Protein AF-A0A9D4Y5H2-F1 (afdb_monomer)

InterPro domains:
  IPR056647 Domain of unknown function DUF7745 [PF24924] (3-190)

pLDDT: mean 71.33, std 18.55, range [26.14, 94.62]

Secondary structure (DSSP, 8-state):
------HHHHHHHHTS--HHHHHHHHHHHHHTTTTT-S---S-HHHHHHHHHHHS-SSSHHHHGGGTS-HHHHHHT--TTTS--S-TT----EEEEEETTBSSEEEE-SSEEEEE-GGGGTTTTTB-B-SPPPHHHHS---EEETTT-HHHHHHHHHHTTSEEEEEHHHH-SB---B-HHHHHHHHHHHHHHT-SSPPPPPSSPPPP----SS--HHHHHHHHHHHHHHHHHHHHHHHHHHHHHHHHHHHHHHHHTTS---HHHHHHHHHHHHHHHHHHHHHHHHHHHHHHHHHHHHHHHHHHHHHHHHHHHHHHHHHHHHHHHHHHHHHHHHHHHHHHHHHHTT----HHHHHHHHHHHHHHHHS----------------HHHHHHHHHHHHHHHHHHHHHHHHHHHHHHHHHHHHHHHHHHHHHHHTTSPPPP-------------------------------

Organism: Pisum sativum (NCBI:txid3888)

Solvent-accessible surface area (backbone atoms only — not comparable to full-atom values): 27836 Å² total; per-residue (Å²): 132,83,90,77,78,53,68,69,56,52,52,38,54,72,64,64,68,41,61,58,34,54,49,13,30,36,50,47,29,52,58,76,28,59,98,69,59,82,87,65,75,48,68,55,70,58,53,50,53,54,54,58,64,27,49,62,92,57,58,64,70,50,71,37,57,89,80,44,56,71,66,58,45,61,42,16,56,48,86,84,55,43,48,50,45,59,92,87,56,83,63,54,64,43,72,40,21,23,52,92,39,67,26,34,78,23,59,28,88,67,23,33,25,55,46,45,44,73,83,42,34,34,47,52,22,24,42,34,75,50,66,77,55,66,76,49,70,53,86,84,38,75,48,52,52,85,78,42,61,66,61,51,50,48,51,61,57,18,66,78,37,71,41,66,46,50,37,83,78,58,40,67,80,41,62,46,73,31,69,58,27,52,51,47,50,51,56,48,45,64,72,68,58,62,97,66,78,83,46,72,60,80,60,88,75,77,78,85,83,79,56,98,66,71,59,69,65,60,53,51,50,50,52,53,50,52,50,53,49,51,53,50,50,52,53,51,52,51,50,52,49,50,53,51,52,51,52,51,53,51,56,48,60,66,40,75,76,53,92,73,63,72,70,62,51,52,57,50,48,52,56,49,53,53,48,53,52,48,51,54,50,50,52,53,48,52,55,51,49,53,55,51,48,56,52,49,55,51,52,49,55,54,49,52,50,52,51,52,55,49,52,56,50,50,52,53,52,50,53,52,49,52,54,51,50,53,52,54,52,51,52,52,53,51,52,50,50,56,49,52,66,70,58,72,80,66,76,90,48,74,68,56,55,53,51,49,52,52,51,53,53,54,58,71,73,46,86,74,81,74,79,83,69,89,78,81,81,87,83,81,89,58,68,73,65,51,52,58,48,52,57,50,52,52,50,53,52,51,52,51,51,52,53,49,52,54,50,51,55,52,52,50,51,53,53,51,53,50,50,52,51,51,52,51,50,53,58,56,56,74,71,57,84,84,82,89,79,85,84,85,86,84,88,89,87,85,86,87,84,88,84,82,88,84,91,82,83,88,83,88,83,84,88,84,82,87,134

Sequence (467 aa):
MLNFVDYAVVIIFLGGNPVPTLLADTYYAIHSRHGKGGAIRCCLPLLLRWFMSLLPVSGPFVDAQSTRKWTQRVMSLTSYDIRWQSYRMDVRNVIMSCGEFRNVPLVGTKGCINYNPVLSLRQLGFVFKGEPLEAEVAESVYFEKQSDPGRLEQIGRAWKSIGVKDGSVLGKKFAIAMPDYTDWVKKRVETLLLPYDRMEPLQEQPPLVLAESVPAEHYKQALMENRRLREKEQDTQMELYKAKADRLNLAHQLRGVQGEDASRLRSKKRSYEEMESMLDAEHRECLRLQRAEASYQKKIRDLEKQLRDKDIQLKKEVNLRQASENHLGGEVVELRRQLKEKITPLPECSECALLIDQCQYLKTLIPGDRRIADQRPHRYSTRLNHQRNMDQVQAELAEMRANMAQFMHMMQGVAQGQEELRALVQRQEAVIPPANQALPEGGPINEPATAAVPINNFAVGDELRGI

Structure (mmCIF, N/CA/C/O backbone):
data_AF-A0A9D4Y5H2-F1
#
_entry.id   AF-A0A9D4Y5H2-F1
#
loop_
_atom_site.group_PDB
_atom_site.id
_atom_site.type_symbol
_atom_site.label_atom_id
_atom_site.label_alt_id
_atom_site.label_comp_id
_atom_site.label_asym_id
_atom_site.label_entity_id
_atom_site.label_seq_id
_atom_site.pdbx_PDB_ins_code
_atom_site.Cartn_x
_atom_site.Cartn_y
_atom_site.Cartn_z
_atom_site.occupancy
_atom_site.B_iso_or_equiv
_atom_site.auth_seq_id
_atom_site.auth_comp_id
_atom_site.auth_asym_id
_atom_site.auth_atom_id
_atom_site.pdbx_PDB_model_num
ATOM 1 N N . MET A 1 1 ? -10.848 32.289 -16.165 1.00 36.41 1 MET A N 1
ATOM 2 C CA . MET A 1 1 ? -11.612 31.770 -15.009 1.00 36.41 1 MET A CA 1
ATOM 3 C C . MET A 1 1 ? -11.003 32.370 -13.756 1.00 36.41 1 MET A C 1
ATOM 5 O O . MET A 1 1 ? -9.809 32.200 -13.560 1.00 36.41 1 MET A O 1
ATOM 9 N N . LEU A 1 2 ? -11.777 33.144 -12.990 1.00 36.94 2 LEU A N 1
ATOM 10 C CA . LEU A 1 2 ? -11.338 33.723 -11.718 1.00 36.94 2 LEU A CA 1
ATOM 11 C C . LEU A 1 2 ? -11.016 32.604 -10.715 1.00 36.94 2 LEU A C 1
ATOM 13 O O . LEU A 1 2 ? -11.781 31.650 -10.584 1.00 36.94 2 LEU A O 1
ATOM 17 N N . ASN A 1 3 ? -9.881 32.737 -10.027 1.00 41.81 3 ASN A N 1
ATOM 18 C CA . ASN A 1 3 ? -9.384 31.817 -9.004 1.00 41.81 3 ASN A CA 1
ATOM 19 C C . ASN A 1 3 ? -10.254 31.897 -7.737 1.00 41.81 3 ASN A C 1
ATOM 21 O O . ASN A 1 3 ? -9.877 32.535 -6.758 1.00 41.81 3 ASN A O 1
ATOM 25 N N . PHE A 1 4 ? -11.438 31.286 -7.758 1.00 49.66 4 PHE A N 1
ATOM 26 C CA . PHE A 1 4 ? -12.277 31.156 -6.570 1.00 49.66 4 PHE A CA 1
ATOM 27 C C . PHE A 1 4 ? -11.813 29.947 -5.750 1.00 49.66 4 PHE A C 1
ATOM 29 O O . PHE A 1 4 ? -11.911 28.805 -6.202 1.00 49.66 4 PHE A O 1
ATOM 36 N N . VAL A 1 5 ? -11.284 30.197 -4.553 1.00 56.00 5 VAL A N 1
ATOM 37 C CA . VAL A 1 5 ? -11.033 29.148 -3.559 1.00 56.00 5 VAL A CA 1
ATOM 38 C C . VAL A 1 5 ? -12.315 28.974 -2.752 1.00 56.00 5 VAL A C 1
ATOM 40 O O . VAL A 1 5 ? -12.773 29.914 -2.109 1.00 56.00 5 VAL A O 1
ATOM 43 N N . ASP A 1 6 ? -12.903 27.779 -2.811 1.00 61.34 6 ASP A N 1
ATOM 44 C CA . ASP A 1 6 ? -14.142 27.444 -2.105 1.00 61.34 6 ASP A CA 1
ATOM 45 C C . ASP A 1 6 ? -13.986 27.650 -0.583 1.00 61.34 6 ASP A C 1
ATOM 47 O O . ASP A 1 6 ? -12.976 27.268 0.014 1.00 61.34 6 ASP A O 1
ATOM 51 N N . TYR A 1 7 ? -14.997 28.230 0.062 1.00 61.75 7 TYR A N 1
ATOM 52 C CA . TYR A 1 7 ? -15.039 28.430 1.513 1.00 61.75 7 TYR A CA 1
ATOM 53 C C . TYR A 1 7 ? -14.839 27.120 2.298 1.00 61.75 7 TYR A C 1
ATOM 55 O O . TYR A 1 7 ? -14.167 27.105 3.331 1.00 61.75 7 TYR A O 1
ATOM 63 N N . ALA A 1 8 ? -15.334 25.994 1.778 1.00 60.19 8 ALA A N 1
ATOM 64 C CA . ALA A 1 8 ? -15.097 24.674 2.350 1.00 60.19 8 ALA A CA 1
ATOM 65 C C . ALA A 1 8 ? -13.608 24.290 2.319 1.00 60.19 8 ALA A C 1
ATOM 67 O O . ALA A 1 8 ? -13.106 23.705 3.278 1.00 60.19 8 ALA A O 1
ATOM 68 N N . VAL A 1 9 ? -12.882 24.666 1.261 1.00 60.47 9 VAL A N 1
ATOM 69 C CA . VAL A 1 9 ? -11.428 24.465 1.168 1.00 60.47 9 VAL A CA 1
ATOM 70 C C . VAL A 1 9 ? -10.723 25.309 2.226 1.00 60.47 9 VAL A C 1
ATOM 72 O O . VAL A 1 9 ? -9.879 24.786 2.949 1.00 60.47 9 VAL A O 1
ATOM 75 N N . VAL A 1 10 ? -11.116 26.573 2.405 1.00 61.59 10 VAL A N 1
ATOM 76 C CA . VAL A 1 10 ? -10.549 27.439 3.453 1.00 61.59 10 VAL A CA 1
ATOM 77 C C . VAL A 1 10 ? -10.738 26.827 4.846 1.00 61.59 10 VAL A C 1
ATOM 79 O O . VAL A 1 10 ? -9.769 26.720 5.594 1.00 61.59 10 VAL A O 1
ATOM 82 N N . ILE A 1 11 ? -11.939 26.341 5.180 1.00 61.47 11 ILE A N 1
ATOM 83 C CA . ILE A 1 11 ? -12.210 25.683 6.472 1.00 61.47 11 ILE A CA 1
ATOM 84 C C . ILE A 1 11 ? -11.337 24.438 6.673 1.00 61.47 11 ILE A C 1
ATOM 86 O O . ILE A 1 11 ? -10.791 24.234 7.757 1.00 61.47 11 ILE A O 1
ATOM 90 N N . ILE A 1 12 ? -11.188 23.607 5.638 1.00 64.69 12 ILE A N 1
ATOM 91 C CA . ILE A 1 12 ? -10.374 22.387 5.696 1.00 64.69 12 ILE A CA 1
ATOM 92 C C . ILE A 1 12 ? -8.910 22.713 6.024 1.00 64.69 12 ILE A C 1
ATOM 94 O O . ILE A 1 12 ? -8.305 22.039 6.858 1.00 64.69 12 ILE A O 1
ATOM 98 N N . PHE A 1 13 ? -8.346 23.747 5.394 1.00 64.38 13 PHE A N 1
ATOM 99 C CA . PHE A 1 13 ? -6.958 24.154 5.623 1.00 64.38 13 PHE A CA 1
ATOM 100 C C . PHE A 1 13 ? -6.765 24.911 6.946 1.00 64.38 13 PHE A C 1
ATOM 102 O O . PHE A 1 13 ? -5.737 24.730 7.598 1.00 64.38 13 PHE A O 1
ATOM 109 N N . LEU A 1 14 ? -7.757 25.686 7.399 1.00 62.22 14 LEU A N 1
ATOM 110 C CA . LEU A 1 14 ? -7.744 26.309 8.730 1.00 62.22 14 LEU A CA 1
ATOM 111 C C . LEU A 1 14 ? -7.783 25.269 9.865 1.00 62.22 14 LEU A C 1
ATOM 113 O O . LEU A 1 14 ? -7.241 25.517 10.938 1.00 62.22 14 LEU A O 1
ATOM 117 N N . GLY A 1 15 ? -8.362 24.088 9.623 1.00 59.47 15 GLY A N 1
ATOM 118 C CA . GLY A 1 15 ? -8.372 22.955 10.558 1.00 59.47 15 GLY A CA 1
ATOM 119 C C . GLY A 1 15 ? -7.018 22.253 10.752 1.00 59.47 15 GLY A C 1
ATOM 120 O O . GLY A 1 15 ? -6.940 21.259 11.476 1.00 59.47 15 GLY A O 1
ATOM 121 N N . GLY A 1 16 ? -5.948 22.736 10.114 1.00 72.56 16 GLY A N 1
ATOM 122 C CA . GLY A 1 16 ? -4.587 22.221 10.258 1.00 72.56 16 GLY A CA 1
ATOM 123 C C . GLY A 1 16 ? -4.284 21.074 9.297 1.00 72.56 16 GLY A C 1
ATOM 124 O O . GLY A 1 16 ? -3.624 21.282 8.282 1.00 72.56 16 GLY A O 1
ATOM 125 N N . ASN A 1 17 ? -4.739 19.855 9.608 1.00 78.44 17 ASN A N 1
ATOM 126 C CA . ASN A 1 17 ? -4.494 18.688 8.755 1.00 78.44 17 ASN A CA 1
ATOM 127 C C . ASN A 1 17 ? -5.705 18.399 7.850 1.00 78.44 17 ASN A C 1
ATOM 129 O O . ASN A 1 17 ? -6.693 17.840 8.329 1.00 78.44 17 ASN A O 1
ATOM 133 N N . PRO A 1 18 ? -5.629 18.691 6.538 1.00 82.56 18 PRO A N 1
ATOM 134 C CA . PRO A 1 18 ? -6.752 18.483 5.631 1.00 82.56 18 PRO A CA 1
ATOM 135 C C . PRO A 1 18 ? -6.977 17.005 5.275 1.00 82.56 18 PRO A C 1
ATOM 137 O O . PRO A 1 18 ? -8.022 16.656 4.729 1.00 82.56 18 PRO A O 1
ATOM 140 N N . VAL A 1 19 ? -6.008 16.123 5.555 1.00 83.81 19 VAL A N 1
ATOM 141 C CA . VAL A 1 19 ? -5.995 14.736 5.062 1.00 83.81 19 VAL A CA 1
ATOM 142 C C . VAL A 1 19 ? -7.235 13.934 5.478 1.00 83.81 19 VAL A C 1
ATOM 144 O O . VAL A 1 19 ? -7.839 13.340 4.585 1.00 83.81 19 VAL A O 1
ATOM 147 N N . PRO A 1 20 ? -7.668 13.905 6.757 1.00 86.19 20 PRO A N 1
ATOM 148 C CA . PRO A 1 20 ? -8.840 13.124 7.155 1.00 86.19 20 PRO A CA 1
ATOM 149 C C . PRO A 1 20 ? -10.116 13.583 6.446 1.00 86.19 20 PRO A C 1
ATOM 151 O O . PRO A 1 20 ? -10.889 12.745 5.992 1.00 86.19 20 PRO A O 1
ATOM 154 N N . THR A 1 21 ? -10.302 14.895 6.283 1.00 87.44 21 THR A N 1
ATOM 155 C CA . THR A 1 21 ? -11.479 15.471 5.619 1.00 87.44 21 THR A CA 1
ATOM 156 C C . THR A 1 21 ? -11.477 15.190 4.119 1.00 87.44 21 THR A C 1
ATOM 158 O O . THR A 1 21 ? -12.493 14.772 3.567 1.00 87.44 21 THR A O 1
ATOM 161 N N . LEU A 1 22 ? -10.327 15.350 3.453 1.00 87.38 22 LEU A N 1
ATOM 162 C CA . LEU A 1 22 ? -10.177 15.025 2.030 1.00 87.38 22 LEU A CA 1
ATOM 163 C C . LEU A 1 22 ? -10.399 13.534 1.760 1.00 87.38 22 LEU A C 1
ATOM 165 O O . LEU A 1 22 ? -11.012 13.165 0.754 1.00 87.38 22 LEU A O 1
ATOM 169 N N . LEU A 1 23 ? -9.911 12.675 2.657 1.00 88.62 23 LEU A N 1
ATOM 170 C CA . LEU A 1 23 ? -10.127 11.236 2.583 1.00 88.62 23 LEU A CA 1
ATOM 171 C C . LEU A 1 23 ? -11.610 10.900 2.781 1.00 88.62 23 LEU A C 1
ATOM 173 O O . LEU A 1 23 ? -12.159 10.147 1.979 1.00 88.62 23 LEU A O 1
ATOM 177 N N . ALA A 1 24 ? -12.266 11.517 3.772 1.00 91.44 24 ALA A N 1
ATOM 178 C CA . ALA A 1 24 ? -13.696 11.361 4.029 1.00 91.44 24 ALA A CA 1
ATOM 179 C C . ALA A 1 24 ? -14.528 11.716 2.794 1.00 91.44 24 ALA A C 1
ATOM 181 O O . ALA A 1 24 ? -15.335 10.912 2.340 1.00 91.44 24 ALA A O 1
ATOM 182 N N . ASP A 1 25 ? -14.289 12.890 2.206 1.00 90.19 25 ASP A N 1
ATOM 183 C CA . ASP A 1 25 ? -15.029 13.353 1.032 1.00 90.19 25 ASP A CA 1
ATOM 184 C C . ASP A 1 25 ? -14.759 12.487 -0.199 1.00 90.19 25 ASP A C 1
ATOM 186 O O . ASP A 1 25 ? -15.666 12.242 -0.994 1.00 90.19 25 ASP A O 1
ATOM 190 N N . THR A 1 26 ? -13.533 11.981 -0.351 1.00 90.06 26 THR A N 1
ATOM 191 C CA . THR A 1 26 ? -13.193 11.046 -1.431 1.00 90.06 26 THR A CA 1
ATOM 192 C C . THR A 1 26 ? -13.956 9.734 -1.277 1.00 90.06 26 THR A C 1
ATOM 194 O O . THR A 1 26 ? -14.593 9.282 -2.228 1.00 90.06 26 THR A O 1
ATOM 197 N N . TYR A 1 27 ? -13.949 9.150 -0.079 1.00 90.38 27 TYR A N 1
ATOM 198 C CA . TYR A 1 27 ? -14.645 7.896 0.211 1.00 90.38 27 TYR A CA 1
ATOM 199 C C . TYR A 1 27 ? -16.155 8.068 0.068 1.00 90.38 27 TYR A C 1
ATOM 201 O O . TYR A 1 27 ? -16.803 7.275 -0.608 1.00 90.38 27 TYR A O 1
ATOM 209 N N . TYR A 1 28 ? -16.701 9.151 0.618 1.00 91.75 28 TYR A N 1
ATOM 210 C CA . TYR A 1 28 ? -18.114 9.492 0.517 1.00 91.75 28 TYR A CA 1
ATOM 211 C C . TYR A 1 28 ? -18.551 9.660 -0.945 1.00 91.75 28 TYR A C 1
ATOM 213 O O . TYR A 1 28 ? -19.596 9.154 -1.360 1.00 91.75 28 TYR A O 1
ATOM 221 N N . ALA A 1 29 ? -17.747 10.348 -1.762 1.00 90.31 29 ALA A N 1
ATOM 222 C CA . ALA A 1 29 ? -18.046 10.559 -3.174 1.00 90.31 29 ALA A CA 1
ATOM 223 C C . ALA A 1 29 ? -17.982 9.259 -3.996 1.00 90.31 29 ALA A C 1
ATOM 225 O O . ALA A 1 29 ? -18.807 9.083 -4.889 1.00 90.31 29 ALA A O 1
ATOM 226 N N . ILE A 1 30 ? -17.040 8.356 -3.702 1.00 88.75 30 ILE A N 1
ATOM 227 C CA . ILE A 1 30 ? -16.968 7.031 -4.341 1.00 88.75 30 ILE A CA 1
ATOM 228 C C . ILE A 1 30 ? -18.169 6.181 -3.916 1.00 88.75 30 ILE A C 1
ATOM 230 O O . ILE A 1 30 ? -18.892 5.671 -4.770 1.00 88.75 30 ILE A O 1
ATOM 234 N N . HIS A 1 31 ? -18.409 6.072 -2.607 1.00 89.50 31 HIS A N 1
ATOM 235 C CA . HIS A 1 31 ? -19.473 5.248 -2.045 1.00 89.50 31 HIS A CA 1
ATOM 236 C C . HIS A 1 31 ? -20.855 5.700 -2.547 1.00 89.50 31 HIS A C 1
ATOM 238 O O . HIS A 1 31 ? -21.610 4.898 -3.084 1.00 89.50 31 HIS A O 1
ATOM 244 N N . SER A 1 32 ? -21.163 7.001 -2.495 1.00 89.00 32 SER A N 1
ATOM 245 C CA . SER A 1 32 ? -22.458 7.537 -2.963 1.00 89.00 32 SER A CA 1
ATOM 246 C C . SER A 1 32 ? -22.747 7.298 -4.453 1.00 89.00 32 SER A C 1
ATOM 248 O O . SER A 1 32 ? -23.902 7.393 -4.879 1.00 89.00 32 SER A O 1
ATOM 250 N N . ARG A 1 33 ? -21.714 7.004 -5.254 1.00 87.12 33 ARG A N 1
ATOM 251 C CA . ARG A 1 33 ? -21.807 6.708 -6.692 1.00 87.12 33 ARG A CA 1
ATOM 252 C C . ARG A 1 33 ? -21.752 5.217 -7.011 1.00 87.12 33 ARG A C 1
ATOM 254 O O . ARG A 1 33 ? -22.038 4.842 -8.150 1.00 87.12 33 ARG A O 1
ATOM 261 N N . HIS A 1 34 ? -21.435 4.370 -6.034 1.00 83.56 34 HIS A N 1
ATOM 262 C CA . HIS A 1 34 ? -21.437 2.925 -6.207 1.00 83.56 34 HIS A CA 1
ATOM 263 C C . HIS A 1 34 ? -22.835 2.440 -6.635 1.00 83.56 34 HIS A C 1
ATOM 265 O O . HIS A 1 34 ? -23.846 2.864 -6.078 1.00 83.56 34 HIS A O 1
ATOM 271 N N . GLY A 1 35 ? -22.906 1.636 -7.700 1.00 77.88 35 GLY A N 1
ATOM 272 C CA . GLY A 1 35 ? -24.159 1.140 -8.294 1.00 77.88 35 GLY A CA 1
ATOM 273 C C . GLY A 1 35 ? -25.027 2.178 -9.029 1.00 77.88 35 GLY A C 1
ATOM 274 O O . GLY A 1 35 ? -25.873 1.797 -9.829 1.00 77.88 35 GLY A O 1
ATOM 275 N N . LYS A 1 36 ? -24.814 3.484 -8.808 1.00 84.31 36 LYS A N 1
ATOM 276 C CA . LYS A 1 36 ? -25.611 4.575 -9.410 1.00 84.31 36 LYS A CA 1
ATOM 277 C C . LYS A 1 36 ? -24.944 5.228 -10.625 1.00 84.31 36 LYS A C 1
ATOM 279 O O . LYS A 1 36 ? -25.616 5.898 -11.403 1.00 84.31 36 LYS A O 1
ATOM 284 N N . GLY A 1 37 ? -23.630 5.059 -10.781 1.00 78.62 37 GLY A N 1
ATOM 285 C CA . GLY A 1 37 ? -22.851 5.697 -11.843 1.00 78.62 37 GLY A CA 1
ATOM 286 C C . GLY A 1 37 ? -22.738 7.222 -11.695 1.00 78.62 37 GLY A C 1
ATOM 287 O O . GLY A 1 37 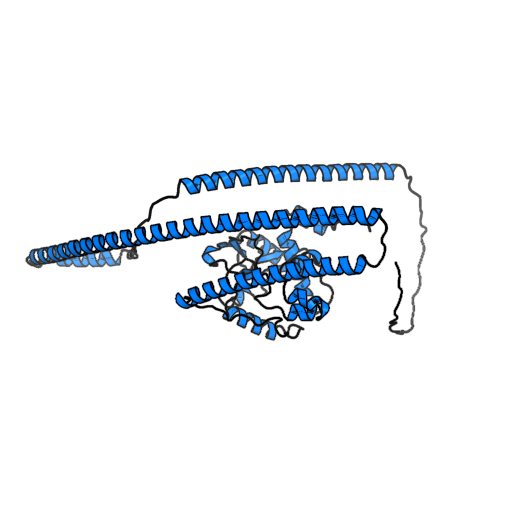? -23.207 7.827 -10.726 1.00 78.62 37 GLY A O 1
ATOM 288 N N . GLY A 1 38 ? -22.083 7.858 -12.669 1.00 81.88 38 GLY A N 1
ATOM 289 C CA . GLY A 1 38 ? -21.875 9.308 -12.719 1.00 81.88 38 GLY A CA 1
ATOM 290 C C . GLY A 1 38 ? -20.529 9.786 -12.161 1.00 81.88 38 GLY A C 1
ATOM 291 O O . GLY A 1 38 ? -19.677 9.003 -11.748 1.00 81.88 38 GLY A O 1
ATOM 292 N N . ALA A 1 39 ? -20.323 11.106 -12.181 1.00 81.00 39 ALA A N 1
ATOM 293 C CA . ALA A 1 39 ? -19.049 11.714 -11.805 1.00 81.00 39 ALA A CA 1
ATOM 294 C C . ALA A 1 39 ? -18.835 11.749 -10.279 1.00 81.00 39 ALA A C 1
ATOM 296 O O . ALA A 1 39 ? -19.702 12.188 -9.510 1.00 81.00 39 ALA A O 1
ATOM 297 N N . ILE A 1 40 ? -17.637 11.347 -9.852 1.00 84.06 40 ILE A N 1
ATOM 298 C CA . ILE A 1 40 ? -17.167 11.462 -8.470 1.00 84.06 40 ILE A CA 1
ATOM 299 C C . ILE A 1 40 ? -16.667 12.894 -8.254 1.00 84.06 40 ILE A C 1
ATOM 301 O O . ILE A 1 40 ? -15.776 13.371 -8.955 1.00 84.06 40 ILE A O 1
ATOM 305 N N . ARG A 1 41 ? -17.244 13.593 -7.272 1.00 75.75 41 ARG A N 1
ATOM 306 C CA . ARG A 1 41 ? -16.831 14.950 -6.880 1.00 75.75 41 ARG A CA 1
ATOM 307 C C . ARG A 1 41 ? -15.879 14.878 -5.685 1.00 75.75 41 ARG A C 1
ATOM 309 O O . ARG A 1 41 ? -16.332 15.017 -4.552 1.00 75.75 41 ARG A O 1
ATOM 316 N N . CYS A 1 42 ? -14.597 14.643 -5.953 1.00 75.94 42 CYS A N 1
ATOM 317 C CA . CYS A 1 42 ? -13.508 14.604 -4.970 1.00 75.94 42 CYS A CA 1
ATOM 318 C C . CYS A 1 42 ? -12.222 15.216 -5.556 1.00 75.94 42 CYS A C 1
ATOM 320 O O . CYS A 1 42 ? -12.226 15.707 -6.687 1.00 75.94 42 CYS A O 1
ATOM 322 N N . CYS A 1 43 ? -11.102 15.152 -4.826 1.00 75.31 43 CYS A N 1
ATOM 323 C CA . CYS A 1 43 ? -9.779 15.520 -5.343 1.00 75.31 43 CYS A CA 1
ATOM 324 C C . CYS A 1 43 ? -9.270 14.503 -6.383 1.00 75.31 43 CYS A C 1
ATOM 326 O O . CYS A 1 43 ? -8.298 13.785 -6.147 1.00 75.31 43 CYS A O 1
ATOM 328 N N . LEU A 1 44 ? -9.918 14.448 -7.549 1.00 79.69 44 LEU A N 1
ATOM 329 C CA . LEU A 1 44 ? -9.591 13.529 -8.638 1.00 79.69 44 LEU A CA 1
ATOM 330 C C . LEU A 1 44 ? -8.105 13.573 -9.050 1.00 79.69 44 LEU A C 1
ATOM 332 O O . LEU A 1 44 ? -7.539 12.500 -9.244 1.00 79.69 44 LEU A O 1
ATOM 336 N N . PRO A 1 45 ? -7.419 14.738 -9.096 1.00 82.50 45 PRO A N 1
ATOM 337 C CA . PRO A 1 45 ? -5.982 14.769 -9.370 1.00 82.50 45 PRO A CA 1
ATOM 338 C C . PRO A 1 45 ? -5.136 14.021 -8.329 1.00 82.50 45 PRO A C 1
ATOM 340 O O . PRO A 1 45 ? -4.161 13.367 -8.693 1.00 82.50 45 PRO A O 1
ATOM 343 N N . LEU A 1 46 ? -5.508 14.076 -7.043 1.00 80.94 46 LEU A N 1
ATOM 344 C CA . LEU A 1 46 ? -4.812 13.332 -5.986 1.00 80.94 46 LEU A CA 1
ATOM 345 C C . LEU A 1 46 ? -5.070 11.833 -6.113 1.00 80.94 46 LEU A C 1
ATOM 347 O O . LEU A 1 46 ? -4.129 11.051 -6.007 1.00 80.94 46 LEU A O 1
ATOM 351 N N . LEU A 1 47 ? -6.316 11.440 -6.396 1.00 82.75 47 LEU A N 1
ATOM 352 C CA . LEU A 1 47 ? -6.672 10.038 -6.610 1.00 82.75 47 LEU A CA 1
ATOM 353 C C . LEU A 1 47 ? -5.948 9.461 -7.831 1.00 82.75 47 LEU A C 1
ATOM 355 O O . LEU A 1 47 ? -5.402 8.366 -7.757 1.00 82.75 47 LEU A O 1
ATOM 359 N N . LEU A 1 48 ? -5.880 10.218 -8.929 1.00 84.88 48 LEU A N 1
ATOM 360 C CA . LEU A 1 48 ? -5.133 9.830 -10.121 1.00 84.88 48 LEU A CA 1
ATOM 361 C C . LEU A 1 48 ? -3.639 9.709 -9.818 1.00 84.88 48 LEU A C 1
ATOM 363 O O . LEU A 1 48 ? -3.023 8.713 -10.178 1.00 84.88 48 LEU A O 1
ATOM 367 N N . ARG A 1 49 ? -3.050 10.687 -9.120 1.00 85.81 49 ARG A N 1
ATOM 368 C CA . ARG A 1 49 ? -1.634 10.639 -8.731 1.00 85.81 49 ARG A CA 1
ATOM 369 C C . ARG A 1 49 ? -1.328 9.446 -7.825 1.00 85.81 49 ARG A C 1
ATOM 371 O O . ARG A 1 49 ? -0.281 8.828 -7.990 1.00 85.81 49 ARG A O 1
ATOM 378 N N . TRP A 1 50 ? -2.225 9.128 -6.894 1.00 85.00 50 TRP A N 1
ATOM 379 C CA . TRP A 1 50 ? -2.134 7.937 -6.053 1.00 85.00 50 TRP A CA 1
ATOM 380 C C . TRP A 1 50 ? -2.246 6.657 -6.884 1.00 85.00 50 TRP A C 1
ATOM 382 O O . TRP A 1 50 ? -1.390 5.793 -6.778 1.00 85.00 50 TRP A O 1
ATOM 392 N N . PHE A 1 51 ? -3.234 6.547 -7.771 1.00 87.25 51 PHE A N 1
ATOM 393 C CA . PHE A 1 51 ? -3.396 5.371 -8.623 1.00 87.25 51 PHE A CA 1
ATOM 394 C C . PHE A 1 51 ? -2.163 5.144 -9.507 1.00 87.25 51 PHE A C 1
ATOM 396 O O . PHE A 1 51 ? -1.607 4.050 -9.538 1.00 87.25 51 PHE A O 1
ATOM 403 N N . MET A 1 52 ? -1.674 6.200 -10.161 1.00 88.31 52 MET A N 1
ATOM 404 C CA . MET A 1 52 ? -0.496 6.143 -11.027 1.00 88.31 52 MET A CA 1
ATOM 405 C C . MET A 1 52 ? 0.792 5.812 -10.266 1.00 88.31 52 MET A C 1
ATOM 407 O O . MET A 1 52 ? 1.693 5.214 -10.851 1.00 88.31 52 MET A O 1
ATOM 411 N N . SER A 1 53 ? 0.905 6.163 -8.978 1.00 86.81 53 SER A N 1
ATOM 412 C CA . SER A 1 53 ? 2.098 5.826 -8.188 1.00 86.81 53 SER A CA 1
ATOM 413 C C . SER A 1 53 ? 2.215 4.329 -7.885 1.00 86.81 53 SER A C 1
ATOM 415 O O . SER A 1 53 ? 3.322 3.853 -7.627 1.00 86.81 53 SER A O 1
ATOM 417 N N . LEU A 1 54 ? 1.103 3.589 -7.962 1.00 87.81 54 LEU A N 1
ATOM 418 C CA . LEU A 1 54 ? 1.054 2.140 -7.762 1.00 87.81 54 LEU A CA 1
ATOM 419 C C . LEU A 1 54 ? 1.420 1.352 -9.029 1.00 87.81 54 LEU A C 1
ATOM 421 O O . LEU A 1 54 ? 1.771 0.175 -8.936 1.00 87.81 54 LEU A O 1
ATOM 425 N N . LEU A 1 55 ? 1.347 1.974 -10.209 1.00 90.56 55 LEU A N 1
ATOM 426 C CA . LEU A 1 55 ? 1.558 1.291 -11.485 1.00 90.56 55 LEU A CA 1
ATOM 427 C C . LEU A 1 55 ? 3.051 1.088 -11.808 1.00 90.56 55 LEU A C 1
ATOM 429 O O . LEU A 1 55 ? 3.903 1.881 -11.373 1.00 90.56 55 LEU A O 1
ATOM 433 N N . PRO A 1 56 ? 3.399 0.056 -12.600 1.00 88.38 56 PRO A N 1
ATOM 434 C CA . PRO A 1 56 ? 4.750 -0.108 -13.128 1.00 88.38 56 PRO A CA 1
ATOM 435 C C . PRO A 1 56 ? 5.168 1.085 -13.999 1.00 88.38 56 PRO A C 1
ATOM 437 O O . PRO A 1 56 ? 4.376 1.603 -14.784 1.00 88.38 56 PRO A O 1
ATOM 440 N N . VAL A 1 57 ? 6.431 1.504 -13.881 1.00 87.81 57 VAL A N 1
ATOM 441 C CA . VAL A 1 57 ? 7.054 2.522 -14.762 1.00 87.81 57 VAL A CA 1
ATOM 442 C C . VAL A 1 57 ? 7.958 1.912 -15.833 1.00 87.81 57 VAL A C 1
ATOM 444 O O . VAL A 1 57 ? 8.529 2.642 -16.636 1.00 87.81 57 VAL A O 1
ATOM 447 N N . SER A 1 58 ? 8.095 0.589 -15.848 1.00 85.06 58 SER A N 1
ATOM 448 C CA . SER A 1 58 ? 8.891 -0.174 -16.810 1.00 85.06 58 SER A CA 1
ATOM 449 C C . SER A 1 58 ? 8.339 -1.598 -16.947 1.00 85.06 58 SER A C 1
ATOM 451 O O . SER A 1 58 ? 7.462 -2.003 -16.176 1.00 85.06 58 SER A O 1
ATOM 453 N N . GLY A 1 59 ? 8.855 -2.351 -17.922 1.00 86.69 59 GLY A N 1
ATOM 454 C CA . GLY A 1 59 ? 8.508 -3.753 -18.154 1.00 86.69 59 GLY A CA 1
ATOM 455 C C . GLY A 1 59 ? 7.235 -3.942 -18.988 1.00 86.69 59 GLY A C 1
ATOM 456 O O . GLY A 1 59 ? 6.754 -2.982 -19.600 1.00 86.69 59 GLY A O 1
ATOM 457 N N . PRO A 1 60 ? 6.634 -5.149 -18.967 1.00 87.62 60 PRO A N 1
ATOM 458 C CA . PRO A 1 60 ? 5.561 -5.540 -19.887 1.00 87.62 60 PRO A CA 1
ATOM 459 C C . PRO A 1 60 ? 4.366 -4.583 -19.911 1.00 87.62 60 PRO A C 1
ATOM 461 O O . PRO A 1 60 ? 3.739 -4.379 -20.951 1.00 87.62 60 PRO A O 1
ATOM 464 N N . PHE A 1 61 ? 4.056 -3.955 -18.773 1.00 89.69 61 PHE A N 1
ATOM 465 C CA . PHE A 1 61 ? 2.996 -2.955 -18.686 1.00 89.69 61 PHE A CA 1
ATOM 466 C C . PHE A 1 61 ? 3.273 -1.717 -19.549 1.00 89.69 61 PHE A C 1
ATOM 468 O O . PHE A 1 61 ? 2.346 -1.182 -20.155 1.00 89.69 61 PHE A O 1
ATOM 475 N N . VAL A 1 62 ? 4.517 -1.245 -19.614 1.00 89.94 62 VAL A N 1
ATOM 476 C CA . VAL A 1 62 ? 4.908 -0.095 -20.443 1.00 89.94 62 VAL A CA 1
ATOM 477 C C . VAL A 1 62 ? 5.142 -0.535 -21.885 1.00 89.94 62 VAL A C 1
ATOM 479 O O . VAL A 1 62 ? 4.642 0.113 -22.801 1.00 89.94 62 VAL A O 1
ATOM 482 N N . ASP A 1 63 ? 5.795 -1.677 -22.087 1.00 89.56 63 ASP A N 1
ATOM 483 C CA . ASP A 1 63 ? 6.150 -2.181 -23.418 1.00 89.56 63 ASP A CA 1
ATOM 484 C C . ASP A 1 63 ? 4.908 -2.512 -24.264 1.00 89.56 63 ASP A C 1
ATOM 486 O O . ASP A 1 63 ? 4.880 -2.276 -25.472 1.00 89.56 63 ASP A O 1
ATOM 490 N N . ALA A 1 64 ? 3.825 -2.970 -23.627 1.00 87.69 64 ALA A N 1
ATOM 491 C CA . ALA A 1 64 ? 2.555 -3.246 -24.293 1.00 87.69 64 ALA A CA 1
ATOM 492 C C . ALA A 1 64 ? 1.723 -1.986 -24.618 1.00 87.69 64 ALA A C 1
ATOM 494 O O . ALA A 1 64 ? 0.583 -2.109 -25.068 1.00 87.69 64 ALA A O 1
ATOM 495 N N . GLN A 1 65 ? 2.226 -0.767 -24.378 1.00 89.62 65 GLN A N 1
ATOM 496 C CA . GLN A 1 65 ? 1.462 0.469 -24.601 1.00 89.62 65 GLN A CA 1
ATOM 497 C C . GLN A 1 65 ? 1.021 0.665 -26.056 1.00 89.62 65 GLN A C 1
ATOM 499 O O . GLN A 1 65 ? -0.055 1.218 -26.280 1.00 89.62 65 GLN A O 1
ATOM 504 N N . SER A 1 66 ? 1.820 0.214 -27.024 1.00 88.75 66 SER A N 1
ATOM 505 C CA . SER A 1 66 ? 1.498 0.300 -28.454 1.00 88.75 66 SER A CA 1
ATOM 506 C C . SER A 1 66 ? 0.555 -0.807 -28.935 1.00 88.75 66 SER A C 1
ATOM 508 O O . SER A 1 66 ? -0.083 -0.645 -29.970 1.00 88.75 66 SER A O 1
ATOM 510 N N . THR A 1 67 ? 0.447 -1.919 -28.199 1.00 90.00 67 THR A N 1
ATOM 511 C CA . THR A 1 67 ? -0.281 -3.124 -28.632 1.00 90.00 67 THR A CA 1
ATOM 512 C C . THR A 1 67 ? -1.568 -3.390 -27.851 1.00 90.00 67 THR A C 1
ATOM 514 O O . THR A 1 67 ? -2.456 -4.069 -28.361 1.00 90.00 67 THR A O 1
ATOM 517 N N . ARG A 1 68 ? -1.710 -2.860 -26.628 1.00 88.81 68 ARG A N 1
ATOM 518 C CA . ARG A 1 68 ? -2.877 -3.075 -25.755 1.00 88.81 68 ARG A CA 1
ATOM 519 C C . ARG A 1 68 ? -3.458 -1.759 -25.240 1.00 88.81 68 ARG A C 1
ATOM 521 O O . ARG A 1 68 ? -2.735 -0.839 -24.846 1.00 88.81 68 ARG A O 1
ATOM 528 N N . LYS A 1 69 ? -4.793 -1.700 -25.138 1.00 90.50 69 LYS A N 1
ATOM 529 C CA . LYS A 1 69 ? -5.497 -0.565 -24.517 1.00 90.50 69 LYS A CA 1
ATOM 530 C C . LYS A 1 69 ? -5.088 -0.426 -23.049 1.00 90.50 69 LYS A C 1
ATOM 532 O O . LYS A 1 69 ? -4.801 -1.417 -22.380 1.00 90.50 69 LYS A O 1
ATOM 537 N N . TRP A 1 70 ? -5.117 0.800 -22.524 1.00 88.12 70 TRP A N 1
ATOM 538 C CA . TRP A 1 70 ? -4.792 1.079 -21.117 1.00 88.12 70 TRP A CA 1
ATOM 539 C C . TRP A 1 70 ? -5.568 0.186 -20.142 1.00 88.12 70 TRP A C 1
ATOM 541 O O . TRP A 1 70 ? -4.974 -0.417 -19.255 1.00 88.12 70 TRP A O 1
ATOM 551 N N . THR A 1 71 ? -6.878 0.037 -20.352 1.00 87.44 71 THR A N 1
ATOM 552 C CA . THR A 1 71 ? -7.745 -0.807 -19.519 1.00 87.44 71 THR A CA 1
ATOM 553 C C . THR A 1 71 ? -7.311 -2.268 -19.537 1.00 87.44 71 THR A C 1
ATOM 555 O O . THR A 1 71 ? -7.168 -2.865 -18.479 1.00 87.44 71 THR A O 1
ATOM 558 N N . GLN A 1 72 ? -7.011 -2.826 -20.712 1.00 88.00 72 GLN A N 1
ATOM 559 C CA . GLN A 1 72 ? -6.520 -4.200 -20.837 1.00 88.00 72 GLN A CA 1
ATOM 560 C C . GLN A 1 72 ? -5.206 -4.386 -20.080 1.00 88.00 72 GLN A C 1
ATOM 562 O O . GLN A 1 72 ? -5.049 -5.372 -19.368 1.00 88.00 72 GLN A O 1
ATOM 567 N N . ARG A 1 73 ? -4.280 -3.425 -20.187 1.00 90.62 73 ARG A N 1
ATOM 568 C CA . ARG A 1 73 ? -3.006 -3.469 -19.459 1.00 90.62 73 ARG A CA 1
ATOM 569 C C . ARG A 1 73 ? -3.209 -3.429 -17.951 1.00 90.62 73 ARG A C 1
ATOM 571 O O . ARG A 1 73 ? -2.615 -4.242 -17.258 1.00 90.62 73 ARG A O 1
ATOM 578 N N . VAL A 1 74 ? -4.069 -2.538 -17.455 1.00 89.56 74 VAL A N 1
ATOM 579 C CA . VAL A 1 74 ? -4.399 -2.436 -16.023 1.00 89.56 74 VAL A CA 1
ATOM 580 C C . VAL A 1 74 ? -5.058 -3.718 -15.512 1.00 89.56 74 VAL A C 1
ATOM 582 O O . VAL A 1 74 ? -4.677 -4.210 -14.458 1.00 89.56 74 VAL A O 1
ATOM 585 N N . MET A 1 75 ? -5.993 -4.296 -16.268 1.00 87.12 75 MET A N 1
ATOM 586 C CA . MET A 1 75 ? -6.687 -5.532 -15.880 1.00 87.12 75 MET A CA 1
ATOM 587 C C . MET A 1 75 ? -5.814 -6.789 -15.981 1.00 87.12 75 MET A C 1
ATOM 589 O O . MET A 1 75 ? -6.176 -7.817 -15.419 1.00 87.12 75 MET A O 1
ATOM 593 N N . SER A 1 76 ? -4.679 -6.708 -16.683 1.00 89.38 76 SER A N 1
ATOM 594 C CA . SER A 1 76 ? -3.671 -7.774 -16.767 1.00 89.38 76 SER A CA 1
ATOM 595 C C . SER A 1 76 ? -2.599 -7.653 -15.670 1.00 89.38 76 SER A C 1
ATOM 597 O O . SER A 1 76 ? -1.682 -8.473 -15.618 1.00 89.38 76 SER A O 1
ATOM 599 N N . LEU A 1 77 ? -2.661 -6.608 -14.831 1.00 89.44 77 LEU A N 1
ATOM 600 C CA . LEU A 1 77 ? -1.739 -6.439 -13.713 1.00 89.44 77 LEU A CA 1
ATOM 601 C C . LEU A 1 77 ? -2.048 -7.431 -12.611 1.00 89.44 77 LEU A C 1
ATOM 603 O O . LEU A 1 77 ? -3.196 -7.754 -12.303 1.00 89.44 77 LEU A O 1
ATOM 607 N N . THR A 1 78 ? -0.985 -7.827 -11.939 1.00 85.62 78 THR A N 1
ATOM 608 C CA . THR A 1 78 ? -1.053 -8.749 -10.835 1.00 85.62 78 THR A CA 1
ATOM 609 C C . THR A 1 78 ? -0.446 -8.172 -9.567 1.00 85.62 78 THR A C 1
ATOM 611 O O . THR A 1 78 ? 0.107 -7.071 -9.538 1.00 85.62 78 THR A O 1
ATOM 614 N N . SER A 1 79 ? -0.520 -8.933 -8.475 1.00 82.69 79 SER A N 1
ATOM 615 C CA . SER A 1 79 ? 0.049 -8.521 -7.195 1.00 82.69 79 SER A CA 1
ATOM 616 C C . SER A 1 79 ? 1.563 -8.300 -7.221 1.00 82.69 79 SER A C 1
ATOM 618 O O . SER A 1 79 ? 2.057 -7.656 -6.300 1.00 82.69 79 SER A O 1
ATOM 620 N N . TYR A 1 80 ? 2.279 -8.835 -8.212 1.00 82.56 80 TYR A N 1
ATOM 621 C CA . TYR A 1 80 ? 3.726 -8.667 -8.367 1.00 82.56 80 TYR A CA 1
ATOM 622 C C . TYR A 1 80 ? 4.093 -7.409 -9.155 1.00 82.56 80 TYR A C 1
ATOM 624 O O . TYR A 1 80 ? 5.156 -6.838 -8.932 1.00 82.56 80 TYR A O 1
ATOM 632 N N . ASP A 1 81 ? 3.200 -6.956 -10.033 1.00 86.69 81 ASP A N 1
ATOM 633 C CA . ASP A 1 81 ? 3.429 -5.781 -10.876 1.00 86.69 81 ASP A CA 1
ATOM 634 C C . ASP A 1 81 ? 3.159 -4.479 -10.107 1.00 86.69 81 ASP A C 1
ATOM 636 O O . ASP A 1 81 ? 3.772 -3.439 -10.347 1.00 86.69 81 ASP A O 1
ATOM 640 N N . ILE A 1 82 ? 2.223 -4.530 -9.156 1.00 87.38 82 ILE A N 1
ATOM 641 C CA . ILE A 1 82 ? 1.784 -3.365 -8.392 1.00 87.38 82 ILE A CA 1
ATOM 642 C C . ILE A 1 82 ? 2.828 -2.992 -7.336 1.00 87.38 82 ILE A C 1
ATOM 644 O O . ILE A 1 82 ? 3.207 -3.790 -6.475 1.00 87.38 82 ILE A O 1
ATOM 648 N N . ARG A 1 83 ? 3.220 -1.716 -7.323 1.00 87.69 83 ARG A N 1
ATOM 649 C CA . ARG A 1 83 ? 4.019 -1.135 -6.242 1.00 87.69 83 ARG A CA 1
ATOM 650 C C . ARG A 1 83 ? 3.129 -0.824 -5.048 1.00 87.69 83 ARG A C 1
ATOM 652 O O . ARG A 1 83 ? 2.633 0.285 -4.901 1.00 87.69 83 ARG A O 1
ATOM 659 N N . TRP A 1 84 ? 2.938 -1.823 -4.188 1.00 85.19 84 TRP A N 1
ATOM 660 C CA . TRP A 1 84 ? 2.051 -1.726 -3.025 1.00 85.19 84 TRP A CA 1
ATOM 661 C C . TRP A 1 84 ? 2.482 -0.676 -2.007 1.00 85.19 84 TRP A C 1
ATOM 663 O O . TRP A 1 84 ? 1.633 0.040 -1.492 1.00 85.19 84 TRP A O 1
ATOM 673 N N . GLN A 1 85 ? 3.781 -0.565 -1.732 1.00 83.12 85 GLN A N 1
ATOM 674 C CA . GLN A 1 85 ? 4.313 0.376 -0.754 1.00 83.12 85 GLN A CA 1
ATOM 675 C C . GLN A 1 85 ? 5.296 1.337 -1.420 1.00 83.12 85 GLN A C 1
ATOM 677 O O . GLN A 1 85 ? 6.209 0.929 -2.140 1.00 83.12 85 GLN A O 1
ATOM 682 N N . SER A 1 86 ? 5.150 2.628 -1.125 1.00 71.56 86 SER A N 1
ATOM 683 C CA . SER A 1 86 ? 6.182 3.612 -1.441 1.00 71.56 86 SER A CA 1
ATOM 684 C C . SER A 1 86 ? 7.366 3.440 -0.491 1.00 71.56 86 SER A C 1
ATOM 686 O O . SER A 1 86 ? 7.198 3.502 0.725 1.00 71.56 86 SER A O 1
ATOM 688 N N . TYR A 1 87 ? 8.580 3.314 -1.032 1.00 62.22 87 TYR A N 1
ATOM 689 C CA . TYR A 1 87 ? 9.821 3.250 -0.245 1.00 62.22 87 TYR A CA 1
ATOM 690 C C . TYR A 1 87 ? 10.031 4.476 0.664 1.00 62.22 87 TYR A C 1
ATOM 692 O O . TYR A 1 87 ? 10.807 4.420 1.611 1.00 62.22 87 TYR A O 1
ATOM 700 N N . ARG A 1 88 ? 9.334 5.586 0.385 1.00 60.94 88 ARG A N 1
ATOM 701 C CA . ARG A 1 88 ? 9.366 6.811 1.196 1.00 60.94 88 ARG A CA 1
ATOM 702 C C . ARG A 1 88 ? 8.430 6.766 2.411 1.00 60.94 88 ARG A C 1
ATOM 704 O O . ARG A 1 88 ? 8.450 7.694 3.210 1.00 60.94 88 ARG A O 1
ATOM 711 N N . MET A 1 89 ? 7.593 5.735 2.545 1.00 68.75 89 MET A N 1
ATOM 712 C CA . MET A 1 89 ? 6.628 5.595 3.639 1.00 68.75 89 MET A CA 1
ATOM 713 C C . MET A 1 89 ? 7.080 4.522 4.638 1.00 68.75 89 MET A C 1
ATOM 715 O O . MET A 1 89 ? 6.670 3.363 4.557 1.00 68.75 89 MET A O 1
ATOM 719 N N . ASP A 1 90 ? 7.896 4.919 5.620 1.00 75.12 90 ASP A N 1
ATOM 720 C CA . ASP A 1 90 ? 8.240 4.078 6.776 1.00 75.12 90 ASP A CA 1
ATOM 721 C C . ASP A 1 90 ? 7.177 4.204 7.883 1.00 75.12 90 ASP A C 1
ATOM 723 O O . ASP A 1 90 ? 7.403 4.763 8.954 1.00 75.12 90 ASP A O 1
ATOM 727 N N . VAL A 1 91 ? 5.968 3.698 7.622 1.00 81.69 91 VAL A N 1
ATOM 728 C CA . VAL A 1 91 ? 4.854 3.786 8.583 1.00 81.69 91 VAL A CA 1
ATOM 729 C C . VAL A 1 91 ? 5.112 2.860 9.767 1.00 81.69 91 VAL A C 1
ATOM 731 O O . VAL A 1 91 ? 5.084 1.643 9.613 1.00 81.69 91 VAL A O 1
ATOM 734 N N . ARG A 1 92 ? 5.415 3.406 10.947 1.00 83.50 92 ARG A N 1
ATOM 735 C CA . ARG A 1 92 ? 5.644 2.595 12.159 1.00 83.50 92 ARG A CA 1
ATOM 736 C C . ARG A 1 92 ? 4.351 2.210 12.855 1.00 83.50 92 ARG A C 1
ATOM 738 O O . ARG A 1 92 ? 4.206 1.072 13.271 1.00 83.50 92 ARG A O 1
ATOM 745 N N . ASN A 1 93 ? 3.425 3.156 12.929 1.00 87.44 93 ASN A N 1
ATOM 746 C CA . ASN A 1 93 ? 2.204 3.055 13.708 1.00 87.44 93 ASN A CA 1
ATOM 747 C C . ASN A 1 93 ? 1.005 3.333 12.813 1.00 87.44 93 ASN A C 1
ATOM 749 O O . ASN A 1 93 ? 1.049 4.248 11.989 1.00 87.44 93 ASN A O 1
ATOM 753 N N . VAL A 1 94 ? -0.061 2.558 12.988 1.00 89.75 94 VAL A N 1
ATOM 754 C CA . VAL A 1 94 ? -1.286 2.691 12.196 1.00 89.75 94 VAL A CA 1
ATOM 755 C C . VAL A 1 94 ? -2.452 2.951 13.134 1.00 89.75 94 VAL A C 1
ATOM 757 O O . VAL A 1 94 ? -2.651 2.218 14.102 1.00 89.75 94 VAL A O 1
ATOM 760 N N . ILE A 1 95 ? -3.226 3.998 12.850 1.00 91.75 95 ILE A N 1
ATOM 761 C CA . ILE A 1 95 ? -4.512 4.214 13.512 1.00 91.75 95 ILE A CA 1
ATOM 762 C C . ILE A 1 95 ? -5.465 3.149 12.983 1.00 91.75 95 ILE A C 1
ATOM 764 O O . ILE A 1 95 ? -5.728 3.117 11.785 1.00 91.75 95 ILE A O 1
ATOM 768 N N . MET A 1 96 ? -5.949 2.285 13.869 1.00 91.31 96 MET A N 1
ATOM 769 C CA . MET A 1 96 ? -6.838 1.178 13.522 1.00 91.31 96 MET A CA 1
ATOM 770 C C . MET A 1 96 ? -8.283 1.445 13.946 1.00 91.31 96 MET A C 1
ATOM 772 O O . MET A 1 96 ? -9.197 0.974 13.281 1.00 91.31 96 MET A O 1
ATOM 776 N N . SER A 1 97 ? -8.487 2.210 15.021 1.00 92.81 97 SER A N 1
ATOM 777 C CA . SER A 1 97 ? -9.802 2.443 15.625 1.00 92.81 97 SER A CA 1
ATOM 778 C C . SER A 1 97 ? -9.885 3.805 16.326 1.00 92.81 97 SER A C 1
ATOM 780 O O . SER A 1 97 ? -8.857 4.425 16.620 1.00 92.81 97 SER A O 1
ATOM 782 N N . CYS A 1 98 ? -11.103 4.265 16.627 1.00 92.50 98 CYS A N 1
ATOM 783 C CA . CYS A 1 98 ? -11.354 5.476 17.420 1.00 92.50 98 CYS A CA 1
ATOM 784 C C . CYS A 1 98 ? -12.501 5.235 18.411 1.00 92.50 98 CYS A C 1
ATOM 786 O O . CYS A 1 98 ? -13.609 4.921 17.987 1.00 92.50 98 CYS A O 1
ATOM 788 N N . GLY A 1 99 ? -12.265 5.421 19.711 1.00 92.50 99 GLY A N 1
ATOM 789 C CA . GLY A 1 99 ? -13.261 5.210 20.764 1.00 92.50 99 GLY A CA 1
ATOM 790 C C . GLY A 1 99 ? -13.912 3.828 20.672 1.00 92.50 99 GLY A C 1
ATOM 791 O O . GLY A 1 99 ? -13.227 2.810 20.596 1.00 92.50 99 GLY A O 1
ATOM 792 N N . GLU A 1 100 ? -15.242 3.800 20.646 1.00 91.94 100 GLU A N 1
ATOM 793 C CA . GLU A 1 100 ? -16.042 2.588 20.452 1.00 91.94 100 GLU A CA 1
ATOM 794 C C . GLU A 1 100 ? -16.058 2.049 19.007 1.00 91.94 100 GLU A C 1
ATOM 796 O O . GLU A 1 100 ? -16.485 0.914 18.777 1.00 91.94 100 GLU A O 1
ATOM 801 N N . PHE A 1 101 ? -15.598 2.824 18.019 1.00 91.62 101 PHE A N 1
ATOM 802 C CA . PHE A 1 101 ? -15.578 2.397 16.622 1.00 91.62 101 PHE A CA 1
ATOM 803 C C . PHE A 1 101 ? -14.384 1.482 16.361 1.00 91.62 101 PHE A C 1
ATOM 805 O O . PHE A 1 101 ? -13.235 1.869 16.560 1.00 91.62 101 PHE A O 1
ATOM 812 N N . ARG A 1 102 ? -14.646 0.282 15.827 1.00 89.75 102 ARG A N 1
ATOM 813 C CA . ARG A 1 102 ? -13.602 -0.683 15.420 1.00 89.75 102 ARG A CA 1
ATOM 814 C C . ARG A 1 102 ? -12.806 -0.256 14.180 1.00 89.75 102 ARG A C 1
ATOM 816 O O . ARG A 1 102 ? -11.778 -0.855 13.901 1.00 89.75 102 ARG A O 1
ATOM 823 N N . ASN A 1 103 ? -13.283 0.780 13.495 1.00 92.56 103 ASN A N 1
ATOM 824 C CA . ASN A 1 103 ? -12.684 1.425 12.331 1.00 92.56 103 ASN A CA 1
ATOM 825 C C . ASN A 1 103 ? -12.488 2.919 12.611 1.00 92.56 103 ASN A C 1
ATOM 827 O O . ASN A 1 103 ? -12.842 3.408 13.684 1.00 92.56 103 ASN A O 1
ATOM 831 N N . VAL A 1 104 ? -11.941 3.661 11.649 1.00 93.19 104 VAL A N 1
ATOM 832 C CA . VAL A 1 104 ? -11.684 5.099 11.797 1.00 93.19 104 VAL A CA 1
ATOM 833 C C . VAL A 1 104 ? -12.848 5.891 11.192 1.00 93.19 104 VAL A C 1
ATOM 835 O O . VAL A 1 104 ? -12.954 5.953 9.966 1.00 93.19 104 VAL A O 1
ATOM 838 N N . PRO A 1 105 ? -13.739 6.501 11.995 1.00 94.06 105 PRO A N 1
ATOM 839 C CA . PRO A 1 105 ? -14.816 7.332 11.473 1.00 94.06 105 PRO A CA 1
ATOM 840 C C . PRO A 1 105 ? -14.250 8.652 10.937 1.00 94.06 105 PRO A C 1
ATOM 842 O O . PRO A 1 105 ? -13.682 9.441 11.687 1.00 94.06 105 PRO A O 1
ATOM 845 N N . LEU A 1 106 ? -14.411 8.923 9.647 1.00 93.62 106 LEU A N 1
ATOM 846 C CA . LEU A 1 106 ? -13.975 10.169 9.025 1.00 93.62 106 LEU A CA 1
ATOM 847 C C . LEU A 1 106 ? -15.151 11.132 8.856 1.00 93.62 106 LEU A C 1
ATOM 849 O O . LEU A 1 106 ? -16.264 10.720 8.529 1.00 93.62 106 LEU A O 1
ATOM 853 N N . VAL A 1 107 ? -14.882 12.425 9.036 1.00 91.69 107 VAL A N 1
ATOM 854 C CA . VAL A 1 107 ? -15.864 13.502 8.864 1.00 91.69 107 VAL A CA 1
ATOM 855 C C . VAL A 1 107 ? -15.456 14.356 7.671 1.00 91.69 107 VAL A C 1
ATOM 857 O O . VAL A 1 107 ? -14.405 14.993 7.686 1.00 91.69 107 VAL A O 1
ATOM 860 N N . GLY A 1 108 ? -16.293 14.360 6.639 1.00 89.62 108 GLY A N 1
ATOM 861 C CA . GLY A 1 108 ? -16.133 15.159 5.430 1.00 89.62 108 GLY A CA 1
ATOM 862 C C . GLY A 1 108 ? -16.894 16.483 5.469 1.00 89.62 108 GLY A C 1
ATOM 863 O O . GLY A 1 108 ? -17.498 16.878 6.475 1.00 89.62 108 GLY A O 1
ATOM 864 N N . THR A 1 109 ? -16.894 17.174 4.334 1.00 87.31 109 THR A N 1
ATOM 865 C CA . THR A 1 109 ? -17.758 18.335 4.097 1.00 87.31 109 THR A CA 1
ATOM 866 C C . THR A 1 109 ? -19.199 17.910 3.841 1.00 87.31 109 THR A C 1
ATOM 868 O O . THR A 1 109 ? -20.118 18.582 4.306 1.00 87.31 109 THR A O 1
ATOM 871 N N . LYS A 1 110 ? -19.405 16.775 3.161 1.00 87.94 110 LYS A N 1
ATOM 872 C CA . LYS A 1 110 ? -20.742 16.280 2.781 1.00 87.94 110 LYS A CA 1
ATOM 873 C C . LYS A 1 110 ? -21.339 15.292 3.771 1.00 87.94 110 LYS A C 1
ATOM 875 O O . LYS A 1 110 ? -22.550 15.265 3.971 1.00 87.94 110 LYS A O 1
ATOM 880 N N . GLY A 1 111 ? -20.500 14.481 4.393 1.00 92.00 111 GLY A N 1
ATOM 881 C CA . GLY A 1 111 ? -20.967 13.402 5.245 1.00 92.00 111 GLY A CA 1
ATOM 882 C C . GLY A 1 111 ? -19.850 12.721 5.997 1.00 92.00 111 GLY A C 1
ATOM 883 O O . GLY A 1 111 ? -18.681 13.089 5.878 1.00 92.00 111 GLY A O 1
ATOM 884 N N . CYS A 1 112 ? -20.237 11.736 6.791 1.00 94.06 112 CYS A N 1
ATOM 885 C CA . CYS A 1 112 ? -19.319 10.903 7.544 1.00 94.06 112 CYS A CA 1
ATOM 886 C C . CYS A 1 112 ? -19.224 9.529 6.887 1.00 94.06 112 CYS A C 1
ATOM 888 O O . CYS A 1 112 ? -20.226 9.012 6.390 1.00 94.06 112 CYS A O 1
ATOM 890 N N . ILE A 1 113 ? -18.030 8.939 6.896 1.00 94.62 113 ILE A N 1
ATOM 891 C CA . ILE A 1 113 ? -17.788 7.588 6.376 1.00 94.62 113 ILE A CA 1
ATOM 892 C C . ILE A 1 113 ? -16.645 6.906 7.134 1.00 94.62 113 ILE A C 1
ATOM 894 O O . ILE A 1 113 ? -15.704 7.585 7.544 1.00 94.62 113 ILE A O 1
ATOM 898 N N . ASN A 1 114 ? -16.685 5.587 7.345 1.00 93.44 114 ASN A N 1
ATOM 899 C CA . ASN A 1 114 ? -15.557 4.880 7.958 1.00 93.44 114 ASN A CA 1
ATOM 900 C C . ASN A 1 114 ? -14.430 4.574 6.961 1.00 93.44 114 ASN A C 1
ATOM 902 O O . ASN A 1 114 ? -14.648 4.095 5.851 1.00 93.44 114 ASN A O 1
ATOM 906 N N . TYR A 1 115 ? -13.197 4.814 7.402 1.00 92.25 115 TYR A N 1
ATOM 907 C CA . TYR A 1 115 ? -11.985 4.253 6.825 1.00 92.25 115 TYR A CA 1
ATOM 908 C C . TYR A 1 115 ? -11.633 2.969 7.570 1.00 92.25 115 TYR A C 1
ATOM 910 O O . TYR A 1 115 ? -11.597 2.972 8.8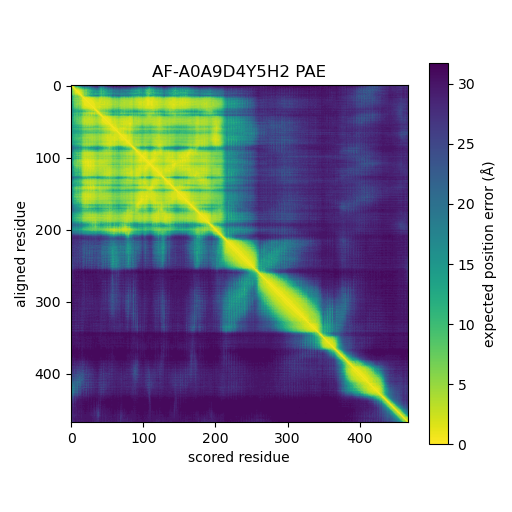01 1.00 92.25 115 TYR A O 1
ATOM 918 N N . ASN A 1 116 ? -11.360 1.898 6.820 1.00 93.00 116 ASN A N 1
ATOM 919 C CA . ASN A 1 116 ? -11.070 0.563 7.345 1.00 93.00 116 ASN A CA 1
ATOM 920 C C . ASN A 1 116 ? -9.577 0.279 7.147 1.00 93.00 116 ASN A C 1
ATOM 922 O O . ASN A 1 116 ? -9.189 -0.261 6.107 1.00 93.00 116 ASN A O 1
ATOM 926 N N . PRO A 1 117 ? -8.711 0.650 8.109 1.00 89.69 117 PRO A N 1
ATOM 927 C CA . PRO A 1 117 ? -7.263 0.644 7.917 1.00 89.69 117 PRO A CA 1
ATOM 928 C C . PRO A 1 117 ? -6.716 -0.768 7.750 1.00 89.69 117 PRO A C 1
ATOM 930 O O . PRO A 1 117 ? -5.658 -0.934 7.143 1.00 89.69 117 PRO A O 1
ATOM 933 N N . VAL A 1 118 ? -7.460 -1.773 8.241 1.00 90.00 118 VAL A N 1
ATOM 934 C CA . VAL A 1 118 ? -7.156 -3.185 8.022 1.00 90.00 118 VAL A CA 1
ATOM 935 C C . VAL A 1 118 ? -6.907 -3.422 6.538 1.00 90.00 118 VAL A C 1
ATOM 937 O O . VAL A 1 118 ? -5.820 -3.858 6.205 1.00 90.00 118 VAL A O 1
ATOM 940 N N . LEU A 1 119 ? -7.784 -2.969 5.635 1.00 89.50 119 LEU A N 1
ATOM 941 C CA . LEU A 1 119 ? -7.692 -3.203 4.185 1.00 89.50 119 LEU A CA 1
ATOM 942 C C . LEU A 1 119 ? -6.474 -2.550 3.514 1.00 89.50 119 LEU A C 1
ATOM 944 O O . LEU A 1 119 ? -6.071 -2.954 2.423 1.00 89.50 119 LEU A O 1
ATOM 948 N N . SER A 1 120 ? -5.858 -1.569 4.172 1.00 87.94 120 SER A N 1
ATOM 949 C CA . SER A 1 120 ? -4.718 -0.816 3.650 1.00 87.94 120 SER A CA 1
ATOM 950 C C . SER A 1 120 ? -3.372 -1.301 4.189 1.00 87.94 120 SER A C 1
ATOM 952 O O . SER A 1 120 ? -2.340 -0.795 3.749 1.00 87.94 120 SER A O 1
ATOM 954 N N . LEU A 1 121 ? -3.326 -2.272 5.114 1.00 87.62 121 LEU A N 1
ATOM 955 C CA . LEU A 1 121 ? -2.072 -2.687 5.770 1.00 87.62 121 LEU A CA 1
ATOM 956 C C . LEU A 1 121 ? -0.978 -3.090 4.773 1.00 87.62 121 LEU A C 1
ATOM 958 O O . LEU A 1 121 ? 0.184 -2.731 4.968 1.00 87.62 121 LEU A O 1
ATOM 962 N N . ARG A 1 122 ? -1.349 -3.736 3.659 1.00 86.25 122 ARG A N 1
ATOM 963 C CA . ARG A 1 122 ? -0.404 -4.087 2.588 1.00 86.25 122 ARG A CA 1
ATOM 964 C C . ARG A 1 122 ? 0.239 -2.850 1.960 1.00 86.25 122 ARG A C 1
ATOM 966 O O . ARG A 1 122 ? 1.440 -2.852 1.705 1.00 86.25 122 ARG A O 1
ATOM 973 N N . GLN A 1 123 ? -0.541 -1.791 1.736 1.00 86.38 123 GLN A N 1
ATOM 974 C CA . GLN A 1 123 ? -0.036 -0.526 1.191 1.00 86.38 123 GLN A CA 1
ATOM 975 C C . GLN A 1 123 ? 0.841 0.234 2.192 1.00 86.38 123 GLN A C 1
ATOM 977 O O . GLN A 1 123 ? 1.751 0.969 1.812 1.00 86.38 123 GLN A O 1
ATOM 982 N N . LEU A 1 124 ? 0.605 0.007 3.484 1.00 86.25 124 LEU A N 1
ATOM 983 C CA . LEU A 1 124 ? 1.428 0.513 4.582 1.00 86.25 124 LEU A CA 1
ATOM 984 C C . LEU A 1 124 ? 2.692 -0.338 4.819 1.00 86.25 124 LEU A C 1
ATOM 986 O O . LEU A 1 124 ? 3.514 0.008 5.667 1.00 86.25 124 LEU A O 1
ATOM 990 N N . GLY A 1 125 ? 2.868 -1.420 4.052 1.00 85.38 125 GLY A N 1
ATOM 991 C CA . GLY A 1 125 ? 4.048 -2.279 4.078 1.00 85.38 125 GLY A CA 1
ATOM 992 C C . GLY A 1 125 ? 3.968 -3.478 5.009 1.00 85.38 125 GLY A C 1
ATOM 993 O O . GLY A 1 125 ? 4.956 -4.194 5.136 1.00 85.38 125 GLY A O 1
ATOM 994 N N . PHE A 1 126 ? 2.839 -3.712 5.671 1.00 85.88 126 PHE A N 1
ATOM 995 C CA . PHE A 1 126 ? 2.674 -4.834 6.592 1.00 85.88 126 PHE A CA 1
ATOM 996 C C . PHE A 1 126 ? 2.180 -6.088 5.866 1.00 85.88 126 PHE A C 1
ATOM 998 O O . PHE A 1 126 ? 1.399 -6.004 4.914 1.00 85.88 126 PHE A O 1
ATOM 1005 N N . VAL A 1 127 ? 2.630 -7.257 6.337 1.00 80.50 127 VAL A N 1
ATOM 1006 C CA . VAL A 1 127 ? 2.174 -8.553 5.816 1.00 80.50 127 VAL A CA 1
ATOM 1007 C C . VAL A 1 127 ? 0.710 -8.758 6.164 1.00 80.50 127 VAL A C 1
ATOM 1009 O O . VAL A 1 127 ? 0.310 -8.663 7.325 1.00 80.50 127 VAL A O 1
ATOM 1012 N N . PHE A 1 128 ? -0.073 -9.132 5.161 1.00 78.19 128 PHE A N 1
ATOM 1013 C CA . PHE A 1 128 ? -1.476 -9.462 5.344 1.00 78.19 128 PHE A CA 1
ATOM 1014 C C . PHE A 1 128 ? -1.643 -10.963 5.549 1.00 78.19 128 PHE A C 1
ATOM 1016 O O . PHE A 1 128 ? -1.590 -11.721 4.584 1.00 78.19 128 PHE A O 1
ATOM 1023 N N . LYS A 1 129 ? -1.774 -11.394 6.808 1.00 71.38 129 LYS A N 1
ATOM 1024 C CA . LYS A 1 129 ? -1.704 -12.819 7.163 1.00 71.38 129 LYS A CA 1
ATOM 1025 C C . LYS A 1 129 ? -2.978 -13.614 6.878 1.00 71.38 129 LYS A C 1
ATOM 1027 O O . LYS A 1 129 ? -2.858 -14.773 6.516 1.00 71.38 129 LYS A O 1
ATOM 1032 N N . GLY A 1 130 ? -4.153 -13.007 7.030 1.00 80.94 130 GLY A N 1
ATOM 1033 C CA . GLY A 1 130 ? -5.434 -13.699 6.892 1.00 80.94 130 GLY A CA 1
ATOM 1034 C C . GLY A 1 130 ? -6.587 -12.762 6.548 1.00 80.94 130 GLY A C 1
ATOM 1035 O O . GLY A 1 130 ? -6.388 -11.556 6.368 1.00 80.94 130 GLY A O 1
ATOM 1036 N N . GLU A 1 131 ? -7.779 -13.343 6.443 1.00 87.88 131 GLU A N 1
ATOM 1037 C CA . GLU A 1 131 ? -9.036 -12.628 6.223 1.00 87.88 131 GLU A CA 1
ATOM 1038 C C . GLU A 1 131 ? -9.304 -11.609 7.353 1.00 87.88 131 GLU A C 1
ATOM 1040 O O . GLU A 1 131 ? -9.171 -11.955 8.532 1.00 87.88 131 GLU A O 1
ATOM 1045 N N . PRO A 1 132 ? -9.663 -10.351 7.022 1.00 89.50 132 PRO A N 1
ATOM 1046 C CA . PRO A 1 132 ? -10.135 -9.385 8.010 1.00 89.50 132 PRO A CA 1
ATOM 1047 C C . PRO A 1 132 ? -11.401 -9.873 8.715 1.00 89.50 132 PRO A C 1
ATOM 1049 O O . PRO A 1 132 ? -12.255 -10.501 8.093 1.00 89.50 132 PRO A O 1
ATOM 1052 N N . LEU A 1 133 ? -11.589 -9.509 9.984 1.00 89.56 133 LEU A N 1
ATOM 1053 C CA . LEU A 1 133 ? -12.858 -9.794 10.651 1.00 89.56 133 LEU A CA 1
ATOM 1054 C C . LEU A 1 133 ? -13.988 -8.999 9.988 1.00 89.56 133 LEU A C 1
ATOM 1056 O O . LEU A 1 133 ? -13.808 -7.828 9.654 1.00 89.56 133 LEU A O 1
ATOM 1060 N N . GLU A 1 134 ? -15.188 -9.579 9.901 1.00 89.25 134 GLU A N 1
ATOM 1061 C CA . GLU A 1 134 ? -16.343 -8.900 9.290 1.00 89.25 134 GLU A CA 1
ATOM 1062 C C . GLU A 1 134 ? -16.615 -7.535 9.947 1.00 89.25 134 GLU A C 1
ATOM 1064 O O . GLU A 1 134 ? -16.847 -6.532 9.280 1.00 89.25 134 GLU A O 1
ATOM 1069 N N . ALA A 1 135 ? -16.463 -7.451 11.271 1.00 87.94 135 ALA A N 1
ATOM 1070 C CA . ALA A 1 135 ? -16.616 -6.202 12.014 1.00 87.94 135 ALA A CA 1
ATOM 1071 C C . ALA A 1 135 ? -15.547 -5.132 11.689 1.00 87.94 135 ALA A C 1
ATOM 1073 O O . ALA A 1 135 ? -15.787 -3.954 11.939 1.00 87.94 135 ALA A O 1
ATOM 1074 N N . GLU A 1 136 ? -14.377 -5.516 11.168 1.00 88.75 136 GLU A N 1
ATOM 1075 C CA . GLU A 1 136 ? -13.318 -4.593 10.722 1.00 88.75 136 GLU A CA 1
ATOM 1076 C C . GLU A 1 136 ? -13.558 -4.098 9.285 1.00 88.75 136 GLU A C 1
ATOM 1078 O O . GLU A 1 136 ? -13.010 -3.077 8.877 1.00 88.75 136 GLU A O 1
ATOM 1083 N N . VAL A 1 137 ? -14.401 -4.781 8.506 1.00 89.50 137 VAL A N 1
ATOM 1084 C CA . VAL A 1 137 ? -14.753 -4.372 7.135 1.00 89.50 137 VAL A CA 1
ATOM 1085 C C . VAL A 1 137 ? -16.170 -3.822 7.005 1.00 89.50 137 VAL A C 1
ATOM 1087 O O . VAL A 1 137 ? -16.486 -3.220 5.979 1.00 89.50 137 VAL A O 1
ATOM 1090 N N . ALA A 1 138 ? -16.992 -3.977 8.041 1.00 87.62 138 ALA A N 1
ATOM 1091 C CA . ALA A 1 138 ? -18.362 -3.497 8.084 1.00 87.62 138 ALA A CA 1
ATOM 1092 C C . ALA A 1 138 ? -18.453 -1.978 7.878 1.00 87.62 138 ALA A C 1
ATOM 1094 O O . ALA A 1 138 ? -17.647 -1.196 8.392 1.00 87.62 138 ALA A O 1
ATOM 1095 N N . GLU A 1 139 ? -19.486 -1.551 7.158 1.00 85.69 139 GLU A N 1
ATOM 1096 C CA . GLU A 1 139 ? -19.840 -0.143 7.005 1.00 85.69 139 GLU A CA 1
ATOM 1097 C C . GLU A 1 139 ? -20.598 0.337 8.244 1.00 85.69 139 GLU A C 1
ATOM 1099 O O . GLU A 1 139 ? -21.824 0.359 8.303 1.00 85.69 139 GLU A O 1
ATOM 1104 N N . SER A 1 140 ? -19.853 0.675 9.295 1.00 85.38 140 SER A N 1
ATOM 1105 C CA . SER A 1 140 ? -20.444 1.148 10.547 1.00 85.38 140 SER A CA 1
ATOM 1106 C C . SER A 1 140 ? -20.776 2.641 10.524 1.00 85.38 140 SER A C 1
ATOM 1108 O O . SER A 1 140 ? -21.440 3.132 11.436 1.00 85.38 140 SER A O 1
ATOM 1110 N N . VAL A 1 141 ? -20.269 3.397 9.546 1.00 91.00 141 VAL A N 1
ATOM 1111 C CA . VAL A 1 141 ? -20.469 4.845 9.437 1.00 91.00 141 VAL A CA 1
ATOM 1112 C C . VAL A 1 141 ? -20.669 5.206 7.973 1.00 91.00 141 VAL A C 1
ATOM 1114 O O . VAL A 1 141 ? -19.721 5.158 7.201 1.00 91.00 141 VAL A O 1
ATOM 1117 N N . TYR A 1 142 ? -21.885 5.620 7.623 1.00 93.81 142 TYR A N 1
ATOM 1118 C CA . TYR A 1 142 ? -22.189 6.295 6.365 1.00 93.81 142 TYR A CA 1
ATOM 1119 C C . TYR A 1 142 ? -23.468 7.127 6.522 1.00 93.81 142 TYR A C 1
ATOM 1121 O O . TYR A 1 142 ? -24.547 6.569 6.707 1.00 93.81 142 TYR A O 1
ATOM 1129 N N . PHE A 1 143 ? -23.350 8.458 6.523 1.00 93.69 143 PHE A N 1
ATOM 1130 C CA . PHE A 1 143 ? -24.505 9.365 6.600 1.00 93.69 143 PHE A CA 1
ATOM 1131 C C . PHE A 1 143 ? -24.151 10.798 6.175 1.00 93.69 143 PHE A C 1
ATOM 1133 O O . PHE A 1 143 ? -22.986 11.206 6.217 1.00 93.69 143 PHE A O 1
ATOM 1140 N N . GLU A 1 144 ? -25.160 11.574 5.775 1.00 92.31 144 GLU A N 1
ATOM 1141 C CA . GLU A 1 144 ? -25.015 12.999 5.462 1.00 92.31 144 GLU A CA 1
ATOM 1142 C C . GLU A 1 144 ? -24.725 13.811 6.725 1.00 92.31 144 GLU A C 1
ATOM 1144 O O . GLU A 1 144 ? -25.316 13.601 7.776 1.00 92.31 144 GLU A O 1
ATOM 1149 N N . LYS A 1 145 ? -23.826 14.793 6.650 1.00 86.06 145 LYS A N 1
ATOM 1150 C CA . LYS A 1 145 ? -23.301 15.451 7.860 1.00 86.06 145 LYS A CA 1
ATOM 1151 C C . LYS A 1 145 ? -24.388 16.115 8.714 1.00 86.06 145 LYS A C 1
ATOM 1153 O O . LYS A 1 145 ? -24.268 16.160 9.933 1.00 86.06 145 LYS A O 1
ATOM 1158 N N . GLN A 1 146 ? -25.422 16.642 8.065 1.00 85.50 146 GLN A N 1
ATOM 1159 C CA . GLN A 1 146 ? -26.520 17.356 8.716 1.00 85.50 146 GLN A CA 1
ATOM 1160 C C . GLN A 1 146 ? -27.641 16.425 9.197 1.00 85.50 146 GLN A C 1
ATOM 1162 O O . GLN A 1 146 ? -28.503 16.871 9.947 1.00 85.50 146 GLN A O 1
ATOM 1167 N N . SER A 1 147 ? -27.644 15.150 8.790 1.00 91.12 147 SER A N 1
ATOM 1168 C CA . SER A 1 147 ? -28.759 14.245 9.079 1.00 91.12 147 SER A CA 1
ATOM 1169 C C . SER A 1 147 ? -28.746 13.703 10.507 1.00 91.12 147 SER A C 1
ATOM 1171 O O . SER A 1 147 ? -29.794 13.319 11.012 1.00 91.12 147 SER A O 1
ATOM 1173 N N . ASP A 1 148 ? -27.577 13.642 11.154 1.00 91.44 148 ASP A N 1
ATOM 1174 C CA . ASP A 1 148 ? -27.429 13.059 12.493 1.00 91.44 148 ASP A CA 1
ATOM 1175 C C . ASP A 1 148 ? -26.370 13.805 13.335 1.00 91.44 148 ASP A C 1
ATOM 1177 O O . ASP A 1 148 ? -25.207 13.387 13.423 1.00 91.44 148 ASP A O 1
ATOM 1181 N N . PRO A 1 149 ? -26.749 14.937 13.962 1.00 91.38 149 PRO A N 1
ATOM 1182 C CA . PRO A 1 149 ? -25.848 15.706 14.820 1.00 91.38 149 PRO A CA 1
ATOM 1183 C C . PRO A 1 149 ? -25.343 14.912 16.033 1.00 91.38 149 PRO A C 1
ATOM 1185 O O . PRO A 1 149 ? -24.200 15.095 16.449 1.00 91.38 149 PRO A O 1
ATOM 1188 N N . GLY A 1 150 ? -26.166 14.012 16.586 1.00 92.94 150 GLY A N 1
ATOM 1189 C CA . GLY A 1 150 ? -25.807 13.202 17.753 1.00 92.94 150 GLY A CA 1
ATOM 1190 C C . GLY A 1 150 ? -24.691 12.209 17.436 1.00 92.94 150 GLY A C 1
ATOM 1191 O O . GLY A 1 150 ? -23.710 12.105 18.178 1.00 92.94 150 GLY A O 1
ATOM 1192 N N . ARG A 1 151 ? -24.782 11.535 16.286 1.00 92.62 151 ARG A N 1
ATOM 1193 C CA . ARG A 1 151 ? -23.729 10.639 15.794 1.00 92.62 151 ARG A CA 1
ATOM 1194 C C . ARG A 1 151 ? -22.475 11.394 15.366 1.00 92.62 151 ARG A C 1
ATOM 1196 O O . ARG A 1 151 ? -21.370 10.895 15.567 1.00 92.62 151 ARG A O 1
ATOM 1203 N N . LEU A 1 152 ? -22.609 12.610 14.838 1.00 92.19 152 LEU A N 1
ATOM 1204 C CA . LEU A 1 152 ? -21.460 13.477 14.561 1.00 92.19 152 LEU A CA 1
ATOM 1205 C C . LEU A 1 152 ? -20.712 13.859 15.851 1.00 92.19 152 LEU A C 1
ATOM 1207 O O . LEU A 1 152 ? -19.483 13.788 15.899 1.00 92.19 152 LEU A O 1
ATOM 1211 N N . GLU A 1 153 ? -21.439 14.216 16.912 1.00 91.50 153 GLU A N 1
ATOM 1212 C CA . GLU A 1 153 ? -20.847 14.515 18.219 1.00 91.50 153 GLU A CA 1
ATOM 1213 C C . GLU A 1 153 ? -20.176 13.274 18.829 1.00 91.50 153 GLU A C 1
ATOM 1215 O O . GLU A 1 153 ? -19.072 13.359 19.373 1.00 91.50 153 GLU A O 1
ATOM 1220 N N . GLN A 1 154 ? -20.800 12.102 18.680 1.00 94.19 154 GLN A N 1
ATOM 1221 C CA . GLN A 1 154 ? -20.227 10.816 19.072 1.00 94.19 154 GLN A CA 1
ATOM 1222 C C . GLN A 1 154 ? -18.890 10.551 18.368 1.00 94.19 154 GLN A C 1
ATOM 1224 O O . GLN A 1 154 ? -17.908 10.234 19.037 1.00 94.19 154 GLN A O 1
ATOM 1229 N N . ILE A 1 155 ? -18.815 10.757 17.049 1.00 92.56 155 ILE A N 1
ATOM 1230 C CA . ILE A 1 155 ? -17.557 10.658 16.296 1.00 92.56 155 ILE A CA 1
ATOM 1231 C C . ILE A 1 155 ? -16.525 11.641 16.863 1.00 92.56 155 ILE A C 1
ATOM 1233 O O . ILE A 1 155 ? -15.392 11.248 17.143 1.00 92.56 155 ILE A O 1
ATOM 1237 N N . GLY A 1 156 ? -16.914 12.896 17.109 1.00 90.00 156 GLY A N 1
ATOM 1238 C CA . GLY A 1 156 ? -16.037 13.902 17.716 1.00 90.00 156 GLY A CA 1
ATOM 1239 C C . GLY A 1 156 ? -15.483 13.486 19.086 1.00 90.00 156 GLY A C 1
ATOM 1240 O O . GLY A 1 156 ? -14.313 13.732 19.382 1.00 90.00 156 GLY A O 1
ATOM 1241 N N . ARG A 1 157 ? -16.287 12.807 19.917 1.00 91.81 157 ARG A N 1
ATOM 1242 C CA . ARG A 1 157 ? -15.828 12.222 21.188 1.00 91.81 157 ARG A CA 1
ATOM 1243 C C . ARG A 1 157 ? -14.885 11.041 20.967 1.00 91.81 157 ARG A C 1
ATOM 1245 O O . ARG A 1 157 ? -13.850 10.985 21.626 1.00 91.81 157 ARG A O 1
ATOM 1252 N N . ALA A 1 158 ? -15.191 10.149 20.028 1.00 92.56 158 ALA A N 1
ATOM 1253 C CA . ALA A 1 158 ? -14.371 8.978 19.727 1.00 92.56 158 ALA A CA 1
ATOM 1254 C C . ALA A 1 158 ? -12.950 9.346 19.266 1.00 92.56 158 ALA A C 1
ATOM 1256 O O . ALA A 1 158 ? -11.986 8.689 19.653 1.00 92.56 158 ALA A O 1
ATOM 1257 N N . TRP A 1 159 ? -12.786 10.448 18.527 1.00 90.94 159 TRP A N 1
ATOM 1258 C CA . TRP A 1 159 ? -11.469 10.958 18.110 1.00 90.94 159 TRP A CA 1
ATOM 1259 C C . TRP A 1 159 ? -10.553 11.383 19.267 1.00 90.94 159 TRP A C 1
ATOM 1261 O O . TRP A 1 159 ? -9.344 11.493 19.074 1.00 90.94 159 TRP A O 1
ATOM 1271 N N . LYS A 1 160 ? -11.086 11.566 20.483 1.00 89.81 160 LYS A N 1
ATOM 1272 C CA . LYS A 1 160 ? -10.276 11.804 21.691 1.00 89.81 160 LYS A CA 1
ATOM 1273 C C . LYS A 1 160 ? -9.564 10.539 22.185 1.00 89.81 160 LYS A C 1
ATOM 1275 O O . LYS A 1 160 ? -8.660 10.641 23.008 1.00 89.81 160 LYS A O 1
ATOM 1280 N N . SER A 1 161 ? -9.958 9.359 21.700 1.00 92.06 161 SER A N 1
ATOM 1281 C CA . SER A 1 161 ? -9.390 8.063 22.077 1.00 92.06 161 SER A CA 1
ATOM 1282 C C . SER A 1 161 ? -8.989 7.282 20.825 1.00 92.06 161 SER A C 1
ATOM 1284 O O . SER A 1 161 ? -9.798 6.595 20.209 1.00 92.06 161 SER A O 1
ATOM 1286 N N . ILE A 1 162 ? -7.731 7.411 20.408 1.00 92.06 162 ILE A N 1
ATOM 1287 C CA . ILE A 1 162 ? -7.241 6.802 19.167 1.00 92.06 162 ILE A CA 1
ATOM 1288 C C . ILE A 1 162 ? -6.601 5.445 19.472 1.00 92.06 162 ILE A C 1
ATOM 1290 O O . ILE A 1 162 ? -5.633 5.358 20.227 1.00 92.06 162 ILE A O 1
ATOM 1294 N N . GLY A 1 163 ? -7.111 4.385 18.845 1.00 91.81 163 GLY A N 1
ATOM 1295 C CA . GLY A 1 163 ? -6.529 3.049 18.907 1.00 91.81 163 GLY A CA 1
ATOM 1296 C C . GLY A 1 163 ? -5.441 2.880 17.855 1.00 91.81 163 GLY A C 1
ATOM 1297 O O . GLY 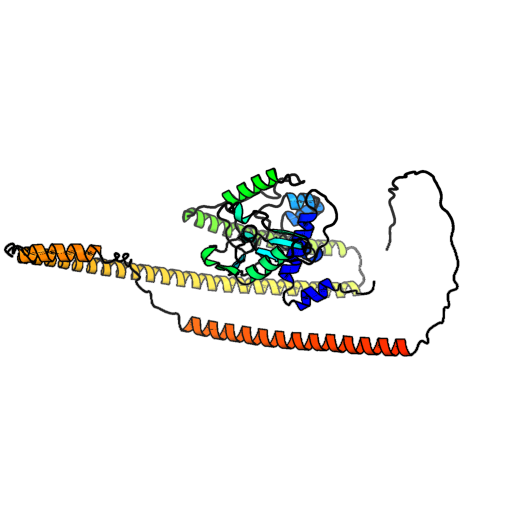A 1 163 ? -5.719 2.641 16.678 1.00 91.81 163 GLY A O 1
ATOM 1298 N N . VAL A 1 164 ? -4.187 3.003 18.283 1.00 92.62 164 VAL A N 1
ATOM 1299 C CA . VAL A 1 164 ? -3.006 2.849 17.428 1.00 92.62 164 VAL A CA 1
ATOM 1300 C C . VAL A 1 164 ? -2.411 1.456 17.615 1.00 92.62 164 VAL A C 1
ATOM 1302 O O . VAL A 1 164 ? -2.152 1.043 18.744 1.00 92.62 164 VAL A O 1
ATOM 1305 N N . LYS A 1 165 ? -2.156 0.737 16.517 1.00 90.31 165 LYS A N 1
ATOM 1306 C CA . LYS A 1 165 ? -1.351 -0.491 16.542 1.00 90.31 165 LYS A CA 1
ATOM 1307 C C . LYS A 1 165 ? 0.086 -0.179 16.141 1.00 90.31 165 LYS A C 1
ATOM 1309 O O . LYS A 1 165 ? 0.330 0.439 15.102 1.00 90.31 165 LYS A O 1
ATOM 1314 N N . ASP A 1 166 ? 1.014 -0.630 16.977 1.00 87.50 166 ASP A N 1
ATOM 1315 C CA . ASP A 1 166 ? 2.448 -0.557 16.715 1.00 87.50 166 ASP A CA 1
ATOM 1316 C C . ASP A 1 166 ? 2.861 -1.590 15.658 1.00 87.50 166 ASP A C 1
ATOM 1318 O O . ASP A 1 166 ? 2.308 -2.693 15.582 1.00 87.50 166 ASP A O 1
ATOM 1322 N N . GLY A 1 167 ? 3.851 -1.241 14.840 1.00 81.31 167 GLY A N 1
ATOM 1323 C CA . GLY A 1 167 ? 4.355 -2.097 13.773 1.00 81.31 167 GLY A CA 1
ATOM 1324 C C . GLY A 1 167 ? 4.880 -3.448 14.265 1.00 81.31 167 GLY A C 1
ATOM 1325 O O . GLY A 1 167 ? 4.755 -4.438 13.552 1.00 81.31 167 GLY A O 1
ATOM 1326 N N . SER A 1 168 ? 5.388 -3.533 15.498 1.00 80.19 168 SER A N 1
ATOM 1327 C CA . SER A 1 168 ? 5.774 -4.806 16.123 1.00 80.19 168 SER A CA 1
ATOM 1328 C C . SER A 1 168 ? 4.593 -5.767 16.288 1.00 80.19 168 SER A C 1
ATOM 1330 O O . SER A 1 168 ? 4.767 -6.976 16.142 1.00 80.19 168 SER A O 1
ATOM 1332 N N . VAL A 1 169 ? 3.388 -5.235 16.517 1.00 84.62 169 VAL A N 1
ATOM 1333 C CA . VAL A 1 169 ? 2.142 -6.006 16.633 1.00 84.62 169 VAL A CA 1
ATOM 1334 C C . VAL A 1 169 ? 1.599 -6.377 15.252 1.00 84.62 169 VAL A C 1
ATOM 1336 O O . VAL A 1 169 ? 1.107 -7.487 15.059 1.00 84.62 169 VAL A O 1
ATOM 1339 N N . LEU A 1 170 ? 1.709 -5.470 14.275 1.00 81.31 170 LEU A N 1
ATOM 1340 C CA . LEU A 1 170 ? 1.275 -5.707 12.889 1.00 81.31 170 LEU A CA 1
ATOM 1341 C C . LEU A 1 170 ? 2.192 -6.689 12.139 1.00 81.31 170 LEU A C 1
ATOM 1343 O O . LEU A 1 170 ? 1.780 -7.305 11.157 1.00 81.31 170 LEU A O 1
ATOM 1347 N N . GLY A 1 171 ? 3.413 -6.891 12.634 1.00 75.94 171 GLY A N 1
ATOM 1348 C CA . GLY A 1 171 ? 4.358 -7.882 12.138 1.00 75.94 171 GLY A CA 1
ATOM 1349 C C . GLY A 1 171 ? 5.422 -7.299 11.212 1.00 75.94 171 GLY A C 1
ATOM 1350 O O . GLY A 1 171 ? 5.603 -6.090 11.084 1.00 75.94 171 GLY A O 1
ATOM 1351 N N . LYS A 1 172 ? 6.191 -8.192 10.578 1.00 73.75 172 LYS A N 1
ATOM 1352 C CA . LYS A 1 172 ? 7.306 -7.793 9.709 1.00 73.75 172 LYS A CA 1
ATOM 1353 C C . LYS A 1 172 ? 6.805 -6.950 8.536 1.00 73.75 172 LYS A C 1
ATOM 1355 O O . LYS A 1 172 ? 5.763 -7.245 7.950 1.00 73.75 172 LYS A O 1
ATOM 1360 N N . LYS A 1 173 ? 7.595 -5.940 8.165 1.00 78.06 173 LYS A N 1
ATOM 1361 C CA . LYS A 1 173 ? 7.344 -5.144 6.967 1.00 78.06 173 LYS A CA 1
ATOM 1362 C C . LYS A 1 173 ? 7.733 -5.922 5.728 1.00 78.06 173 LYS A C 1
ATOM 1364 O O . LYS A 1 173 ? 8.913 -6.106 5.437 1.00 78.06 173 LYS A O 1
ATOM 1369 N N . PHE A 1 174 ? 6.720 -6.397 5.032 1.00 75.81 174 PHE A N 1
ATOM 1370 C CA . PHE A 1 174 ? 6.841 -7.029 3.740 1.00 75.81 174 PHE A CA 1
ATOM 1371 C C . PHE A 1 174 ? 5.480 -6.907 3.059 1.00 75.81 174 PHE A C 1
ATOM 1373 O O . PHE A 1 174 ? 4.491 -7.425 3.573 1.00 75.81 174 PHE A O 1
ATOM 1380 N N . ALA A 1 175 ? 5.404 -6.193 1.934 1.00 75.06 175 ALA A N 1
ATOM 1381 C CA . ALA A 1 175 ? 4.143 -5.850 1.265 1.00 75.06 175 ALA A CA 1
ATOM 1382 C C . ALA A 1 175 ? 3.526 -7.035 0.482 1.00 75.06 175 ALA A C 1
ATOM 1384 O O . ALA A 1 175 ? 3.113 -6.907 -0.676 1.00 75.06 175 ALA A O 1
ATOM 1385 N N . ILE A 1 176 ? 3.468 -8.205 1.119 1.00 77.44 176 ILE A N 1
ATOM 1386 C CA . ILE A 1 176 ? 2.896 -9.443 0.591 1.00 77.44 176 ILE A CA 1
ATOM 1387 C C . ILE A 1 176 ? 1.532 -9.704 1.229 1.00 77.44 176 ILE A C 1
ATOM 1389 O O . ILE A 1 176 ? 1.326 -9.510 2.428 1.00 77.44 176 ILE A O 1
ATOM 1393 N N . ALA A 1 177 ? 0.605 -10.157 0.389 1.00 79.75 177 ALA A N 1
ATOM 1394 C CA . ALA A 1 177 ? -0.649 -10.757 0.811 1.00 79.75 177 ALA A CA 1
ATOM 1395 C C . ALA A 1 177 ? -0.476 -12.275 0.889 1.00 79.75 177 ALA A C 1
ATOM 1397 O O . ALA A 1 177 ? -0.018 -12.882 -0.080 1.00 79.75 177 ALA A O 1
ATOM 1398 N N . MET A 1 178 ? -0.853 -12.876 2.014 1.00 83.12 178 MET A N 1
ATOM 1399 C CA . MET A 1 178 ? -0.899 -14.332 2.138 1.00 83.12 178 MET A CA 1
ATOM 1400 C C . MET A 1 178 ? -2.052 -14.921 1.296 1.00 83.12 178 MET A C 1
ATOM 1402 O O . MET A 1 178 ? -2.976 -14.180 0.925 1.00 83.12 178 MET A O 1
ATOM 1406 N N . PRO A 1 179 ? -2.009 -16.228 0.966 1.00 83.06 179 PRO A N 1
ATOM 1407 C CA . PRO A 1 179 ? -3.012 -16.882 0.125 1.00 83.06 179 PRO A CA 1
ATOM 1408 C C . PRO A 1 179 ? -4.441 -16.696 0.640 1.00 83.06 179 PRO A C 1
ATOM 1410 O O . PRO A 1 179 ? -5.283 -16.234 -0.120 1.00 83.06 179 PRO A O 1
ATOM 1413 N N . ASP A 1 180 ? -4.676 -16.889 1.940 1.00 84.88 180 ASP A N 1
ATOM 1414 C CA . ASP A 1 180 ? -5.995 -16.739 2.572 1.00 84.88 180 ASP A CA 1
ATOM 1415 C C . ASP A 1 180 ? -6.624 -15.363 2.313 1.00 84.88 180 ASP A C 1
ATOM 1417 O O . ASP A 1 180 ? -7.787 -15.253 1.929 1.00 84.88 180 ASP A O 1
ATOM 1421 N N . TYR A 1 181 ? -5.837 -14.291 2.453 1.00 85.56 181 TYR A N 1
ATOM 1422 C CA . TYR A 1 181 ? -6.309 -12.942 2.144 1.00 85.56 181 TYR A CA 1
ATOM 1423 C C . TYR A 1 181 ? -6.589 -12.777 0.647 1.00 85.56 181 TYR A C 1
ATOM 1425 O O . TYR A 1 181 ? -7.558 -12.137 0.245 1.00 85.56 181 TYR A O 1
ATOM 1433 N N . THR A 1 182 ? -5.730 -13.345 -0.197 1.00 84.56 182 THR A N 1
ATOM 1434 C CA . THR A 1 182 ? -5.877 -13.268 -1.652 1.00 84.56 182 THR A CA 1
ATOM 1435 C C . THR A 1 182 ? -7.157 -13.968 -2.113 1.00 84.56 182 THR A C 1
ATOM 1437 O O . THR A 1 182 ? -7.868 -13.439 -2.970 1.00 84.56 182 THR A O 1
ATOM 1440 N N . ASP A 1 183 ? -7.479 -15.116 -1.526 1.00 86.50 183 ASP A N 1
ATOM 1441 C CA . ASP A 1 183 ? -8.697 -15.870 -1.811 1.00 86.50 183 ASP A CA 1
ATOM 1442 C C . ASP A 1 183 ? -9.940 -15.170 -1.260 1.00 86.50 183 ASP A C 1
ATOM 1444 O O . ASP A 1 183 ? -10.945 -15.059 -1.967 1.00 86.50 183 ASP A O 1
ATOM 1448 N N . TRP A 1 184 ? -9.839 -14.565 -0.075 1.00 88.94 184 TRP A N 1
ATOM 1449 C CA . TRP A 1 184 ? -10.877 -13.676 0.441 1.00 88.94 184 TRP A CA 1
ATOM 1450 C C . TRP A 1 184 ? -11.177 -12.508 -0.513 1.00 88.94 184 TRP A C 1
ATOM 1452 O O . TRP A 1 184 ? -12.340 -12.250 -0.834 1.00 88.94 184 TRP A O 1
ATOM 1462 N N . VAL A 1 185 ? -10.147 -11.831 -1.042 1.00 86.00 185 VAL A N 1
ATOM 1463 C CA . VAL A 1 185 ? -10.327 -10.742 -2.019 1.00 86.00 185 VAL A CA 1
ATOM 1464 C C . VAL A 1 185 ? -11.007 -11.248 -3.294 1.00 86.00 185 VAL A C 1
ATOM 1466 O O . VAL A 1 185 ? -11.908 -10.575 -3.794 1.00 86.00 185 VAL A O 1
ATOM 1469 N N . LYS A 1 186 ? -10.615 -12.418 -3.823 1.00 84.25 186 LYS A N 1
ATOM 1470 C CA . LYS A 1 186 ? -11.260 -13.022 -5.008 1.00 84.25 186 LYS A CA 1
ATOM 1471 C C . LYS A 1 186 ? -12.756 -13.245 -4.768 1.00 84.25 186 LYS A C 1
ATOM 1473 O O . LYS A 1 186 ? -13.566 -12.722 -5.529 1.00 84.25 186 LYS A O 1
ATOM 1478 N N . LYS A 1 187 ? -13.115 -13.902 -3.662 1.00 87.81 187 LYS A N 1
ATOM 1479 C CA . LYS A 1 187 ? -14.512 -14.157 -3.276 1.00 87.81 187 LYS A CA 1
ATOM 1480 C C . LYS A 1 187 ? -15.313 -12.863 -3.107 1.00 87.81 187 LYS A C 1
ATOM 1482 O O . LYS A 1 187 ? -16.477 -12.770 -3.501 1.00 87.81 187 LYS A O 1
ATOM 1487 N N . ARG A 1 188 ? -14.691 -11.827 -2.538 1.00 86.00 188 ARG A N 1
ATOM 1488 C CA . ARG A 1 188 ? -15.335 -10.522 -2.360 1.00 86.00 188 ARG A CA 1
ATOM 1489 C C . ARG A 1 188 ? -15.585 -9.823 -3.696 1.00 86.00 188 ARG A C 1
ATOM 1491 O O . ARG A 1 188 ? -16.643 -9.232 -3.871 1.00 86.00 188 ARG A O 1
ATOM 1498 N N . VAL A 1 189 ? -14.652 -9.913 -4.644 1.00 82.31 189 VAL A N 1
ATOM 1499 C CA . VAL A 1 189 ? -14.827 -9.388 -6.010 1.00 82.31 189 VAL A CA 1
ATOM 1500 C C . VAL A 1 189 ? -15.979 -10.084 -6.737 1.00 82.31 189 VAL A C 1
ATOM 1502 O O . VAL A 1 189 ? -16.775 -9.400 -7.376 1.00 82.31 189 VAL A O 1
ATOM 1505 N N . GLU A 1 190 ? -16.099 -11.405 -6.596 1.00 81.31 190 GLU A N 1
ATOM 1506 C CA . GLU A 1 190 ? -17.219 -12.181 -7.151 1.00 81.31 190 GLU A CA 1
ATOM 1507 C C . GLU A 1 190 ? -18.561 -11.740 -6.553 1.00 81.31 190 GLU A C 1
ATOM 1509 O O . GLU A 1 190 ? -19.546 -11.599 -7.271 1.00 81.31 190 GLU A O 1
ATOM 1514 N N . THR A 1 191 ? -18.588 -11.444 -5.251 1.00 82.56 191 THR A N 1
ATOM 1515 C CA . THR A 1 191 ? -19.800 -10.986 -4.552 1.00 82.56 191 THR A CA 1
ATOM 1516 C C . THR A 1 191 ? -20.188 -9.553 -4.932 1.00 82.56 191 THR A C 1
ATOM 1518 O O . THR A 1 191 ? -21.367 -9.244 -5.071 1.00 82.56 191 THR A O 1
ATOM 1521 N N . LEU A 1 192 ? -19.206 -8.660 -5.099 1.00 77.00 192 LEU A N 1
ATOM 1522 C CA . LEU A 1 192 ? -19.433 -7.246 -5.420 1.00 77.00 192 LEU A CA 1
ATOM 1523 C C . LEU A 1 192 ? -19.671 -6.992 -6.919 1.00 77.00 192 LEU A C 1
ATOM 1525 O O . LEU A 1 192 ? -19.935 -5.849 -7.285 1.00 77.00 192 LEU A O 1
ATOM 1529 N N . LEU A 1 193 ? -19.569 -8.030 -7.765 1.00 70.06 193 LEU A N 1
ATOM 1530 C CA . LEU A 1 193 ? -19.778 -7.984 -9.217 1.00 70.06 193 LEU A CA 1
ATOM 1531 C C . LEU A 1 193 ? -19.037 -6.811 -9.879 1.00 70.06 193 LEU A C 1
ATOM 1533 O O . LEU A 1 193 ? -19.647 -5.929 -10.489 1.00 70.06 193 LEU A O 1
ATOM 1537 N N . LEU A 1 194 ? -17.705 -6.771 -9.735 1.00 68.50 194 LEU A N 1
ATOM 1538 C CA . LEU A 1 194 ? -16.911 -5.740 -10.409 1.00 68.50 194 LEU A CA 1
ATOM 1539 C C . LEU A 1 194 ? -17.189 -5.758 -11.927 1.00 68.50 194 LEU A C 1
ATOM 1541 O O . LEU A 1 194 ? -17.197 -6.830 -12.527 1.00 68.50 194 LEU A O 1
ATOM 1545 N N . PRO A 1 195 ? -17.365 -4.591 -12.573 1.00 64.50 195 PRO A N 1
ATOM 1546 C CA . PRO A 1 195 ? -17.864 -4.497 -13.949 1.00 64.50 195 PRO A CA 1
ATOM 1547 C C . PRO A 1 195 ? -16.811 -4.828 -15.024 1.00 64.50 195 PRO A C 1
ATOM 1549 O O . PRO A 1 195 ? -16.956 -4.409 -16.170 1.00 64.50 195 PRO A O 1
ATOM 1552 N N . TYR A 1 196 ? -15.724 -5.516 -14.666 1.00 67.19 196 TYR A N 1
ATOM 1553 C CA . TYR A 1 196 ? -14.600 -5.778 -15.561 1.00 67.19 196 TYR A CA 1
ATOM 1554 C C . TYR A 1 196 ? -14.149 -7.232 -15.476 1.00 67.19 196 TYR A C 1
ATOM 1556 O O . TYR A 1 196 ? -13.884 -7.743 -14.385 1.00 67.19 196 TYR A O 1
ATOM 1564 N N . ASP A 1 197 ? -13.969 -7.850 -16.642 1.00 73.31 197 ASP A N 1
ATOM 1565 C CA . ASP A 1 197 ? -13.410 -9.191 -16.755 1.00 73.31 197 ASP A CA 1
ATOM 1566 C C . ASP A 1 197 ? -11.929 -9.202 -16.366 1.00 73.31 197 ASP A C 1
ATOM 1568 O O . ASP A 1 197 ? -11.155 -8.296 -16.704 1.00 73.31 197 ASP A O 1
ATOM 1572 N N . ARG A 1 198 ? -11.513 -10.252 -15.654 1.00 73.38 198 ARG A N 1
ATOM 1573 C CA . ARG A 1 198 ? -10.090 -10.495 -15.408 1.00 73.38 198 ARG A CA 1
ATOM 1574 C C . ARG A 1 198 ? -9.405 -10.840 -16.722 1.00 73.38 198 ARG A C 1
ATOM 1576 O O . ARG A 1 198 ? -9.834 -11.747 -17.426 1.00 73.38 198 ARG A O 1
ATOM 1583 N N . MET A 1 199 ? -8.312 -10.141 -17.008 1.00 84.00 199 MET A N 1
ATOM 1584 C CA . MET A 1 199 ? -7.456 -10.447 -18.148 1.00 84.00 199 MET A CA 1
ATOM 1585 C C . MET A 1 199 ? -6.339 -11.395 -17.723 1.00 84.00 199 MET A C 1
ATOM 1587 O O . MET A 1 199 ? -5.936 -11.420 -16.557 1.00 84.00 199 MET A O 1
ATOM 1591 N N . GLU A 1 200 ? -5.811 -12.148 -18.684 1.00 86.31 200 GLU A N 1
ATOM 1592 C CA . GLU A 1 200 ? -4.605 -12.937 -18.457 1.00 86.31 200 GLU A CA 1
ATOM 1593 C C . GLU A 1 200 ? -3.422 -12.035 -18.067 1.00 86.31 200 GLU A C 1
ATOM 1595 O O . GLU A 1 200 ? -3.260 -10.952 -18.647 1.00 86.31 200 GLU A O 1
ATOM 1600 N N . PRO A 1 201 ? -2.581 -12.469 -17.109 1.00 88.38 201 PRO A N 1
ATOM 1601 C CA . PRO A 1 201 ? -1.371 -11.752 -16.731 1.00 88.38 201 PRO A CA 1
ATOM 1602 C C . PRO A 1 201 ? -0.479 -11.408 -17.929 1.00 88.38 201 PRO A C 1
ATOM 1604 O O . PRO A 1 201 ? -0.339 -12.191 -18.866 1.00 88.38 201 PRO A O 1
ATOM 1607 N N . LEU A 1 202 ? 0.185 -10.247 -17.883 1.00 84.62 202 LEU A N 1
ATOM 1608 C CA . LEU A 1 202 ? 1.170 -9.865 -18.912 1.00 84.62 202 LEU A CA 1
ATOM 1609 C C . LEU A 1 202 ? 2.424 -10.750 -18.902 1.00 84.62 202 LEU A C 1
ATOM 1611 O O . LEU A 1 202 ? 3.159 -10.773 -19.887 1.00 84.62 202 LEU A O 1
ATOM 1615 N N . GLN A 1 203 ? 2.676 -11.434 -17.789 1.00 82.81 203 GLN A N 1
ATOM 1616 C CA . GLN A 1 203 ? 3.823 -12.301 -17.587 1.00 82.81 203 GLN A CA 1
ATOM 1617 C C . GLN A 1 203 ? 3.446 -13.440 -16.636 1.00 82.81 203 GLN A C 1
ATOM 1619 O O . GLN A 1 203 ? 2.638 -13.256 -15.722 1.00 82.81 203 GLN A O 1
ATOM 1624 N N . GLU A 1 204 ? 4.055 -14.609 -16.838 1.00 79.62 204 GLU A N 1
ATOM 1625 C CA . GLU A 1 204 ? 3.953 -15.720 -15.895 1.00 79.62 204 GLU A CA 1
ATOM 1626 C C . GLU A 1 204 ? 4.491 -15.318 -14.522 1.00 79.62 204 GLU A C 1
ATOM 1628 O O . GLU A 1 204 ? 5.568 -14.726 -14.391 1.00 79.62 204 GLU A O 1
ATOM 1633 N N . GLN A 1 205 ? 3.727 -15.647 -13.484 1.00 69.62 205 GLN A N 1
ATOM 1634 C CA . GLN A 1 205 ? 4.142 -15.354 -12.125 1.00 69.62 205 GLN A CA 1
ATOM 1635 C C . GLN A 1 205 ? 5.098 -16.414 -11.598 1.00 69.62 205 GLN A C 1
ATOM 1637 O O . GLN A 1 205 ? 4.847 -17.609 -11.777 1.00 69.62 205 GLN A O 1
ATOM 1642 N N . PRO A 1 206 ? 6.142 -16.004 -10.862 1.00 68.69 206 PRO A N 1
ATOM 1643 C CA . PRO A 1 206 ? 6.906 -16.957 -10.087 1.00 68.69 206 PRO A CA 1
ATOM 1644 C C . PRO A 1 206 ? 5.987 -17.613 -9.040 1.00 68.69 206 PRO A C 1
ATOM 1646 O O . PRO A 1 206 ? 5.107 -16.941 -8.491 1.00 68.69 206 PRO A O 1
ATOM 1649 N N . PRO A 1 207 ? 6.198 -18.899 -8.711 1.00 63.59 207 PRO A N 1
ATOM 1650 C CA . PRO A 1 207 ? 5.488 -19.542 -7.616 1.00 63.59 207 PRO A CA 1
ATOM 1651 C C . PRO A 1 207 ? 5.622 -18.720 -6.329 1.00 63.59 207 PRO A C 1
ATOM 1653 O O . PRO A 1 207 ? 6.696 -18.194 -6.025 1.00 63.59 207 PRO A O 1
ATOM 1656 N N . LEU A 1 208 ? 4.544 -18.627 -5.548 1.00 61.31 208 LEU A N 1
ATOM 1657 C CA . LEU A 1 208 ? 4.600 -18.083 -4.192 1.00 61.31 208 LEU A CA 1
ATOM 1658 C C . LEU A 1 208 ? 5.537 -18.963 -3.352 1.00 61.31 208 LEU A C 1
ATOM 1660 O O . LEU A 1 208 ? 5.133 -20.006 -2.845 1.00 61.31 208 LEU A O 1
ATOM 1664 N N . VAL A 1 209 ? 6.796 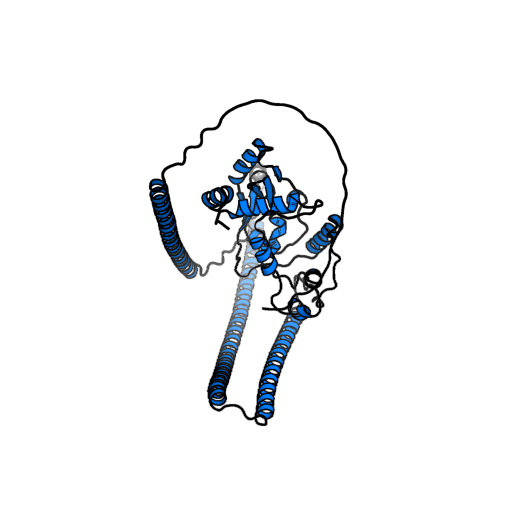-18.546 -3.194 1.00 56.22 209 VAL A N 1
ATOM 1665 C CA . VAL A 1 209 ? 7.745 -19.190 -2.274 1.00 56.22 209 VAL A CA 1
ATOM 1666 C C . VAL A 1 209 ? 7.404 -18.739 -0.855 1.00 56.22 209 VAL A C 1
ATOM 1668 O O . VAL A 1 209 ? 8.070 -17.898 -0.259 1.00 56.22 209 VAL A O 1
ATOM 1671 N N . LEU A 1 210 ? 6.305 -19.269 -0.326 1.00 55.09 210 LEU A N 1
ATOM 1672 C CA . LEU A 1 210 ? 5.890 -19.104 1.064 1.00 55.09 210 LEU A CA 1
ATOM 1673 C C . LEU A 1 210 ? 6.307 -20.342 1.860 1.00 55.09 210 LEU A C 1
ATOM 1675 O O . LEU A 1 210 ? 5.486 -21.008 2.478 1.00 55.09 210 LEU A O 1
ATOM 1679 N N . ALA A 1 211 ? 7.592 -20.683 1.805 1.00 48.66 211 ALA A N 1
ATOM 1680 C CA . ALA A 1 211 ? 8.153 -21.673 2.710 1.00 48.66 211 ALA A CA 1
ATOM 1681 C C . ALA A 1 211 ? 8.700 -20.938 3.940 1.00 48.66 211 ALA A C 1
ATOM 1683 O O . ALA A 1 211 ? 9.547 -20.054 3.804 1.00 48.66 211 ALA A O 1
ATOM 1684 N N . GLU A 1 212 ? 8.246 -21.313 5.141 1.00 53.03 212 GLU A N 1
ATOM 1685 C CA . GLU A 1 212 ? 8.803 -20.811 6.413 1.00 53.03 212 GLU A CA 1
ATOM 1686 C C . GLU A 1 212 ? 10.311 -21.086 6.530 1.00 53.03 212 GLU A C 1
ATOM 1688 O O . GLU A 1 212 ? 11.041 -20.360 7.206 1.00 53.03 212 GLU A O 1
ATOM 1693 N N . SER A 1 213 ? 10.790 -22.087 5.791 1.00 52.69 213 SER A N 1
ATOM 1694 C CA . SER A 1 213 ? 12.200 -22.352 5.562 1.00 52.69 213 SER A CA 1
ATOM 1695 C C . SER A 1 213 ? 12.425 -22.803 4.123 1.00 52.69 213 SER A C 1
ATOM 1697 O O . SER A 1 213 ? 11.898 -23.830 3.696 1.00 52.69 213 SER A O 1
ATOM 1699 N N . VAL A 1 214 ? 13.257 -22.068 3.390 1.00 56.91 214 VAL A N 1
ATOM 1700 C CA . VAL A 1 214 ? 13.858 -22.562 2.149 1.00 56.91 214 VAL A CA 1
ATOM 1701 C C . VAL A 1 214 ? 15.050 -23.431 2.556 1.00 56.91 214 VAL A C 1
ATOM 1703 O O . VAL A 1 214 ? 15.926 -22.928 3.267 1.00 56.91 214 VAL A O 1
ATOM 1706 N N . PRO A 1 215 ? 15.120 -24.714 2.151 1.00 66.88 215 PRO A N 1
ATOM 1707 C CA . PRO A 1 215 ? 16.316 -25.519 2.366 1.00 66.88 215 PRO A CA 1
ATOM 1708 C C . PRO A 1 215 ? 17.540 -24.756 1.854 1.00 66.88 215 PRO A C 1
ATOM 1710 O O . PRO A 1 215 ? 17.496 -24.198 0.755 1.00 66.88 215 PRO A O 1
ATOM 1713 N N . ALA A 1 216 ? 18.625 -24.726 2.633 1.00 65.75 216 ALA A N 1
ATOM 1714 C CA . ALA A 1 216 ? 19.813 -23.918 2.328 1.00 65.75 216 ALA A CA 1
ATOM 1715 C C . ALA A 1 216 ? 20.327 -24.126 0.889 1.00 65.75 216 ALA A C 1
ATOM 1717 O O . ALA A 1 216 ? 20.842 -23.203 0.260 1.00 65.75 216 ALA A O 1
ATOM 1718 N N . GLU A 1 217 ? 20.100 -25.318 0.342 1.00 72.31 217 GLU A N 1
ATOM 1719 C CA . GLU A 1 217 ? 20.556 -25.720 -0.982 1.00 72.31 217 GLU A CA 1
ATOM 1720 C C . GLU A 1 217 ? 19.740 -25.073 -2.102 1.00 72.31 217 GLU A C 1
ATOM 1722 O O . GLU A 1 217 ? 20.319 -24.619 -3.087 1.00 72.31 217 GLU A O 1
ATOM 1727 N N . HIS A 1 218 ? 18.430 -24.910 -1.910 1.00 70.38 218 HIS A N 1
ATOM 1728 C CA . HIS A 1 218 ? 17.583 -24.163 -2.842 1.00 70.38 218 HIS A CA 1
ATOM 1729 C C . HIS A 1 218 ? 17.926 -22.670 -2.817 1.00 70.38 218 HIS A C 1
ATOM 1731 O O . HIS A 1 218 ? 17.971 -22.025 -3.861 1.00 70.38 218 HIS A O 1
ATOM 1737 N N . TYR A 1 219 ? 18.247 -22.122 -1.639 1.00 68.75 219 TYR A N 1
ATOM 1738 C CA . TYR A 1 219 ? 18.703 -20.737 -1.521 1.00 68.75 219 TYR A CA 1
ATOM 1739 C C . TYR A 1 219 ? 20.042 -20.516 -2.242 1.00 68.75 219 TYR A C 1
ATOM 1741 O O . TYR A 1 219 ? 20.181 -19.557 -2.998 1.00 68.75 219 TYR A O 1
ATOM 1749 N N . LYS A 1 220 ? 21.010 -21.429 -2.077 1.00 73.31 220 LYS A N 1
ATOM 1750 C CA . LYS A 1 220 ? 22.298 -21.383 -2.794 1.00 73.31 220 LYS A CA 1
ATOM 1751 C C . LYS A 1 220 ? 22.123 -21.495 -4.309 1.00 73.31 220 LYS A C 1
ATOM 1753 O O . LYS A 1 220 ? 22.763 -20.744 -5.040 1.00 73.31 220 LYS A O 1
ATOM 1758 N N . GLN A 1 221 ? 21.260 -22.397 -4.777 1.00 78.81 221 GLN A N 1
ATOM 1759 C CA . GLN A 1 221 ? 20.937 -22.537 -6.200 1.00 78.81 221 GLN A CA 1
ATOM 1760 C C . GLN A 1 221 ? 20.312 -21.258 -6.761 1.00 78.81 221 GLN A C 1
ATOM 1762 O O . GLN A 1 221 ? 20.771 -20.760 -7.785 1.00 78.81 221 GLN A O 1
ATOM 1767 N N . ALA A 1 222 ? 19.342 -20.673 -6.053 1.00 74.19 222 ALA A N 1
ATOM 1768 C CA . ALA A 1 222 ? 18.733 -19.407 -6.449 1.00 74.19 222 ALA A CA 1
ATOM 1769 C C . ALA A 1 222 ? 19.761 -18.266 -6.501 1.00 74.19 222 ALA A C 1
ATOM 1771 O O . ALA A 1 222 ? 19.722 -17.452 -7.417 1.00 74.19 222 ALA A O 1
ATOM 1772 N N . LEU A 1 223 ? 20.713 -18.223 -5.564 1.00 77.38 223 LEU A N 1
ATOM 1773 C CA . LEU A 1 223 ? 21.787 -17.225 -5.547 1.00 77.38 223 LEU A CA 1
ATOM 1774 C C . LEU A 1 223 ? 22.724 -17.359 -6.753 1.00 77.38 223 LEU A C 1
ATOM 1776 O O . LEU A 1 223 ? 23.085 -16.353 -7.364 1.00 77.38 223 LEU A O 1
ATOM 1780 N N . MET A 1 224 ? 23.096 -18.592 -7.107 1.00 79.06 224 MET A N 1
ATOM 1781 C CA . MET A 1 224 ? 23.914 -18.874 -8.290 1.00 79.06 224 MET A CA 1
ATOM 1782 C C . MET A 1 224 ? 23.177 -18.517 -9.581 1.00 79.06 224 MET A C 1
ATOM 1784 O O . MET A 1 224 ? 23.755 -17.864 -10.447 1.00 79.06 224 MET A O 1
ATOM 1788 N N . GLU A 1 225 ? 21.895 -18.866 -9.687 1.00 84.38 225 GLU A N 1
ATOM 1789 C CA . GLU A 1 225 ? 21.090 -18.520 -10.858 1.00 84.38 225 GLU A CA 1
ATOM 1790 C C . GLU A 1 225 ? 20.874 -17.007 -10.972 1.00 84.38 225 GLU A C 1
ATOM 1792 O O . GLU A 1 225 ? 21.009 -16.446 -12.054 1.00 84.38 225 GLU A O 1
ATOM 1797 N N . ASN A 1 226 ? 20.634 -16.302 -9.861 1.00 72.50 226 ASN A N 1
ATOM 1798 C CA . ASN A 1 226 ? 20.500 -14.844 -9.871 1.00 72.50 226 ASN A CA 1
ATOM 1799 C C . ASN A 1 226 ? 21.802 -14.161 -10.315 1.00 72.50 226 ASN A C 1
ATOM 1801 O O . ASN A 1 226 ? 21.767 -13.199 -11.080 1.00 72.50 226 ASN A O 1
ATOM 1805 N N . ARG A 1 227 ? 22.956 -14.685 -9.878 1.00 78.81 227 ARG A N 1
ATOM 1806 C CA . ARG A 1 227 ? 24.269 -14.221 -10.339 1.00 78.81 227 ARG A CA 1
ATOM 1807 C C . ARG A 1 227 ? 24.420 -14.404 -11.849 1.00 78.81 227 ARG A C 1
ATOM 1809 O O . ARG A 1 227 ? 24.7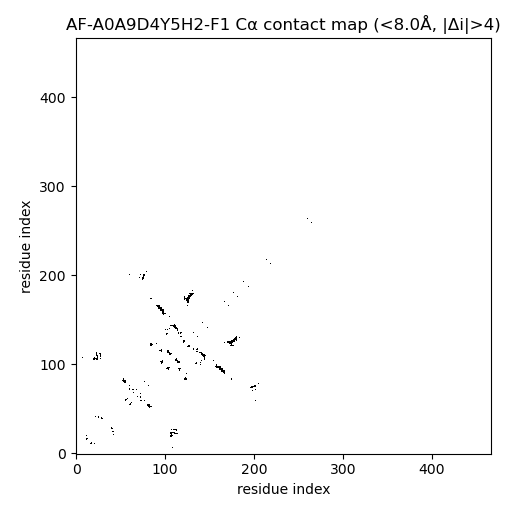46 -13.444 -12.537 1.00 78.81 227 ARG A O 1
ATOM 1816 N N . ARG A 1 228 ? 24.108 -15.599 -12.355 1.00 88.56 228 ARG A N 1
ATOM 1817 C CA . ARG A 1 228 ? 24.164 -15.924 -13.786 1.00 88.56 228 ARG A CA 1
ATOM 1818 C C . ARG A 1 228 ? 23.238 -15.031 -14.615 1.00 88.56 228 ARG A C 1
ATOM 1820 O O . ARG A 1 228 ? 23.615 -14.577 -15.691 1.00 88.56 228 ARG A O 1
ATOM 1827 N N . LEU A 1 229 ? 22.030 -14.763 -14.116 1.00 83.50 229 LEU A N 1
ATOM 1828 C CA . LEU A 1 229 ? 21.070 -13.875 -14.771 1.00 83.50 229 LEU A CA 1
ATOM 1829 C C . LEU A 1 229 ? 21.573 -12.430 -14.822 1.00 83.50 229 LEU A C 1
ATOM 1831 O O . LEU A 1 229 ? 21.439 -11.802 -15.866 1.00 83.50 229 LEU A O 1
ATOM 1835 N N . ARG A 1 230 ? 22.197 -11.923 -13.751 1.00 72.44 230 ARG A N 1
ATOM 1836 C CA . ARG A 1 230 ? 22.805 -10.581 -13.742 1.00 72.44 230 ARG A CA 1
ATOM 1837 C C . ARG A 1 230 ? 23.983 -10.457 -14.701 1.00 72.44 230 ARG A C 1
ATOM 1839 O O . ARG A 1 230 ? 24.099 -9.441 -15.373 1.00 72.44 230 ARG A O 1
ATOM 1846 N N . GLU A 1 231 ? 24.835 -11.475 -14.776 1.00 79.38 231 GLU A N 1
ATOM 1847 C CA . GLU A 1 231 ? 25.937 -11.522 -15.747 1.00 79.38 231 GLU A CA 1
ATOM 1848 C C . GLU A 1 231 ? 25.379 -11.484 -17.179 1.00 79.38 231 GLU A C 1
ATOM 1850 O O . GLU A 1 231 ? 25.767 -10.638 -17.979 1.00 79.38 231 GLU A O 1
ATOM 1855 N N . LYS A 1 232 ? 24.355 -12.297 -17.469 1.00 82.62 232 LYS A N 1
ATOM 1856 C CA . LYS A 1 232 ? 23.679 -12.291 -18.774 1.00 82.62 232 LYS A CA 1
ATOM 1857 C C . LYS A 1 232 ? 22.984 -10.960 -19.086 1.00 82.62 232 LYS A C 1
ATOM 1859 O O . LYS A 1 232 ? 22.973 -10.534 -20.240 1.00 82.62 232 LYS A O 1
ATOM 1864 N N . GLU A 1 233 ? 22.377 -10.315 -18.093 1.00 76.12 233 GLU A N 1
ATOM 1865 C CA . GLU A 1 233 ? 21.762 -8.991 -18.236 1.00 76.12 233 GL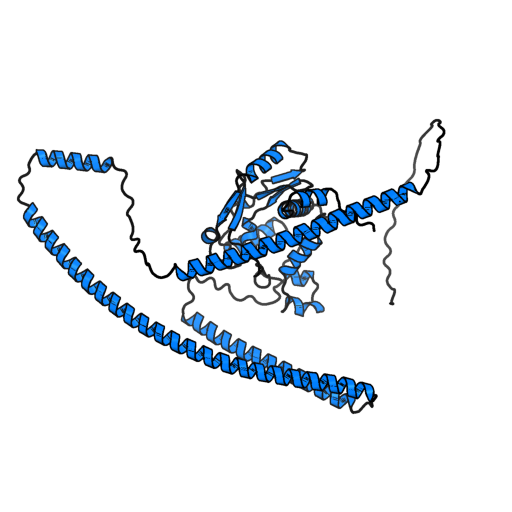U A CA 1
ATOM 1866 C C . GLU A 1 233 ? 22.816 -7.939 -18.603 1.00 76.12 233 GLU A C 1
ATOM 1868 O O . GLU A 1 233 ? 22.615 -7.193 -19.560 1.00 76.12 233 GLU A O 1
ATOM 1873 N N . GLN A 1 234 ? 23.967 -7.941 -17.922 1.00 70.69 234 GLN A N 1
ATOM 1874 C CA . GLN A 1 234 ? 25.097 -7.062 -18.237 1.00 70.69 234 GLN A CA 1
ATOM 1875 C C . GLN A 1 234 ? 25.642 -7.303 -19.647 1.00 70.69 234 GLN A C 1
ATOM 1877 O O . GLN A 1 234 ? 25.836 -6.341 -20.392 1.00 70.69 234 GLN A O 1
ATOM 1882 N N . ASP A 1 235 ? 25.824 -8.564 -20.044 1.00 79.75 235 ASP A N 1
ATOM 1883 C CA . ASP A 1 235 ? 26.263 -8.920 -21.397 1.00 79.75 235 ASP A CA 1
ATOM 1884 C C . ASP A 1 235 ? 25.260 -8.434 -22.447 1.00 79.75 235 ASP A C 1
ATOM 1886 O O . ASP A 1 235 ? 25.629 -7.799 -23.432 1.00 79.75 235 ASP A O 1
ATOM 1890 N N . THR A 1 236 ? 23.965 -8.655 -22.212 1.00 79.50 236 THR A N 1
ATOM 1891 C CA . THR A 1 236 ? 22.900 -8.208 -23.123 1.00 79.50 236 THR A CA 1
ATOM 1892 C C . THR A 1 236 ? 22.867 -6.682 -23.229 1.00 79.50 236 THR A C 1
ATOM 1894 O O . THR A 1 236 ? 22.672 -6.133 -24.313 1.00 79.50 236 THR A O 1
ATOM 1897 N N . GLN A 1 237 ? 23.084 -5.980 -22.117 1.00 66.31 237 GLN A N 1
ATOM 1898 C CA . GLN A 1 237 ? 23.140 -4.522 -22.079 1.00 66.31 237 GLN A CA 1
ATOM 1899 C C . GLN A 1 237 ? 24.371 -3.983 -22.824 1.00 66.31 237 GLN A C 1
ATOM 1901 O O . GLN A 1 237 ? 24.261 -2.991 -23.548 1.00 66.31 237 GLN A O 1
ATOM 1906 N N . MET A 1 238 ? 25.512 -4.667 -22.711 1.00 70.88 238 MET A N 1
ATOM 1907 C CA . MET A 1 238 ? 26.730 -4.382 -23.471 1.00 70.88 238 MET A CA 1
ATOM 1908 C C . MET A 1 238 ? 26.532 -4.618 -24.975 1.00 70.88 238 MET A C 1
ATOM 1910 O O . MET A 1 238 ? 26.934 -3.790 -25.789 1.00 70.88 238 MET A O 1
ATOM 1914 N N . GLU A 1 239 ? 25.874 -5.707 -25.369 1.00 76.94 239 GLU A N 1
ATOM 1915 C CA . GLU A 1 239 ? 25.554 -5.985 -26.775 1.00 76.94 239 GLU A CA 1
ATOM 1916 C C . GLU A 1 239 ? 24.566 -4.960 -27.351 1.00 76.94 239 GLU A C 1
ATOM 1918 O O . GLU A 1 239 ? 24.764 -4.453 -28.454 1.00 76.94 239 GLU A O 1
ATOM 1923 N N . LEU A 1 240 ? 23.551 -4.555 -26.581 1.00 75.81 240 LEU A N 1
ATOM 1924 C CA . LEU A 1 240 ? 22.659 -3.449 -26.948 1.00 75.81 240 LEU A CA 1
ATOM 1925 C C . LEU A 1 240 ? 23.419 -2.136 -27.146 1.00 75.81 240 LEU A C 1
ATOM 1927 O O . LEU A 1 240 ? 23.088 -1.351 -28.038 1.00 75.81 240 LEU A O 1
ATOM 1931 N N . TYR A 1 241 ? 24.418 -1.882 -26.306 1.00 69.44 241 TYR A N 1
ATOM 1932 C CA . TYR A 1 241 ? 25.280 -0.718 -26.420 1.00 69.44 241 TYR A CA 1
ATOM 1933 C C . TYR A 1 241 ? 26.124 -0.764 -27.706 1.00 69.44 241 TYR A C 1
ATOM 1935 O O . TYR A 1 241 ? 26.094 0.196 -28.480 1.00 69.44 241 TYR A O 1
ATOM 1943 N N . LYS A 1 242 ? 26.778 -1.896 -27.999 1.00 74.81 242 LYS A N 1
ATOM 1944 C CA . LYS A 1 242 ? 27.523 -2.102 -29.254 1.00 74.81 242 LYS A CA 1
ATOM 1945 C C . LYS A 1 242 ? 26.624 -1.932 -30.475 1.00 74.81 242 LYS A C 1
ATOM 1947 O O . LYS A 1 242 ? 26.936 -1.140 -31.354 1.00 74.81 242 LYS A O 1
ATOM 1952 N N . ALA A 1 243 ? 25.449 -2.560 -30.479 1.00 74.81 243 ALA A N 1
ATOM 1953 C CA . ALA A 1 243 ? 24.489 -2.445 -31.572 1.00 74.81 243 ALA A CA 1
ATOM 1954 C C . ALA A 1 243 ? 24.015 -0.996 -31.793 1.00 74.81 243 ALA A C 1
ATOM 1956 O O . ALA A 1 243 ? 23.805 -0.571 -32.931 1.00 74.81 243 ALA A O 1
ATOM 1957 N N . LYS A 1 244 ? 23.862 -0.199 -30.724 1.00 72.62 244 LYS A N 1
ATOM 1958 C CA . LYS A 1 244 ? 23.561 1.237 -30.844 1.00 72.62 244 LYS A CA 1
ATOM 1959 C C . LYS A 1 244 ? 24.724 2.013 -31.464 1.00 72.62 244 LYS A C 1
ATOM 1961 O O . LYS A 1 244 ? 24.463 2.864 -32.317 1.00 72.62 244 LYS A O 1
ATOM 1966 N N . ALA A 1 245 ? 25.962 1.722 -31.064 1.00 66.81 245 ALA A N 1
ATOM 1967 C CA . ALA A 1 245 ? 27.164 2.335 -31.626 1.00 66.81 245 ALA A CA 1
ATOM 1968 C C . ALA A 1 245 ? 27.344 1.973 -33.113 1.00 66.81 245 ALA A C 1
ATOM 1970 O O . ALA A 1 245 ? 27.542 2.856 -33.946 1.00 66.81 245 ALA A O 1
ATOM 1971 N N . ASP A 1 246 ? 27.149 0.706 -33.476 1.00 74.25 246 ASP A N 1
ATOM 1972 C CA . ASP A 1 246 ? 27.208 0.236 -34.863 1.00 74.25 246 ASP A CA 1
ATOM 1973 C C . ASP A 1 246 ? 26.112 0.867 -35.722 1.00 74.25 246 ASP A C 1
ATOM 1975 O O . ASP A 1 246 ? 26.370 1.316 -36.840 1.00 74.25 246 ASP A O 1
ATOM 1979 N N . ARG A 1 247 ? 24.892 1.001 -35.186 1.00 74.94 247 ARG A N 1
ATOM 1980 C CA . ARG A 1 247 ? 23.798 1.710 -35.866 1.00 74.94 247 ARG A CA 1
ATOM 1981 C C . ARG A 1 247 ? 24.146 3.176 -36.128 1.00 74.94 247 ARG A C 1
ATOM 1983 O O . ARG A 1 247 ? 23.802 3.707 -37.183 1.00 74.94 247 ARG A O 1
ATOM 1990 N N . LEU A 1 248 ? 24.806 3.839 -35.178 1.00 69.31 248 LEU A N 1
ATOM 1991 C CA . LEU A 1 248 ? 25.299 5.210 -35.334 1.00 69.31 248 LEU A CA 1
ATOM 1992 C C . LEU A 1 248 ? 26.382 5.291 -36.420 1.00 69.31 248 LEU A C 1
ATOM 1994 O O . LEU A 1 248 ? 26.275 6.135 -37.311 1.00 69.31 248 LEU A O 1
ATOM 1998 N N . ASN A 1 249 ? 27.357 4.380 -36.404 1.00 72.19 249 ASN A N 1
ATOM 1999 C CA . ASN A 1 249 ? 28.422 4.292 -37.407 1.00 72.19 249 ASN A CA 1
ATOM 2000 C C . ASN A 1 249 ? 27.877 4.031 -38.816 1.00 72.19 249 ASN A C 1
ATOM 2002 O O . ASN A 1 249 ? 28.265 4.700 -39.775 1.00 72.19 249 ASN A O 1
ATOM 2006 N N . LEU A 1 250 ? 26.913 3.123 -38.952 1.00 74.62 250 LEU A N 1
ATOM 2007 C CA . LEU A 1 250 ? 26.258 2.855 -40.229 1.00 74.62 250 LEU A CA 1
ATOM 2008 C C . LEU A 1 250 ? 25.478 4.086 -40.720 1.00 74.62 250 LEU A C 1
ATOM 2010 O O . LEU A 1 250 ? 25.553 4.453 -41.892 1.00 74.62 250 LEU A O 1
ATOM 2014 N N . ALA A 1 251 ? 24.795 4.796 -39.815 1.00 71.25 251 ALA A N 1
ATOM 2015 C CA . ALA A 1 251 ? 24.129 6.054 -40.142 1.00 71.25 251 ALA A CA 1
ATOM 2016 C C . ALA A 1 251 ? 25.116 7.170 -40.553 1.00 71.25 251 ALA A C 1
ATOM 2018 O O . ALA A 1 251 ? 24.735 8.077 -41.295 1.00 71.25 251 ALA A O 1
ATOM 2019 N N . HIS A 1 252 ? 26.373 7.134 -40.093 1.00 61.34 252 HIS A N 1
ATOM 2020 C CA . HIS A 1 252 ? 27.449 8.005 -40.583 1.00 61.34 252 HIS A CA 1
ATOM 2021 C C . HIS A 1 252 ? 27.874 7.651 -42.010 1.00 61.34 252 HIS A C 1
ATOM 2023 O O . HIS A 1 252 ? 27.950 8.543 -42.855 1.00 61.34 252 HIS A O 1
ATOM 2029 N N . GLN A 1 253 ? 28.099 6.366 -42.292 1.00 67.44 253 GLN A N 1
ATOM 2030 C CA . GLN A 1 253 ? 28.506 5.891 -43.619 1.00 67.44 253 GLN A CA 1
ATOM 2031 C C . GLN A 1 253 ? 27.450 6.205 -44.687 1.00 67.44 253 GLN A C 1
ATOM 2033 O O . GLN A 1 253 ? 27.785 6.699 -45.760 1.00 67.44 253 GLN A O 1
ATOM 2038 N N . LEU A 1 254 ? 26.168 6.026 -44.358 1.00 66.44 254 LEU A N 1
ATOM 2039 C CA . LEU A 1 254 ? 25.051 6.356 -45.249 1.00 66.44 254 LEU A CA 1
ATOM 2040 C C . LEU A 1 254 ? 24.922 7.868 -45.528 1.00 66.44 254 LEU A C 1
ATOM 2042 O O . LEU A 1 254 ? 24.407 8.252 -46.575 1.00 66.44 254 LEU A O 1
ATOM 2046 N N . ARG A 1 255 ? 25.408 8.735 -44.625 1.00 55.56 255 ARG A N 1
ATOM 2047 C CA . ARG A 1 255 ? 25.371 10.204 -44.779 1.00 55.56 255 ARG A CA 1
ATOM 2048 C C . ARG A 1 255 ? 26.591 10.796 -45.474 1.00 55.56 255 ARG A C 1
ATOM 2050 O O . ARG A 1 255 ? 26.451 11.838 -46.095 1.00 55.56 255 ARG A O 1
ATOM 2057 N N . GLY A 1 256 ? 27.755 10.142 -45.440 1.00 55.19 256 GLY A N 1
ATOM 2058 C CA . GLY A 1 256 ? 28.935 10.576 -46.208 1.00 55.19 256 GLY A CA 1
ATOM 2059 C C . GLY A 1 256 ? 28.704 10.614 -47.727 1.00 55.19 256 GLY A C 1
ATOM 2060 O O . GLY A 1 256 ? 29.447 11.269 -48.449 1.00 55.19 256 GLY A O 1
ATOM 2061 N N . VAL A 1 257 ? 27.643 9.954 -48.198 1.00 55.00 257 VAL A N 1
ATOM 2062 C CA . VAL A 1 257 ? 27.202 9.929 -49.599 1.00 55.00 257 VAL A CA 1
ATOM 2063 C C . VAL A 1 257 ? 26.293 11.125 -49.949 1.00 55.00 257 VAL A C 1
ATOM 2065 O O . VAL A 1 257 ? 26.127 11.445 -51.122 1.00 55.00 257 VAL A O 1
ATOM 2068 N N . GLN A 1 258 ? 25.729 11.829 -48.959 1.00 53.56 258 GLN A N 1
ATOM 2069 C CA . GLN A 1 258 ? 24.834 12.975 -49.161 1.00 53.56 258 GLN A CA 1
ATOM 2070 C C . GLN A 1 258 ? 25.474 14.233 -48.562 1.00 53.56 258 GLN A C 1
ATOM 2072 O O . GLN A 1 258 ? 25.483 14.419 -47.349 1.00 53.56 258 GLN A O 1
ATOM 2077 N N . GLY A 1 259 ? 26.058 15.084 -49.410 1.00 55.56 259 GLY A N 1
ATOM 2078 C CA . GLY A 1 259 ? 26.787 16.284 -48.983 1.00 55.56 259 GLY A CA 1
ATOM 2079 C C . GLY A 1 259 ? 25.970 17.191 -48.052 1.00 55.56 259 GLY A C 1
ATOM 2080 O O . GLY A 1 259 ? 24.920 17.699 -48.439 1.00 55.56 259 GLY A O 1
ATOM 2081 N N . GLU A 1 260 ? 26.466 17.410 -46.828 1.00 57.44 260 GLU A N 1
ATOM 2082 C CA . GLU A 1 260 ? 25.861 18.284 -45.813 1.00 57.44 260 GLU A CA 1
ATOM 2083 C C . GLU A 1 260 ? 26.742 19.513 -45.506 1.00 57.44 260 GLU A C 1
ATOM 2085 O O . GLU A 1 260 ? 27.971 19.465 -45.552 1.00 57.44 260 GLU A O 1
ATOM 2090 N N . ASP A 1 261 ? 26.079 20.611 -45.137 1.00 61.22 261 ASP A N 1
ATOM 2091 C CA . ASP A 1 261 ? 26.632 21.951 -44.917 1.00 61.22 261 ASP A CA 1
ATOM 2092 C C . ASP A 1 261 ? 27.651 22.046 -43.748 1.00 61.22 261 ASP A C 1
ATOM 2094 O O . ASP A 1 261 ? 27.456 21.497 -42.654 1.00 61.22 261 ASP A O 1
ATOM 2098 N N . ALA A 1 262 ? 28.747 22.788 -43.948 1.00 58.78 262 ALA A N 1
ATOM 2099 C CA . ALA A 1 262 ? 29.968 22.728 -43.126 1.00 58.78 262 ALA A CA 1
ATOM 2100 C C . ALA A 1 262 ? 29.791 23.214 -41.671 1.00 58.78 262 ALA A C 1
ATOM 2102 O O . ALA A 1 262 ? 30.509 22.778 -40.766 1.00 58.78 262 ALA A O 1
ATOM 2103 N N . SER A 1 263 ? 28.832 24.111 -41.418 1.00 57.00 263 SER A N 1
ATOM 2104 C CA . SER A 1 263 ? 28.515 24.598 -40.064 1.00 57.00 263 SER A CA 1
ATOM 2105 C C . SER A 1 263 ? 27.803 23.528 -39.223 1.00 57.00 263 SER A C 1
ATOM 2107 O O . SER A 1 263 ? 28.118 23.319 -38.047 1.00 57.00 263 SER A O 1
ATOM 2109 N N . ARG A 1 264 ? 26.907 22.764 -39.863 1.00 60.06 264 ARG A N 1
ATOM 2110 C CA . ARG A 1 264 ? 26.180 21.647 -39.247 1.00 60.06 264 ARG A CA 1
ATOM 2111 C C . ARG A 1 264 ? 27.119 20.480 -38.945 1.00 60.06 264 ARG A C 1
ATOM 2113 O O . ARG A 1 264 ? 26.984 19.847 -37.900 1.00 60.06 264 ARG A O 1
ATOM 2120 N N . LEU A 1 265 ? 28.115 20.260 -39.808 1.00 59.09 265 LEU A N 1
ATOM 2121 C CA . LEU A 1 265 ? 29.171 19.263 -39.622 1.00 59.09 265 LEU A CA 1
ATOM 2122 C C . LEU A 1 265 ? 30.016 19.538 -38.365 1.00 59.09 265 LEU A C 1
ATOM 2124 O O . LEU A 1 265 ? 30.273 18.625 -37.586 1.00 59.09 265 LEU A O 1
ATOM 2128 N N . ARG A 1 266 ? 30.400 20.802 -38.121 1.00 59.69 266 ARG A N 1
ATOM 2129 C CA . ARG A 1 266 ? 31.191 21.200 -36.938 1.00 59.69 266 ARG A CA 1
ATOM 2130 C C . ARG A 1 266 ? 30.411 21.084 -35.629 1.00 59.69 266 ARG A C 1
ATOM 2132 O O . ARG A 1 266 ? 30.960 20.615 -34.637 1.00 59.69 266 ARG A O 1
ATOM 2139 N N . SER A 1 267 ? 29.140 21.489 -35.627 1.00 58.78 267 SER A N 1
ATOM 2140 C CA . SER A 1 267 ? 28.281 21.396 -34.439 1.00 58.78 267 SER A CA 1
ATOM 2141 C C . SER A 1 267 ? 27.967 19.936 -34.080 1.00 58.78 267 SER A C 1
ATOM 2143 O O . SER A 1 267 ? 28.065 19.553 -32.917 1.00 58.78 267 SER A O 1
ATOM 2145 N N . LYS A 1 268 ? 27.721 19.083 -35.087 1.00 56.59 268 LYS A N 1
ATOM 2146 C CA . LYS A 1 268 ? 27.593 17.630 -34.901 1.00 56.59 268 LYS A CA 1
ATOM 2147 C C . LYS A 1 268 ? 28.904 16.990 -34.430 1.00 56.59 268 LYS A C 1
ATOM 2149 O O . LYS A 1 268 ? 28.866 16.207 -33.494 1.00 56.59 268 LYS A O 1
ATOM 2154 N N . LYS A 1 269 ? 30.058 17.340 -35.018 1.00 63.75 269 LYS A N 1
ATOM 2155 C CA . LYS A 1 269 ? 31.378 16.821 -34.602 1.00 63.75 269 LYS A CA 1
ATOM 2156 C C . LYS A 1 269 ? 31.654 17.084 -33.119 1.00 63.75 269 LYS A C 1
ATOM 2158 O O . LYS A 1 269 ? 32.035 16.163 -32.413 1.00 63.75 269 LYS A O 1
ATOM 2163 N N . ARG A 1 270 ? 31.352 18.294 -32.637 1.00 60.03 270 ARG A N 1
ATOM 2164 C CA . ARG A 1 270 ? 31.475 18.646 -31.215 1.00 60.03 270 ARG A CA 1
ATOM 2165 C C . ARG A 1 270 ? 30.545 17.812 -30.322 1.00 60.03 270 ARG A C 1
ATOM 2167 O O . ARG A 1 270 ? 30.973 17.327 -29.286 1.00 60.03 270 ARG A O 1
ATOM 2174 N N . SER A 1 271 ? 29.305 17.577 -30.760 1.00 57.88 271 SER A N 1
ATOM 2175 C CA . SER A 1 271 ? 28.361 16.699 -30.052 1.00 57.88 271 SER A CA 1
ATOM 2176 C C . SER A 1 271 ? 28.820 15.232 -30.008 1.00 57.88 271 SER A C 1
ATOM 2178 O O . SER A 1 271 ? 28.536 14.541 -29.032 1.00 57.88 271 SER A O 1
ATOM 2180 N N . TYR A 1 272 ? 29.535 14.753 -31.031 1.00 57.84 272 TYR A N 1
ATOM 2181 C CA . TYR A 1 272 ? 30.111 13.405 -31.049 1.00 57.84 272 TYR A CA 1
ATOM 2182 C C . TYR A 1 272 ? 31.372 13.289 -30.184 1.00 57.84 272 TYR A C 1
ATOM 2184 O O . TYR A 1 272 ? 31.502 12.305 -29.468 1.00 57.84 272 TYR A O 1
ATOM 2192 N N . GLU A 1 273 ? 32.245 14.300 -30.175 1.00 63.88 273 GLU A N 1
ATOM 2193 C CA . GLU A 1 273 ? 33.409 14.368 -29.271 1.00 63.88 273 GLU A CA 1
ATOM 2194 C C . GLU A 1 273 ? 32.971 14.414 -27.791 1.00 63.88 273 GLU A C 1
ATOM 2196 O O . GLU A 1 273 ? 33.572 13.769 -26.932 1.00 63.88 273 GLU A O 1
ATOM 2201 N N . GLU A 1 274 ? 31.873 15.115 -27.485 1.00 66.06 274 GLU A N 1
ATOM 2202 C CA . GLU A 1 274 ? 31.249 15.099 -26.154 1.00 66.06 274 GLU A CA 1
ATOM 2203 C C . GLU A 1 274 ? 30.698 13.714 -25.785 1.00 66.06 274 GLU A C 1
ATOM 2205 O O . GLU A 1 274 ? 30.825 13.283 -24.638 1.00 66.06 274 GLU A O 1
ATOM 2210 N N . MET A 1 275 ? 30.121 12.994 -26.752 1.00 59.72 275 MET A N 1
ATOM 2211 C CA . MET A 1 275 ? 29.622 11.635 -26.548 1.00 59.72 275 MET A CA 1
ATOM 2212 C C . MET A 1 275 ? 30.771 10.644 -26.326 1.00 59.72 275 MET A C 1
ATOM 2214 O O . MET A 1 275 ? 30.721 9.878 -25.374 1.00 59.72 275 MET A O 1
ATOM 2218 N N . GLU A 1 276 ? 31.835 10.698 -27.127 1.00 66.44 276 GLU A N 1
ATOM 2219 C CA . GLU A 1 276 ? 33.039 9.867 -26.968 1.00 66.44 276 GLU A CA 1
ATOM 2220 C C . GLU A 1 276 ? 33.709 10.088 -25.600 1.00 66.44 276 GLU A C 1
ATOM 2222 O O . GLU A 1 276 ? 34.010 9.134 -24.885 1.00 66.44 276 GLU A O 1
ATOM 2227 N N . SER A 1 277 ? 33.818 11.346 -25.161 1.00 68.62 277 SER A N 1
ATOM 2228 C CA . SER A 1 277 ? 34.313 11.700 -23.823 1.00 68.62 277 SER A CA 1
ATOM 2229 C C . SER A 1 277 ? 33.442 11.135 -22.690 1.00 68.62 277 SER A C 1
ATOM 2231 O O . SER A 1 277 ? 33.959 10.688 -21.659 1.00 68.62 277 SER A O 1
ATOM 2233 N N . MET A 1 278 ? 32.117 11.114 -22.880 1.00 65.88 278 MET A N 1
ATOM 2234 C CA . MET A 1 278 ? 31.168 10.528 -21.929 1.00 65.88 278 MET A CA 1
ATOM 2235 C C . MET A 1 278 ? 31.345 9.009 -21.822 1.00 65.88 278 MET A C 1
ATOM 2237 O O . MET A 1 278 ? 31.360 8.472 -20.716 1.00 65.88 278 MET A O 1
ATOM 2241 N N . LEU A 1 279 ? 31.562 8.330 -22.950 1.00 62.78 279 LEU A N 1
ATOM 2242 C CA . LEU A 1 279 ? 31.803 6.886 -23.006 1.00 62.78 279 LEU A CA 1
ATOM 2243 C C . LEU A 1 279 ? 33.128 6.498 -22.345 1.00 62.78 279 LEU A C 1
ATOM 2245 O O . LEU A 1 279 ? 33.192 5.539 -21.574 1.00 62.78 279 LEU A O 1
ATOM 2249 N N . ASP A 1 280 ? 34.168 7.297 -22.554 1.00 69.62 280 ASP A N 1
ATOM 2250 C CA . ASP A 1 280 ? 35.445 7.150 -21.862 1.00 69.62 280 ASP A CA 1
ATOM 2251 C C . ASP A 1 280 ? 35.316 7.373 -20.347 1.00 69.62 280 ASP A C 1
ATOM 2253 O O . ASP A 1 280 ? 35.981 6.708 -19.544 1.00 69.62 280 ASP A O 1
ATOM 2257 N N . ALA A 1 281 ? 34.463 8.312 -19.925 1.00 71.88 281 ALA A N 1
ATOM 2258 C CA . ALA A 1 281 ? 34.178 8.552 -18.514 1.00 71.88 281 ALA A CA 1
ATOM 2259 C C . ALA A 1 281 ? 33.418 7.378 -17.877 1.00 71.88 281 ALA A C 1
ATOM 2261 O O . ALA A 1 281 ? 33.798 6.933 -16.792 1.00 71.88 281 ALA A O 1
ATOM 2262 N N . GLU A 1 282 ? 32.415 6.830 -18.566 1.00 66.81 282 GLU A N 1
ATOM 2263 C CA . GLU A 1 282 ? 31.689 5.634 -18.125 1.00 66.81 282 GLU A CA 1
ATOM 2264 C C . GLU A 1 282 ? 32.600 4.401 -18.055 1.00 66.81 282 GLU A C 1
ATOM 2266 O O . GLU A 1 282 ? 32.554 3.656 -17.074 1.00 66.81 282 GLU A O 1
ATOM 2271 N N . HIS A 1 283 ? 33.495 4.209 -19.030 1.00 70.38 283 HIS A N 1
ATOM 2272 C CA . HIS A 1 283 ? 34.461 3.110 -19.011 1.00 70.38 283 HIS A CA 1
ATOM 2273 C C . HIS A 1 283 ? 35.407 3.202 -17.803 1.00 70.38 283 HIS A C 1
ATOM 2275 O O . HIS A 1 283 ? 35.618 2.215 -17.087 1.00 70.38 283 HIS A O 1
ATOM 2281 N N . ARG A 1 284 ? 35.928 4.403 -17.514 1.00 73.75 284 ARG A N 1
ATOM 2282 C CA . ARG A 1 284 ? 36.753 4.657 -16.320 1.00 73.75 284 ARG A CA 1
ATOM 2283 C C . ARG A 1 284 ? 35.994 4.375 -15.025 1.00 73.75 284 ARG A C 1
ATOM 2285 O O . ARG A 1 284 ? 36.567 3.790 -14.103 1.00 73.75 284 ARG A O 1
ATOM 2292 N N . GLU A 1 285 ? 34.722 4.752 -14.957 1.00 74.19 285 GLU A N 1
ATOM 2293 C CA . GLU A 1 285 ? 33.884 4.496 -13.786 1.00 74.19 285 GLU A CA 1
ATOM 2294 C C . GLU A 1 285 ? 33.606 2.998 -13.602 1.00 74.19 285 GLU A C 1
ATOM 2296 O O . GLU A 1 285 ? 33.712 2.480 -12.490 1.00 74.19 285 GLU A O 1
ATOM 2301 N N . CYS A 1 286 ? 33.377 2.259 -14.688 1.00 69.19 286 CYS A N 1
ATOM 2302 C CA . CYS A 1 286 ? 33.212 0.807 -14.648 1.00 69.19 286 CYS A CA 1
ATOM 2303 C C . CYS A 1 286 ? 34.472 0.097 -14.110 1.00 69.19 286 CYS A C 1
ATOM 2305 O O . CYS A 1 286 ? 34.385 -0.762 -13.229 1.00 69.19 286 CYS A O 1
ATOM 2307 N N . LEU A 1 287 ? 35.661 0.510 -14.562 1.00 76.88 287 LEU A N 1
ATOM 2308 C CA . LEU A 1 287 ? 36.948 0.038 -14.032 1.00 76.88 287 LEU A CA 1
ATOM 2309 C C . LEU A 1 287 ? 37.121 0.369 -12.541 1.00 76.88 287 LEU A C 1
ATOM 2311 O O . LEU A 1 287 ? 37.642 -0.444 -11.769 1.00 76.88 287 LEU A O 1
ATOM 2315 N N . ARG A 1 288 ? 36.679 1.557 -12.111 1.00 84.62 288 ARG A N 1
ATOM 2316 C CA . ARG A 1 288 ? 36.706 1.970 -10.701 1.00 84.62 288 ARG A CA 1
ATOM 2317 C C . ARG A 1 288 ? 35.803 1.078 -9.849 1.00 84.62 288 ARG A C 1
ATOM 2319 O O . ARG A 1 288 ? 36.227 0.631 -8.780 1.00 84.62 288 ARG A O 1
ATOM 2326 N N . LEU A 1 289 ? 34.593 0.792 -10.327 1.00 75.75 289 LEU A N 1
ATOM 2327 C CA . LEU A 1 289 ? 33.627 -0.071 -9.651 1.00 75.75 289 LEU A CA 1
ATOM 2328 C C . LEU A 1 289 ? 34.123 -1.517 -9.549 1.00 75.75 289 LEU A C 1
ATOM 2330 O O . LEU A 1 289 ? 34.055 -2.082 -8.462 1.00 75.75 289 LEU A O 1
ATOM 2334 N N . GLN A 1 290 ? 34.727 -2.079 -10.601 1.00 77.00 290 GLN A N 1
ATOM 2335 C CA . GLN A 1 290 ? 35.336 -3.418 -10.546 1.00 77.00 290 GLN A CA 1
ATOM 2336 C C . GLN A 1 290 ? 36.438 -3.522 -9.481 1.00 77.00 290 GLN A C 1
ATOM 2338 O O . GLN A 1 290 ? 36.501 -4.493 -8.724 1.00 77.00 290 GLN A O 1
ATOM 2343 N N . ARG A 1 291 ? 37.301 -2.503 -9.367 1.00 85.38 291 ARG A N 1
ATOM 2344 C CA . ARG A 1 291 ? 38.337 -2.462 -8.317 1.00 85.38 291 ARG A CA 1
ATOM 2345 C C . ARG A 1 291 ? 37.724 -2.374 -6.919 1.00 85.38 291 ARG A C 1
ATOM 2347 O O . ARG A 1 291 ? 38.201 -3.039 -5.996 1.00 85.38 291 ARG A O 1
ATOM 2354 N N . ALA A 1 292 ? 36.674 -1.568 -6.758 1.00 82.44 292 ALA A N 1
ATOM 2355 C CA . ALA A 1 292 ? 35.950 -1.459 -5.497 1.00 82.44 292 ALA A CA 1
ATOM 2356 C C . ALA A 1 292 ? 35.278 -2.789 -5.124 1.00 82.44 292 ALA A C 1
ATOM 2358 O O . ALA A 1 292 ? 35.394 -3.233 -3.984 1.00 82.44 292 ALA A O 1
ATOM 2359 N N . GLU A 1 293 ? 34.653 -3.468 -6.086 1.00 77.69 293 GLU A N 1
ATOM 2360 C CA . GLU A 1 293 ? 34.035 -4.776 -5.887 1.00 77.69 293 GLU A CA 1
ATOM 2361 C C . GLU A 1 293 ? 35.062 -5.822 -5.442 1.00 77.69 293 GLU A C 1
ATOM 2363 O O . GLU A 1 293 ? 34.852 -6.487 -4.428 1.00 77.69 293 GLU A O 1
ATOM 2368 N N . ALA A 1 294 ? 36.213 -5.917 -6.113 1.00 84.12 294 ALA A N 1
ATOM 2369 C CA . ALA A 1 294 ? 37.286 -6.831 -5.719 1.00 84.12 294 ALA A CA 1
ATOM 2370 C C . ALA A 1 294 ? 37.777 -6.571 -4.279 1.00 84.12 294 ALA A C 1
ATOM 2372 O O . ALA A 1 294 ? 38.039 -7.510 -3.517 1.00 84.12 294 ALA A O 1
ATOM 2373 N N . SER A 1 295 ? 37.852 -5.296 -3.881 1.00 90.06 295 SER A N 1
ATOM 2374 C CA . SER A 1 295 ? 38.189 -4.886 -2.514 1.00 90.06 295 SER A CA 1
ATOM 2375 C C . SER A 1 295 ? 37.125 -5.328 -1.501 1.00 90.06 295 SER A C 1
ATOM 2377 O O . SER A 1 295 ? 37.452 -5.946 -0.482 1.00 90.06 295 SER A O 1
ATOM 2379 N N . TYR A 1 296 ? 35.842 -5.094 -1.792 1.00 84.25 296 TYR A N 1
ATOM 2380 C CA . TYR A 1 296 ? 34.746 -5.522 -0.921 1.00 84.25 296 TYR A CA 1
ATOM 2381 C C . TYR A 1 296 ? 34.643 -7.044 -0.821 1.00 84.25 296 TYR A C 1
ATOM 2383 O O . TYR A 1 296 ? 34.479 -7.565 0.281 1.00 84.25 296 TYR A O 1
ATOM 2391 N N . GLN A 1 297 ? 34.830 -7.773 -1.923 1.00 83.88 297 GLN A N 1
ATOM 2392 C CA . GLN A 1 297 ? 34.862 -9.235 -1.920 1.00 83.88 297 GLN A CA 1
ATOM 2393 C C . GLN A 1 297 ? 35.986 -9.779 -1.028 1.00 83.88 297 GLN A C 1
ATOM 2395 O O . GLN A 1 297 ? 35.779 -10.748 -0.297 1.00 83.88 297 GLN A O 1
ATOM 2400 N N . LYS A 1 298 ? 37.169 -9.150 -1.034 1.00 90.69 298 LYS A N 1
ATOM 2401 C CA . LYS A 1 298 ? 38.253 -9.512 -0.108 1.00 90.69 298 LYS A CA 1
ATOM 2402 C C . LYS A 1 298 ? 37.833 -9.292 1.348 1.00 90.69 298 LYS A C 1
ATOM 2404 O O . LYS A 1 298 ? 37.997 -10.192 2.167 1.00 90.69 298 LYS A O 1
ATOM 2409 N N . LYS A 1 299 ? 37.218 -8.145 1.647 1.00 89.12 299 LYS A N 1
ATOM 2410 C CA . LYS A 1 299 ? 36.746 -7.807 2.997 1.00 89.12 299 LYS A CA 1
ATOM 2411 C C . LYS A 1 299 ? 35.662 -8.765 3.502 1.00 89.12 299 LYS A C 1
ATOM 2413 O O . LYS A 1 299 ? 35.674 -9.123 4.675 1.00 89.12 299 LYS A O 1
ATOM 2418 N N . ILE A 1 300 ? 34.761 -9.205 2.624 1.00 84.56 300 ILE A N 1
ATOM 2419 C CA . ILE A 1 300 ? 33.744 -10.217 2.941 1.00 84.56 300 ILE A CA 1
ATOM 2420 C C . ILE A 1 300 ? 34.417 -11.541 3.317 1.00 84.56 300 ILE A C 1
ATOM 2422 O O . ILE A 1 300 ? 34.128 -12.069 4.387 1.00 84.56 300 ILE A O 1
ATOM 2426 N N . ARG A 1 301 ? 35.375 -12.029 2.516 1.00 89.50 301 ARG A N 1
ATOM 2427 C CA . ARG A 1 301 ? 36.115 -13.269 2.825 1.00 89.50 301 ARG A CA 1
ATOM 2428 C C . ARG A 1 301 ? 36.837 -13.205 4.174 1.00 89.50 301 ARG A C 1
ATOM 2430 O O . ARG A 1 301 ? 36.828 -14.182 4.924 1.00 89.50 301 ARG A O 1
ATOM 2437 N N . ASP A 1 302 ? 37.435 -12.059 4.495 1.00 91.69 302 ASP A N 1
ATOM 2438 C CA . ASP A 1 302 ? 38.116 -11.849 5.776 1.00 91.69 302 ASP A CA 1
ATOM 2439 C C . ASP A 1 302 ? 37.125 -11.863 6.953 1.00 91.69 302 ASP A C 1
ATOM 2441 O O . ASP A 1 302 ? 37.382 -12.508 7.972 1.00 91.69 302 ASP A O 1
ATOM 2445 N N . LEU A 1 303 ? 35.964 -11.212 6.810 1.00 89.56 303 LEU A N 1
ATOM 2446 C CA . LEU A 1 303 ? 34.906 -11.214 7.828 1.00 89.56 303 LEU A CA 1
ATOM 2447 C C . LEU A 1 303 ? 34.295 -12.604 8.027 1.00 89.56 303 LEU A C 1
ATOM 2449 O O . LEU A 1 303 ? 34.077 -13.018 9.163 1.00 89.56 303 LEU A O 1
ATOM 2453 N N . GLU A 1 304 ? 34.063 -13.352 6.951 1.00 88.00 304 GLU A N 1
ATOM 2454 C CA . GLU A 1 304 ? 33.584 -14.734 7.027 1.00 88.00 304 GLU A CA 1
ATOM 2455 C C . GLU A 1 304 ? 34.573 -15.635 7.769 1.00 88.00 304 GLU A C 1
ATOM 2457 O O . GLU A 1 304 ? 34.163 -16.486 8.560 1.00 88.00 304 GLU A O 1
ATOM 2462 N N . LYS A 1 305 ? 35.881 -15.440 7.553 1.00 92.00 305 LYS A N 1
ATOM 2463 C CA . LYS A 1 305 ? 36.919 -16.154 8.304 1.00 92.00 305 LYS A CA 1
ATOM 2464 C C . LYS A 1 305 ? 36.850 -15.819 9.795 1.00 92.00 305 LYS A C 1
ATOM 2466 O O . LYS A 1 305 ? 36.791 -16.736 10.608 1.00 92.00 305 LYS A O 1
ATOM 2471 N N . GLN A 1 306 ? 36.762 -14.535 10.144 1.00 91.19 306 GLN A N 1
ATOM 2472 C CA . GLN A 1 306 ? 36.618 -14.105 11.540 1.00 91.19 306 GLN A CA 1
ATOM 2473 C C . GLN A 1 306 ? 35.359 -14.679 12.201 1.00 91.19 306 GLN A C 1
ATOM 2475 O O . GLN A 1 306 ? 35.389 -15.045 13.376 1.00 91.19 306 GLN A O 1
ATOM 2480 N N . LEU A 1 307 ? 34.251 -14.771 11.458 1.00 87.62 307 LEU A N 1
ATOM 2481 C CA . LEU A 1 307 ? 33.008 -15.343 11.965 1.00 87.62 307 LEU A CA 1
ATOM 2482 C C . LEU A 1 307 ? 33.160 -16.842 12.263 1.00 87.62 307 LEU A C 1
ATOM 2484 O O . LEU A 1 307 ? 32.726 -17.296 13.319 1.00 87.62 307 LEU A O 1
ATOM 2488 N N . ARG A 1 308 ? 33.821 -17.597 11.371 1.00 89.06 308 ARG A N 1
ATOM 2489 C CA . ARG A 1 308 ? 34.121 -19.024 11.582 1.00 89.06 308 ARG A CA 1
ATOM 2490 C C . ARG A 1 308 ? 35.012 -19.246 12.802 1.00 89.06 308 ARG A C 1
ATOM 2492 O O . ARG A 1 308 ? 34.716 -20.120 13.612 1.00 89.06 308 ARG A O 1
ATOM 2499 N N . ASP A 1 309 ? 36.055 -18.435 12.963 1.00 91.44 309 ASP A N 1
ATOM 2500 C CA . ASP A 1 309 ? 36.966 -18.535 14.108 1.00 91.44 309 ASP A CA 1
ATOM 2501 C C . ASP A 1 309 ? 36.225 -18.261 15.432 1.00 91.44 309 ASP A C 1
ATOM 2503 O O . ASP A 1 309 ? 36.403 -18.990 16.412 1.00 91.44 309 ASP A O 1
ATOM 2507 N N . LYS A 1 310 ? 35.318 -17.270 15.445 1.00 89.44 310 LYS A N 1
ATOM 2508 C CA . LYS A 1 310 ? 34.451 -16.992 16.600 1.00 89.44 310 LYS A CA 1
ATOM 2509 C C . LYS A 1 310 ? 33.461 -18.118 16.895 1.00 89.44 310 LYS A C 1
ATOM 2511 O O . LYS A 1 310 ? 33.258 -18.426 18.065 1.00 89.44 310 LYS A O 1
ATOM 2516 N N . ASP A 1 311 ? 32.864 -18.742 15.882 1.00 88.62 311 ASP A N 1
ATOM 2517 C CA . ASP A 1 311 ? 31.939 -19.867 16.077 1.00 88.62 311 ASP A CA 1
ATOM 2518 C C . ASP A 1 311 ? 32.651 -21.084 16.695 1.00 88.62 311 ASP A C 1
ATOM 2520 O O . ASP A 1 311 ? 32.148 -21.709 17.632 1.00 88.62 311 ASP A O 1
ATOM 2524 N N . ILE A 1 312 ? 33.879 -21.371 16.245 1.00 92.06 312 ILE A N 1
ATOM 2525 C CA . ILE A 1 312 ? 34.736 -22.408 16.840 1.00 92.06 312 ILE A CA 1
ATOM 2526 C C . ILE A 1 312 ? 35.050 -22.078 18.305 1.00 92.06 312 ILE A C 1
ATOM 2528 O O . ILE A 1 312 ? 35.000 -22.965 19.162 1.00 92.06 312 ILE A O 1
ATOM 2532 N N . GLN A 1 313 ? 35.365 -20.817 18.612 1.00 91.94 313 GLN A N 1
ATOM 2533 C CA . GLN A 1 313 ? 35.633 -20.376 19.980 1.00 91.94 313 GLN A CA 1
ATOM 2534 C C . GLN A 1 313 ? 34.396 -20.520 20.878 1.00 91.94 313 GLN A C 1
ATOM 2536 O O . GLN A 1 313 ? 34.502 -21.064 21.977 1.00 91.94 313 GLN A O 1
ATOM 2541 N N . LEU A 1 314 ? 33.224 -20.099 20.395 1.00 91.00 314 LEU A N 1
ATOM 2542 C CA . LEU A 1 314 ? 31.971 -20.177 21.143 1.00 91.00 314 LEU A CA 1
ATOM 2543 C C . LEU A 1 314 ? 31.584 -21.634 21.433 1.00 91.00 314 LEU A C 1
ATOM 2545 O O . LEU A 1 314 ? 31.213 -21.961 22.556 1.00 91.00 314 LEU A O 1
ATOM 2549 N N . LYS A 1 315 ? 31.746 -22.538 20.456 1.00 90.38 315 LYS A N 1
ATOM 2550 C CA . LYS A 1 315 ? 31.518 -23.983 20.645 1.00 90.38 315 LYS A CA 1
ATOM 2551 C C . LYS A 1 315 ? 32.406 -24.574 21.737 1.00 90.38 315 LYS A C 1
ATOM 2553 O O . LYS A 1 315 ? 31.927 -25.354 22.556 1.00 90.38 315 LYS A O 1
ATOM 2558 N N . LYS A 1 316 ? 33.686 -24.185 21.787 1.00 92.06 316 LYS A N 1
ATOM 2559 C CA . LYS A 1 316 ? 34.598 -24.611 22.863 1.00 92.06 316 LYS A CA 1
ATOM 2560 C C . LYS A 1 316 ? 34.124 -24.113 24.231 1.00 92.06 316 LYS A C 1
ATOM 2562 O O . LYS A 1 316 ? 34.123 -24.886 25.183 1.00 92.06 316 LYS A O 1
ATOM 2567 N N . GLU A 1 317 ? 33.690 -22.857 24.324 1.00 88.31 317 GLU A N 1
ATOM 2568 C CA . GLU A 1 317 ? 33.188 -22.263 25.570 1.00 88.31 317 GLU A CA 1
ATOM 2569 C C . GLU A 1 317 ? 31.888 -22.928 26.052 1.00 88.31 317 GLU A C 1
ATOM 2571 O O . GLU A 1 317 ? 31.749 -23.225 27.238 1.00 88.31 317 GLU A O 1
ATOM 2576 N N . VAL A 1 318 ? 30.956 -23.219 25.138 1.00 89.00 318 VAL A N 1
ATOM 2577 C CA . VAL A 1 318 ? 29.708 -23.935 25.449 1.00 89.00 318 VAL A CA 1
ATOM 2578 C C . VAL A 1 318 ? 30.002 -25.339 25.972 1.00 89.00 318 VAL A C 1
ATOM 2580 O O . VAL A 1 318 ? 29.465 -25.718 27.010 1.00 89.00 318 VAL A O 1
ATOM 2583 N N . ASN A 1 319 ? 30.902 -26.084 25.324 1.00 90.19 319 ASN A N 1
ATOM 2584 C CA . ASN A 1 319 ? 31.286 -27.423 25.781 1.00 90.19 319 ASN A CA 1
ATOM 2585 C C . ASN A 1 319 ? 31.922 -27.395 27.181 1.00 90.19 319 ASN A C 1
ATOM 2587 O O . ASN A 1 319 ? 31.618 -28.251 28.011 1.00 90.19 319 ASN A O 1
ATOM 2591 N N . LEU A 1 320 ? 32.764 -26.395 27.468 1.00 90.50 320 LEU A N 1
ATOM 2592 C CA . LEU A 1 320 ? 33.353 -26.194 28.797 1.00 90.50 320 LEU A CA 1
ATOM 2593 C C . LEU A 1 320 ? 32.289 -25.877 29.857 1.00 90.50 320 LEU A C 1
ATOM 2595 O O . LEU A 1 320 ? 32.316 -26.457 30.943 1.00 90.50 320 LEU A O 1
ATOM 2599 N N . ARG A 1 321 ? 31.328 -24.995 29.547 1.00 82.62 321 ARG A N 1
ATOM 2600 C CA . ARG A 1 321 ? 30.216 -24.681 30.458 1.00 82.62 321 ARG A CA 1
ATOM 2601 C C . ARG A 1 321 ? 29.341 -25.898 30.729 1.00 82.62 321 ARG A C 1
ATOM 2603 O O . ARG A 1 321 ? 29.045 -26.161 31.887 1.00 82.62 321 ARG A O 1
ATOM 2610 N N . GLN A 1 322 ? 28.996 -26.665 29.696 1.00 87.56 322 GLN A N 1
ATOM 2611 C CA . GLN A 1 322 ? 28.189 -27.875 29.850 1.00 87.56 322 GLN A CA 1
ATOM 2612 C C . GLN A 1 322 ? 28.894 -28.918 30.725 1.00 87.56 322 GLN A C 1
ATOM 2614 O O . GLN A 1 322 ? 28.262 -29.540 31.574 1.00 87.56 322 GLN A O 1
ATOM 2619 N N . ALA A 1 323 ? 30.211 -29.091 30.562 1.00 87.06 323 ALA A N 1
ATOM 2620 C CA . ALA A 1 323 ? 30.994 -29.986 31.410 1.00 87.06 323 ALA A CA 1
ATOM 2621 C C . ALA A 1 323 ? 30.979 -29.541 32.886 1.00 87.06 323 ALA A C 1
ATOM 2623 O O . ALA A 1 323 ? 30.809 -30.374 33.776 1.00 87.06 323 ALA A O 1
ATOM 2624 N N . SER A 1 324 ? 31.094 -28.234 33.146 1.00 83.56 324 SER A N 1
ATOM 2625 C CA . SER A 1 324 ? 31.006 -27.670 34.499 1.00 83.56 324 SER A CA 1
ATOM 2626 C C . SER A 1 324 ? 29.605 -27.799 35.107 1.00 83.56 324 SER A C 1
ATOM 2628 O O . SER A 1 324 ? 29.495 -28.161 36.277 1.00 83.56 324 SER A O 1
ATOM 2630 N N . GLU A 1 325 ? 28.542 -27.549 34.335 1.00 82.31 325 GLU A N 1
ATOM 2631 C CA . GLU A 1 325 ? 27.153 -27.717 34.787 1.00 82.31 325 GLU A CA 1
ATOM 2632 C C . GLU A 1 325 ? 26.843 -29.181 35.120 1.00 82.31 325 GLU A C 1
ATOM 2634 O O . GLU A 1 325 ? 26.236 -29.458 36.152 1.00 82.31 325 GLU A O 1
ATOM 2639 N N . ASN A 1 326 ? 27.314 -30.128 34.302 1.00 84.25 326 ASN A N 1
ATOM 2640 C CA . ASN A 1 326 ? 27.142 -31.557 34.566 1.00 84.25 326 ASN A CA 1
ATOM 2641 C C . ASN A 1 326 ? 27.858 -31.990 35.856 1.00 84.25 326 ASN A C 1
ATOM 2643 O O . ASN A 1 326 ? 27.317 -32.786 36.623 1.00 84.25 326 ASN A O 1
ATOM 2647 N N . HIS A 1 327 ? 29.056 -31.454 36.110 1.00 86.56 327 HIS A N 1
ATOM 2648 C CA . HIS A 1 327 ? 29.814 -31.735 37.328 1.00 86.56 327 HIS A CA 1
ATOM 2649 C C . HIS A 1 327 ? 29.097 -31.212 38.584 1.00 86.56 327 HIS A C 1
ATOM 2651 O O . HIS A 1 327 ? 28.820 -31.991 39.495 1.00 86.56 327 HIS A O 1
ATOM 2657 N N . LEU A 1 328 ? 28.700 -29.934 38.585 1.00 82.00 328 LEU A N 1
ATOM 2658 C CA . LEU A 1 328 ? 27.934 -29.314 39.676 1.00 82.00 328 LEU A CA 1
ATOM 2659 C C . LEU A 1 328 ? 26.579 -30.004 39.896 1.00 82.00 328 LEU A C 1
ATOM 2661 O O . LEU A 1 328 ? 26.155 -30.209 41.031 1.00 82.00 328 LEU A O 1
ATOM 2665 N N . GLY A 1 329 ? 25.899 -30.397 38.815 1.00 80.88 329 GLY A N 1
ATOM 2666 C CA . GLY A 1 329 ? 24.656 -31.163 38.882 1.00 80.88 329 GLY A CA 1
ATOM 2667 C C . GLY A 1 329 ? 24.835 -32.500 39.605 1.00 80.88 329 GLY A C 1
ATOM 2668 O O . GLY A 1 329 ? 24.001 -32.859 40.437 1.00 80.88 329 GLY A O 1
ATOM 2669 N N . GLY A 1 330 ? 25.947 -33.197 39.350 1.00 82.88 330 GLY A N 1
ATOM 2670 C CA . GLY A 1 330 ? 26.322 -34.416 40.070 1.00 82.88 330 GLY A CA 1
ATOM 2671 C C . GLY A 1 330 ? 26.537 -34.181 41.569 1.00 82.88 330 GLY A C 1
ATOM 2672 O O . GLY A 1 330 ? 25.980 -34.913 42.387 1.00 82.88 330 GLY A O 1
ATOM 2673 N N . GLU A 1 331 ? 27.266 -33.125 41.941 1.00 83.12 331 GLU A N 1
ATOM 2674 C CA . GLU A 1 331 ? 27.504 -32.768 43.350 1.00 83.12 331 GLU A CA 1
ATOM 2675 C C . GLU A 1 331 ? 26.206 -32.431 44.097 1.00 83.12 331 GLU A C 1
ATOM 2677 O O . GLU A 1 331 ? 25.997 -32.876 45.226 1.00 83.12 331 GLU A O 1
ATOM 2682 N N . VAL A 1 332 ? 25.289 -31.691 43.465 1.00 79.94 332 VAL A N 1
ATOM 2683 C CA . VAL A 1 332 ? 23.992 -31.340 44.065 1.00 79.94 332 VAL A CA 1
ATOM 2684 C C . VAL A 1 332 ? 23.133 -32.581 44.312 1.00 79.94 332 VAL A C 1
ATOM 2686 O O . VAL A 1 332 ? 22.458 -32.664 45.341 1.00 79.94 332 VAL A O 1
ATOM 2689 N N . VAL A 1 333 ? 23.135 -33.547 43.389 1.00 81.31 333 VAL A N 1
ATOM 2690 C CA . VAL A 1 333 ? 22.407 -34.814 43.562 1.00 81.31 333 VAL A CA 1
ATOM 2691 C C . VAL A 1 333 ? 22.972 -35.602 44.744 1.00 81.31 333 VAL A C 1
ATOM 2693 O O . VAL A 1 333 ? 22.204 -36.084 45.578 1.00 81.31 333 VAL A O 1
ATOM 2696 N N . GLU A 1 334 ? 24.295 -35.671 44.861 1.00 84.56 334 GLU A N 1
ATOM 2697 C CA . GLU A 1 334 ? 24.966 -36.377 45.951 1.00 84.56 334 GLU A CA 1
ATOM 2698 C C . GLU A 1 334 ? 24.721 -35.705 47.314 1.00 84.56 334 GLU A C 1
ATOM 2700 O O . GLU A 1 334 ? 24.344 -36.371 48.280 1.00 84.56 334 GLU A O 1
ATOM 2705 N N . LEU A 1 335 ? 24.800 -34.374 47.390 1.00 80.19 335 LEU A N 1
ATOM 2706 C CA . LEU A 1 335 ? 24.457 -33.622 48.603 1.00 80.19 335 LEU A CA 1
ATOM 2707 C C . LEU A 1 335 ? 22.989 -33.811 49.008 1.00 80.19 335 LEU A C 1
ATOM 2709 O O . LEU A 1 335 ? 22.684 -33.949 50.194 1.00 80.19 335 LEU A O 1
ATOM 2713 N N . ARG A 1 336 ? 22.062 -33.865 48.040 1.00 76.69 336 ARG A N 1
ATOM 2714 C CA . ARG A 1 336 ? 20.644 -34.162 48.309 1.00 76.69 336 ARG A CA 1
ATOM 2715 C C . ARG A 1 336 ? 20.450 -35.569 48.865 1.00 76.69 336 ARG A C 1
ATOM 2717 O O . ARG A 1 336 ? 19.632 -35.739 49.768 1.00 76.69 336 ARG A O 1
ATOM 2724 N N . ARG A 1 337 ? 21.187 -36.562 48.356 1.00 82.19 337 ARG A N 1
ATOM 2725 C CA . ARG A 1 337 ? 21.168 -37.938 48.878 1.00 82.19 337 ARG A CA 1
ATOM 2726 C C . ARG A 1 337 ? 21.625 -37.966 50.338 1.00 82.19 337 ARG A C 1
ATOM 2728 O O . ARG A 1 337 ? 20.894 -38.466 51.189 1.00 82.19 337 ARG A O 1
ATOM 2735 N N . GLN A 1 338 ? 22.766 -37.343 50.633 1.00 80.94 338 GLN A N 1
ATOM 2736 C CA . GLN A 1 338 ? 23.318 -37.255 51.990 1.00 80.94 338 GLN A CA 1
ATOM 2737 C C . GLN A 1 338 ? 22.386 -36.513 52.960 1.00 80.94 338 GLN A C 1
ATOM 2739 O O . GLN A 1 338 ? 22.225 -36.923 54.109 1.00 80.94 338 GLN A O 1
ATOM 2744 N N . LEU A 1 339 ? 21.741 -35.431 52.509 1.00 74.81 339 LEU A N 1
ATOM 2745 C CA . LEU A 1 339 ? 20.766 -34.697 53.316 1.00 74.81 339 LEU A CA 1
ATOM 2746 C C . LEU A 1 339 ? 19.531 -35.555 53.621 1.00 74.81 339 LEU A C 1
ATOM 2748 O O . LEU A 1 339 ? 19.051 -35.556 54.752 1.00 74.81 339 LEU A O 1
ATOM 2752 N N . LYS A 1 340 ? 19.036 -36.310 52.633 1.00 72.44 340 LYS A N 1
ATOM 2753 C CA . LYS A 1 340 ? 17.876 -37.191 52.802 1.00 72.44 340 LYS A CA 1
ATOM 2754 C C . LYS A 1 340 ? 18.149 -38.292 53.826 1.00 72.44 340 LYS A C 1
ATOM 2756 O O . LYS A 1 340 ? 17.306 -38.508 54.687 1.00 72.44 340 LYS A O 1
ATOM 2761 N N . GLU A 1 341 ? 19.332 -38.904 53.789 1.00 74.44 341 GLU A N 1
ATOM 2762 C CA . GLU A 1 341 ? 19.760 -39.911 54.775 1.00 74.44 341 GLU A CA 1
ATOM 2763 C C . GLU A 1 341 ? 19.834 -39.346 56.202 1.00 74.44 341 GLU A C 1
ATOM 2765 O O . GLU A 1 341 ? 19.436 -40.018 57.154 1.00 74.44 341 GLU A O 1
ATOM 2770 N N . LYS A 1 342 ? 20.268 -38.086 56.357 1.00 68.69 342 LYS A N 1
ATOM 2771 C CA . LYS A 1 342 ? 20.330 -37.403 57.661 1.00 68.69 342 LYS A CA 1
ATOM 2772 C C . LYS A 1 342 ? 18.974 -36.932 58.200 1.00 68.69 342 LYS A C 1
ATOM 2774 O O . LYS A 1 342 ? 18.866 -36.735 59.405 1.00 68.69 342 LYS A O 1
ATOM 2779 N N . ILE A 1 343 ? 17.961 -36.740 57.349 1.00 61.19 343 ILE A N 1
ATOM 2780 C CA . ILE A 1 343 ? 16.605 -36.309 57.752 1.00 61.19 343 ILE A CA 1
ATOM 2781 C C . ILE A 1 343 ? 15.735 -37.496 58.206 1.00 61.19 343 ILE A C 1
ATOM 2783 O O . ILE A 1 343 ? 14.827 -37.319 59.014 1.00 61.19 343 ILE A O 1
ATOM 2787 N N . THR A 1 344 ? 16.032 -38.716 57.751 1.00 56.03 344 THR A N 1
ATOM 2788 C CA . THR A 1 344 ? 15.256 -39.927 58.070 1.00 56.03 344 THR A CA 1
ATOM 2789 C C . THR A 1 344 ? 15.186 -40.402 59.537 1.00 56.03 344 THR A C 1
ATOM 2791 O O . THR A 1 344 ? 14.349 -41.268 59.776 1.00 56.03 344 THR A O 1
ATOM 2794 N N . PRO A 1 345 ? 15.946 -39.901 60.540 1.00 52.84 345 PRO A N 1
ATOM 2795 C CA . PRO A 1 345 ? 15.776 -40.340 61.925 1.00 52.84 345 PRO A CA 1
ATOM 2796 C C . PRO A 1 345 ? 15.038 -39.325 62.821 1.00 52.84 345 PRO A C 1
ATOM 2798 O O . PRO A 1 345 ? 15.269 -39.317 64.028 1.00 52.84 345 PRO A O 1
ATOM 2801 N N . LEU A 1 346 ? 14.179 -38.449 62.287 1.00 52.19 346 LEU A N 1
ATOM 2802 C CA . LEU A 1 346 ? 13.329 -37.593 63.130 1.00 52.19 346 LEU A CA 1
ATOM 2803 C C . LEU A 1 346 ? 12.032 -38.341 63.495 1.00 52.19 346 LEU A C 1
ATOM 2805 O O . LEU A 1 346 ? 11.267 -38.668 62.587 1.00 52.19 346 LEU A O 1
ATOM 2809 N N . PRO A 1 347 ? 11.774 -38.636 64.787 1.00 55.31 347 PRO A N 1
ATOM 2810 C CA . PRO A 1 347 ? 10.549 -39.309 65.206 1.00 55.31 347 PRO A CA 1
ATOM 2811 C C . PRO A 1 347 ? 9.341 -38.438 64.864 1.00 55.31 347 PRO A C 1
ATOM 2813 O O . PRO A 1 347 ? 9.393 -37.219 65.037 1.00 55.31 347 PRO A O 1
ATOM 2816 N N . GLU A 1 348 ? 8.263 -39.063 64.395 1.00 56.12 348 GLU A N 1
ATOM 2817 C CA . GLU A 1 348 ? 6.989 -38.413 64.080 1.00 56.12 348 GLU A CA 1
ATOM 2818 C C . GLU A 1 348 ? 6.432 -37.696 65.322 1.00 56.12 348 GLU A C 1
ATOM 2820 O O . GLU A 1 348 ? 5.740 -38.272 66.158 1.00 56.12 348 GLU A O 1
ATOM 2825 N N . CYS A 1 349 ? 6.773 -36.416 65.465 1.00 56.19 349 CYS A N 1
ATOM 2826 C CA . CYS A 1 349 ? 6.190 -35.532 66.460 1.00 56.19 349 CYS A CA 1
ATOM 2827 C C . CYS A 1 349 ? 4.845 -35.028 65.929 1.00 56.19 349 CYS A C 1
ATOM 2829 O O . CYS A 1 349 ? 4.776 -34.453 64.838 1.00 56.19 349 CYS A O 1
ATOM 2831 N N . SER A 1 350 ? 3.774 -35.209 66.703 1.00 58.47 350 SER A N 1
ATOM 2832 C CA . SER A 1 350 ? 2.421 -34.774 66.335 1.00 58.47 350 SER A CA 1
ATOM 2833 C C . SER A 1 350 ? 2.323 -33.265 66.075 1.00 58.47 350 SER A C 1
ATOM 2835 O O . SER A 1 350 ? 1.489 -32.835 65.281 1.00 58.47 350 SER A O 1
ATOM 2837 N N . GLU A 1 351 ? 3.200 -32.453 66.677 1.00 57.16 351 GLU A N 1
ATOM 2838 C CA . GLU A 1 351 ? 3.284 -31.012 66.396 1.00 57.16 351 GLU A CA 1
ATOM 2839 C C . GLU A 1 351 ? 3.846 -30.716 64.998 1.00 57.16 351 GLU A C 1
ATOM 2841 O O . GLU A 1 351 ? 3.420 -29.758 64.352 1.00 57.16 351 GLU A O 1
ATOM 2846 N N . CYS A 1 352 ? 4.752 -31.552 64.480 1.00 57.41 352 CYS A N 1
ATOM 2847 C CA . CYS A 1 352 ? 5.316 -31.377 63.141 1.00 57.41 352 CYS A CA 1
ATOM 2848 C C . CYS A 1 352 ? 4.286 -31.673 62.044 1.00 57.41 352 CYS A C 1
ATOM 2850 O O . CYS A 1 352 ? 4.262 -30.966 61.039 1.00 57.41 352 CYS A O 1
ATOM 2852 N N . ALA A 1 353 ? 3.408 -32.661 62.243 1.00 59.19 353 ALA A N 1
ATOM 2853 C CA . ALA A 1 353 ? 2.309 -32.945 61.316 1.00 59.19 353 ALA A CA 1
ATOM 2854 C C . ALA A 1 353 ? 1.329 -31.762 61.232 1.00 59.19 353 ALA A C 1
ATOM 2856 O O . ALA A 1 353 ? 0.967 -31.329 60.139 1.00 59.19 353 ALA A O 1
ATOM 2857 N N . LEU A 1 354 ? 0.994 -31.165 62.383 1.00 60.84 354 LEU A N 1
ATOM 2858 C CA . LEU A 1 354 ? 0.118 -29.995 62.450 1.00 60.84 354 LEU A CA 1
ATOM 2859 C C . LEU A 1 354 ? 0.733 -28.768 61.748 1.00 60.84 354 LEU A C 1
ATOM 2861 O O . LEU A 1 354 ? 0.044 -28.037 61.038 1.00 60.84 354 LEU A O 1
ATOM 2865 N N . LEU A 1 355 ? 2.045 -28.563 61.906 1.00 58.31 355 LEU A N 1
ATOM 2866 C CA . LEU A 1 355 ? 2.800 -27.498 61.235 1.00 58.31 355 LEU A CA 1
ATOM 2867 C C . LEU A 1 355 ? 2.921 -27.715 59.719 1.00 58.31 355 LEU A C 1
ATOM 2869 O O . LEU A 1 355 ? 2.886 -26.743 58.962 1.00 58.31 355 LEU A O 1
ATOM 2873 N N . ILE A 1 356 ? 3.038 -28.965 59.259 1.00 62.00 356 ILE A N 1
ATOM 2874 C CA . ILE A 1 356 ? 3.066 -29.304 57.828 1.00 62.00 356 ILE A CA 1
ATOM 2875 C C . ILE A 1 356 ? 1.709 -29.009 57.184 1.00 62.00 356 ILE A C 1
ATOM 2877 O O . ILE A 1 356 ? 1.679 -28.373 56.127 1.00 62.00 356 ILE A O 1
ATOM 2881 N N . ASP A 1 357 ? 0.607 -29.380 57.835 1.00 63.22 357 ASP A N 1
ATOM 2882 C CA . ASP A 1 357 ? -0.747 -29.093 57.350 1.00 63.22 357 ASP A CA 1
ATOM 2883 C C . ASP A 1 357 ? -1.038 -27.587 57.332 1.00 63.22 357 ASP A C 1
ATOM 2885 O O . ASP A 1 357 ? -1.556 -27.062 56.343 1.00 63.22 357 ASP A O 1
ATOM 2889 N N . GLN A 1 358 ? -0.609 -26.846 58.360 1.00 63.69 358 GLN A N 1
ATOM 2890 C CA . GLN A 1 358 ? -0.713 -25.382 58.375 1.00 63.69 358 GLN A CA 1
ATOM 2891 C C . GLN A 1 358 ? 0.129 -24.727 57.268 1.00 63.69 358 GLN A C 1
ATOM 2893 O O . GLN A 1 358 ? -0.329 -23.785 56.617 1.00 63.69 358 GLN A O 1
ATOM 2898 N N . CYS A 1 359 ? 1.329 -25.245 56.984 1.00 55.34 359 CYS A N 1
ATOM 2899 C CA . CYS A 1 359 ? 2.159 -24.773 55.872 1.00 55.34 359 CYS A CA 1
ATOM 2900 C C . CYS A 1 359 ? 1.541 -25.082 54.498 1.00 55.34 359 CYS A C 1
ATOM 2902 O O . CYS A 1 359 ? 1.667 -24.277 53.571 1.00 55.34 359 CYS A O 1
ATOM 2904 N N . GLN A 1 360 ? 0.881 -26.233 54.338 1.00 62.53 360 GLN A N 1
ATOM 2905 C CA . GLN A 1 360 ? 0.174 -26.589 53.104 1.00 62.53 360 GLN A CA 1
ATOM 2906 C C . GLN A 1 360 ? -1.061 -25.710 52.895 1.00 62.53 360 GLN A C 1
ATOM 2908 O O . GLN A 1 360 ? -1.262 -25.202 51.793 1.00 62.53 360 GLN A O 1
ATOM 2913 N N . TYR A 1 361 ? -1.820 -25.437 53.956 1.00 64.81 361 TYR A N 1
ATOM 2914 C CA . TYR A 1 361 ? -2.951 -24.514 53.923 1.00 64.81 361 TYR A CA 1
ATOM 2915 C C . TYR A 1 361 ? -2.513 -23.082 53.568 1.00 64.81 361 TYR A C 1
ATOM 2917 O O . TYR A 1 361 ? -3.076 -22.468 52.662 1.00 64.81 361 TYR A O 1
ATOM 2925 N N . LEU A 1 362 ? -1.427 -22.577 54.164 1.00 56.34 362 LEU A N 1
ATOM 2926 C CA . LEU A 1 362 ? -0.860 -21.265 53.818 1.00 56.34 362 LEU A CA 1
ATOM 2927 C C . LEU A 1 362 ? -0.386 -21.182 52.356 1.00 56.34 362 LEU A C 1
ATOM 2929 O O . LEU A 1 362 ? -0.564 -20.146 51.719 1.00 56.34 362 LEU A O 1
ATOM 2933 N N . LYS A 1 363 ? 0.138 -22.274 51.780 1.00 56.84 363 LYS A N 1
ATOM 2934 C CA . LYS A 1 363 ? 0.481 -22.345 50.346 1.00 56.84 363 LYS A CA 1
ATOM 2935 C C . LYS A 1 363 ? -0.731 -22.238 49.420 1.00 56.84 363 LYS A C 1
ATOM 2937 O O . LYS A 1 363 ? -0.568 -21.779 48.295 1.00 56.84 363 LYS A O 1
ATOM 2942 N N . THR A 1 364 ? -1.922 -22.641 49.864 1.00 60.53 364 THR A N 1
ATOM 2943 C CA . THR A 1 364 ? -3.156 -22.494 49.068 1.00 60.53 364 THR A CA 1
ATOM 2944 C C . THR A 1 364 ? -3.727 -21.076 49.092 1.00 60.53 364 THR A C 1
ATOM 2946 O O . THR A 1 364 ? -4.490 -20.712 48.200 1.00 60.53 364 THR A O 1
ATOM 2949 N N . LEU A 1 365 ? -3.328 -20.260 50.075 1.00 48.19 365 LEU A N 1
ATOM 2950 C CA . LEU A 1 365 ? -3.794 -18.880 50.253 1.00 48.19 365 LEU A CA 1
ATOM 2951 C C . LEU A 1 365 ? -2.918 -17.836 49.544 1.00 48.19 365 LEU A C 1
ATOM 2953 O O . LEU A 1 365 ? -3.314 -16.677 49.433 1.00 48.19 365 LEU A O 1
ATOM 2957 N N . ILE A 1 366 ? -1.747 -18.229 49.040 1.00 52.00 366 ILE A N 1
ATOM 2958 C CA . ILE A 1 366 ? -0.886 -17.374 48.219 1.00 52.00 366 ILE A CA 1
ATOM 2959 C C . ILE A 1 366 ? -1.226 -17.656 46.745 1.00 52.00 366 ILE A C 1
ATOM 2961 O O . ILE A 1 366 ? -1.036 -18.789 46.298 1.00 52.00 366 ILE A O 1
ATOM 2965 N N . PRO A 1 367 ? -1.709 -16.674 45.956 1.00 43.72 367 PRO A N 1
ATOM 2966 C CA . PRO A 1 367 ? -1.859 -16.842 44.514 1.00 43.72 367 PRO A CA 1
ATOM 2967 C C . PRO A 1 367 ? -0.501 -17.217 43.919 1.00 43.72 367 PRO A C 1
ATOM 2969 O O . PRO A 1 367 ? 0.450 -16.442 43.999 1.00 43.72 367 PRO A O 1
ATOM 2972 N N . GLY A 1 368 ? -0.407 -18.433 43.380 1.00 41.75 368 GLY A N 1
ATOM 2973 C CA . GLY A 1 368 ? 0.848 -19.033 42.950 1.00 41.75 368 GLY A CA 1
ATOM 2974 C C . GLY A 1 368 ? 1.638 -18.150 41.987 1.00 41.75 368 GLY A C 1
ATOM 2975 O O . GLY A 1 368 ? 1.132 -17.731 40.941 1.00 41.75 368 GLY A O 1
ATOM 2976 N N . ASP A 1 369 ? 2.903 -17.933 42.347 1.00 37.56 369 ASP A N 1
ATOM 2977 C CA . ASP A 1 369 ? 3.953 -17.421 41.481 1.00 37.56 369 ASP A CA 1
ATOM 2978 C C . ASP A 1 369 ? 3.890 -18.114 40.119 1.00 37.56 369 ASP A C 1
ATOM 2980 O O . ASP A 1 369 ? 4.137 -19.317 39.959 1.00 37.56 369 ASP A O 1
ATOM 2984 N N . ARG A 1 370 ? 3.574 -17.318 39.096 1.00 38.91 370 ARG A N 1
ATOM 2985 C CA . ARG A 1 370 ? 3.908 -17.666 37.723 1.00 38.91 370 ARG A CA 1
ATOM 2986 C C . ARG A 1 370 ? 5.414 -17.871 37.683 1.00 38.91 370 ARG A C 1
ATOM 2988 O O . ARG A 1 370 ? 6.174 -16.974 38.032 1.00 38.91 370 ARG A O 1
ATOM 2995 N N . ARG A 1 371 ? 5.816 -19.054 37.227 1.00 36.50 371 ARG A N 1
ATOM 2996 C CA . ARG A 1 371 ? 7.191 -19.412 36.877 1.00 36.50 371 ARG A CA 1
ATOM 2997 C C . ARG A 1 371 ? 7.882 -18.216 36.218 1.00 36.50 371 ARG A C 1
ATOM 2999 O O . ARG A 1 371 ? 7.534 -17.839 35.098 1.00 36.50 371 ARG A O 1
ATOM 3006 N N . ILE A 1 372 ? 8.861 -17.647 36.913 1.00 33.22 372 ILE A N 1
ATOM 3007 C CA . ILE A 1 372 ? 9.882 -16.794 36.316 1.00 33.22 372 ILE A CA 1
ATOM 3008 C C . ILE A 1 372 ? 10.695 -17.729 35.423 1.00 33.22 372 ILE A C 1
ATOM 3010 O O . ILE A 1 372 ? 11.578 -18.448 35.880 1.00 33.22 372 ILE A O 1
ATOM 3014 N N . ALA A 1 373 ? 10.299 -17.805 34.156 1.00 33.28 373 ALA A N 1
ATOM 3015 C CA . ALA A 1 373 ? 11.129 -18.374 33.114 1.00 33.28 373 ALA A CA 1
ATOM 3016 C C . ALA A 1 373 ? 12.343 -17.458 32.913 1.00 33.28 373 ALA A C 1
ATOM 3018 O O . ALA A 1 373 ? 12.211 -16.232 32.909 1.00 33.28 373 ALA A O 1
ATOM 3019 N N . ASP A 1 374 ? 13.506 -18.086 32.764 1.00 36.28 374 ASP A N 1
ATOM 3020 C CA . ASP A 1 374 ? 14.811 -17.493 32.495 1.00 36.28 374 ASP A CA 1
ATOM 3021 C C . ASP A 1 374 ? 14.761 -16.229 31.625 1.00 36.28 374 ASP A C 1
ATOM 3023 O O . ASP A 1 374 ? 14.580 -16.281 30.408 1.00 36.28 374 ASP A O 1
ATOM 3027 N N . GLN A 1 375 ? 15.033 -15.079 32.240 1.00 30.56 375 GLN A N 1
ATOM 3028 C CA . GLN A 1 375 ? 15.563 -13.916 31.538 1.00 30.56 375 GLN A CA 1
ATOM 3029 C C . GLN A 1 375 ? 17.021 -13.739 31.958 1.00 30.56 375 GLN A C 1
ATOM 3031 O O . GLN A 1 375 ? 17.330 -13.047 32.926 1.00 30.56 375 GLN A O 1
ATOM 3036 N N . ARG A 1 376 ? 17.941 -14.365 31.214 1.00 32.19 376 ARG A N 1
ATOM 3037 C CA . ARG A 1 376 ? 19.352 -13.956 31.224 1.00 32.19 376 ARG A CA 1
ATOM 3038 C C . ARG A 1 376 ? 19.479 -12.646 30.432 1.00 32.19 376 ARG A C 1
ATOM 3040 O O . ARG A 1 376 ? 19.131 -12.629 29.251 1.00 32.19 376 ARG A O 1
ATOM 3047 N N . PRO A 1 377 ? 20.004 -11.554 31.012 1.00 32.66 377 PRO A N 1
ATOM 3048 C CA . PRO A 1 377 ? 20.251 -10.330 30.270 1.00 32.66 377 PRO A CA 1
ATOM 3049 C C . PRO A 1 377 ? 21.601 -10.411 29.548 1.00 32.66 377 PRO A C 1
ATOM 3051 O O . PRO A 1 377 ? 22.664 -10.363 30.168 1.00 32.66 377 PRO A O 1
ATOM 3054 N N . HIS A 1 378 ? 21.577 -10.456 28.215 1.00 31.16 378 HIS A N 1
ATOM 3055 C CA . HIS A 1 378 ? 22.737 -10.087 27.406 1.00 31.16 378 HIS A CA 1
ATOM 3056 C C . HIS A 1 378 ? 22.911 -8.564 27.432 1.00 31.16 378 HIS A C 1
ATOM 3058 O O . HIS A 1 378 ? 22.385 -7.830 26.599 1.00 31.16 378 HIS A O 1
ATOM 3064 N N . ARG A 1 379 ? 23.673 -8.070 28.410 1.00 36.59 379 ARG A N 1
ATOM 3065 C CA . ARG A 1 379 ? 24.312 -6.753 28.325 1.00 36.59 379 ARG A CA 1
ATOM 3066 C C . ARG A 1 379 ? 25.561 -6.892 27.464 1.00 36.59 379 ARG A C 1
ATOM 3068 O O . ARG A 1 379 ? 26.479 -7.563 27.902 1.00 36.59 379 ARG A O 1
ATOM 3075 N N . TYR A 1 380 ? 25.602 -6.232 26.306 1.00 29.92 380 TYR A N 1
ATOM 3076 C CA . TYR A 1 380 ? 26.696 -5.331 25.914 1.00 29.92 380 TYR A CA 1
ATOM 3077 C C . TYR A 1 380 ? 26.294 -4.453 24.711 1.00 29.92 380 TYR A C 1
ATOM 3079 O O . TYR A 1 380 ? 25.753 -4.927 23.720 1.00 29.92 380 TYR A O 1
ATOM 3087 N N . SER A 1 381 ? 26.658 -3.169 24.826 1.00 40.78 381 SER A N 1
ATOM 3088 C CA . SER A 1 381 ? 26.748 -2.124 23.789 1.00 40.78 381 SER A CA 1
ATOM 3089 C C . SER A 1 381 ? 25.467 -1.414 23.309 1.00 40.78 381 SER A C 1
ATOM 3091 O O . SER A 1 381 ? 25.019 -1.589 22.180 1.00 40.78 381 SER A O 1
ATOM 3093 N N . THR A 1 382 ? 24.919 -0.508 24.131 1.00 45.62 382 THR A N 1
ATOM 3094 C CA . THR A 1 382 ? 23.842 0.422 23.711 1.00 45.62 382 THR A CA 1
ATOM 3095 C C . THR A 1 382 ? 24.113 1.911 23.957 1.00 45.62 382 THR A C 1
ATOM 3097 O O . THR A 1 382 ? 23.476 2.736 23.313 1.00 45.62 382 THR A O 1
ATOM 3100 N N . ARG A 1 383 ? 25.080 2.317 24.796 1.00 40.28 383 ARG A N 1
ATOM 3101 C CA . ARG A 1 383 ? 25.257 3.753 25.127 1.00 40.28 383 ARG A CA 1
ATOM 3102 C C . ARG A 1 383 ? 25.775 4.624 23.976 1.00 40.28 383 ARG A C 1
ATOM 3104 O O . ARG A 1 383 ? 25.256 5.715 23.779 1.00 40.28 383 ARG A O 1
ATOM 3111 N N . LEU A 1 384 ? 26.742 4.148 23.189 1.00 43.19 384 LEU A N 1
ATOM 3112 C CA . LEU A 1 384 ? 27.330 4.938 22.092 1.00 43.19 384 LEU A CA 1
ATOM 3113 C C . LEU A 1 384 ? 26.381 5.107 20.893 1.00 43.19 384 LEU A C 1
ATOM 3115 O O . LEU A 1 384 ? 26.352 6.171 20.281 1.00 43.19 384 LEU A O 1
ATOM 3119 N N . ASN A 1 385 ? 25.558 4.096 20.596 1.00 42.44 385 ASN A N 1
ATOM 3120 C CA . ASN A 1 385 ? 24.561 4.176 19.524 1.00 42.44 385 ASN A CA 1
ATOM 3121 C C . ASN A 1 385 ? 23.311 4.961 19.934 1.00 42.44 385 ASN A C 1
ATOM 3123 O O . ASN A 1 385 ? 22.688 5.569 19.074 1.00 42.44 385 ASN A O 1
ATOM 3127 N N . HIS A 1 386 ? 22.945 4.980 21.220 1.00 45.00 386 HIS A N 1
ATOM 3128 C CA . HIS A 1 386 ? 21.795 5.757 21.687 1.00 45.00 386 HIS A CA 1
ATOM 3129 C C . HIS A 1 386 ? 22.096 7.263 21.711 1.00 45.00 386 HIS A C 1
ATOM 3131 O O . HIS A 1 386 ? 21.254 8.051 21.294 1.00 45.00 386 HIS A O 1
ATOM 3137 N N . GLN A 1 387 ? 23.320 7.658 22.085 1.00 46.53 387 GLN A N 1
ATOM 3138 C CA . GLN A 1 387 ? 23.728 9.067 22.084 1.00 46.53 387 GLN A CA 1
ATOM 3139 C C . GLN A 1 387 ? 23.779 9.653 20.662 1.00 46.53 387 GLN A C 1
ATOM 3141 O O . GLN A 1 387 ? 23.169 10.684 20.405 1.00 46.53 387 GLN A O 1
ATOM 3146 N N . ARG A 1 388 ? 24.389 8.935 19.703 1.00 48.25 388 ARG A N 1
ATOM 3147 C CA . ARG A 1 388 ? 24.428 9.348 18.285 1.00 48.25 388 ARG A CA 1
ATOM 3148 C C . ARG A 1 388 ? 23.040 9.492 17.652 1.00 48.25 388 ARG A C 1
ATOM 3150 O O . ARG A 1 388 ? 22.855 10.327 16.776 1.00 48.25 388 ARG A O 1
ATOM 3157 N N . ASN A 1 389 ? 22.079 8.678 18.087 1.00 52.41 389 ASN A N 1
ATOM 3158 C CA . ASN A 1 389 ? 20.707 8.706 17.583 1.00 52.41 389 ASN A CA 1
ATOM 3159 C C . ASN A 1 389 ? 19.916 9.885 18.175 1.00 52.41 389 ASN A C 1
ATOM 3161 O O . ASN A 1 389 ? 19.153 10.529 17.468 1.00 52.41 389 ASN A O 1
ATOM 3165 N N . MET A 1 390 ? 20.150 10.228 19.447 1.00 48.72 390 MET A N 1
ATOM 3166 C CA . MET A 1 390 ? 19.521 11.392 20.082 1.00 48.72 390 MET A CA 1
ATOM 3167 C C . MET A 1 390 ? 20.039 12.719 19.521 1.00 48.72 390 MET A C 1
ATOM 3169 O O . MET A 1 390 ? 19.234 13.617 19.281 1.00 48.72 390 MET A O 1
ATOM 3173 N N . ASP A 1 391 ? 21.340 12.825 19.241 1.00 53.47 391 ASP A N 1
ATOM 3174 C CA . ASP A 1 391 ? 21.923 14.029 18.632 1.00 53.47 391 ASP A CA 1
ATOM 3175 C C . ASP A 1 391 ? 21.401 14.233 17.195 1.00 53.47 391 ASP A C 1
ATOM 3177 O O . ASP A 1 391 ? 21.091 15.354 16.790 1.00 53.47 391 AS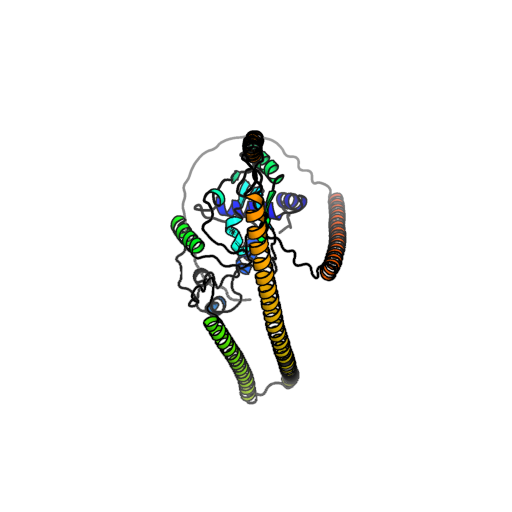P A O 1
ATOM 3181 N N . GLN A 1 392 ? 21.217 13.142 16.439 1.00 56.75 392 GLN A N 1
ATOM 3182 C CA . GLN A 1 392 ? 20.634 13.180 15.095 1.00 56.75 392 GLN A CA 1
ATOM 3183 C C . GLN A 1 392 ? 19.146 13.564 15.116 1.00 56.75 392 GLN A C 1
ATOM 3185 O O . GLN A 1 392 ? 18.723 14.422 14.345 1.00 56.75 392 GLN A O 1
ATOM 3190 N N . VAL A 1 393 ? 18.365 13.011 16.048 1.00 51.16 393 VAL A N 1
ATOM 3191 C CA . VAL A 1 393 ? 16.951 13.378 16.226 1.00 51.16 393 VAL A CA 1
ATOM 3192 C C . VAL A 1 393 ? 16.803 14.841 16.652 1.00 51.16 393 VAL A C 1
ATOM 3194 O O . VAL A 1 393 ? 15.889 15.520 16.191 1.00 51.16 393 VAL A O 1
ATOM 3197 N N . GLN A 1 394 ? 17.698 15.366 17.494 1.00 57.00 394 GLN A N 1
ATOM 3198 C CA . GLN A 1 394 ? 17.678 16.782 17.875 1.00 57.00 394 GLN A CA 1
ATOM 3199 C C . GLN A 1 394 ? 18.039 17.713 16.711 1.00 57.00 394 GLN A C 1
ATOM 3201 O O . GLN A 1 394 ? 17.418 18.770 16.579 1.00 57.00 394 GLN A O 1
ATOM 3206 N N . ALA A 1 395 ? 18.979 17.318 15.847 1.00 59.53 395 ALA A N 1
ATOM 3207 C CA . ALA A 1 395 ? 19.320 18.065 14.638 1.00 59.53 395 ALA A CA 1
ATOM 3208 C C . ALA A 1 395 ? 18.147 18.106 13.641 1.00 59.53 395 ALA A C 1
ATOM 3210 O O . ALA A 1 395 ? 17.783 19.183 13.169 1.00 59.53 395 ALA A O 1
ATOM 3211 N N . GLU A 1 396 ? 17.486 16.970 13.402 1.00 57.75 396 GLU A N 1
ATOM 3212 C CA . GLU A 1 396 ? 16.298 16.890 12.539 1.00 57.75 396 GLU A CA 1
ATOM 3213 C C . GLU A 1 396 ? 15.122 17.709 13.105 1.00 57.75 396 GLU A C 1
ATOM 3215 O O . GLU A 1 396 ? 14.405 18.384 12.363 1.00 57.75 396 GLU A O 1
ATOM 3220 N N . LEU A 1 397 ? 14.943 17.727 14.433 1.00 52.38 397 LEU A N 1
ATOM 3221 C CA . LEU A 1 397 ? 13.909 18.541 15.081 1.00 52.38 397 LEU A CA 1
ATOM 3222 C C . LEU A 1 397 ? 14.194 20.049 14.963 1.00 52.38 397 LEU A C 1
ATOM 3224 O O . LEU A 1 397 ? 13.262 20.849 14.838 1.00 52.38 397 LEU A O 1
ATOM 3228 N N . ALA A 1 398 ? 15.467 20.449 15.017 1.00 60.03 398 ALA A N 1
ATOM 3229 C CA . ALA A 1 398 ? 15.888 21.837 14.839 1.00 60.03 398 ALA A CA 1
ATOM 3230 C C . ALA A 1 398 ? 15.697 22.300 13.386 1.00 60.03 398 ALA A C 1
ATOM 3232 O O . ALA A 1 398 ? 15.166 23.388 13.158 1.00 60.03 398 ALA A O 1
ATOM 3233 N N . GLU A 1 399 ? 16.036 21.450 12.415 1.00 63.00 399 GLU A N 1
ATOM 3234 C CA . GLU A 1 399 ? 15.802 21.704 10.991 1.00 63.00 399 GLU A CA 1
ATOM 3235 C C . GLU A 1 399 ? 14.302 21.839 10.689 1.00 63.00 399 GLU A C 1
ATOM 3237 O O . GLU A 1 399 ? 13.869 22.783 10.028 1.00 63.00 399 GLU A O 1
ATOM 3242 N N . MET A 1 400 ? 13.472 20.966 11.265 1.00 51.19 400 MET A N 1
ATOM 3243 C CA . MET A 1 400 ? 12.021 21.031 11.096 1.00 51.19 400 MET A CA 1
ATOM 3244 C C . MET A 1 400 ? 11.422 22.313 11.696 1.00 51.19 400 MET A C 1
ATOM 3246 O O . MET A 1 400 ? 10.532 22.913 11.094 1.00 51.19 400 MET A O 1
ATOM 3250 N N . ARG A 1 401 ? 11.936 22.792 12.839 1.00 57.50 401 ARG A N 1
ATOM 3251 C CA . ARG A 1 401 ? 11.534 24.088 13.419 1.00 57.50 401 ARG A CA 1
ATOM 3252 C C . ARG A 1 401 ? 11.944 25.270 12.541 1.00 57.50 401 ARG A C 1
ATOM 3254 O O . ARG A 1 401 ? 11.145 26.189 12.379 1.00 57.50 401 ARG A O 1
ATOM 3261 N N . ALA A 1 402 ? 13.140 25.238 11.954 1.00 60.91 402 ALA A N 1
ATOM 3262 C CA . ALA A 1 402 ? 13.606 26.280 11.040 1.00 60.91 402 ALA A CA 1
ATOM 3263 C C . ALA A 1 402 ? 12.757 26.329 9.757 1.00 60.91 402 ALA A C 1
ATOM 3265 O O . ALA A 1 402 ? 12.305 27.403 9.356 1.00 60.91 402 ALA A O 1
ATOM 3266 N N . ASN A 1 403 ? 12.445 25.167 9.179 1.00 59.53 403 ASN A N 1
ATOM 3267 C CA . ASN A 1 403 ? 11.574 25.057 8.007 1.00 59.53 403 ASN A CA 1
ATOM 3268 C C . ASN A 1 403 ? 10.149 25.545 8.311 1.00 59.53 403 ASN A C 1
ATOM 3270 O O . ASN A 1 403 ? 9.529 26.224 7.492 1.00 59.53 403 ASN A O 1
ATOM 3274 N N . MET A 1 404 ? 9.638 25.265 9.513 1.00 45.94 404 MET A N 1
ATOM 3275 C CA . MET A 1 404 ? 8.319 25.732 9.941 1.00 45.94 404 MET A CA 1
ATOM 3276 C C . MET A 1 404 ? 8.288 27.250 10.167 1.00 45.94 404 MET A C 1
ATOM 3278 O O . MET A 1 404 ? 7.311 27.900 9.804 1.00 45.94 404 MET A O 1
ATOM 3282 N N . ALA A 1 405 ? 9.368 27.841 10.684 1.00 59.78 405 ALA A N 1
ATOM 3283 C CA . ALA A 1 405 ? 9.498 29.293 10.806 1.00 59.78 405 ALA A CA 1
ATOM 3284 C C . ALA A 1 405 ? 9.555 29.987 9.432 1.00 59.78 405 ALA A C 1
ATOM 3286 O O . ALA A 1 405 ? 8.871 30.989 9.222 1.00 59.78 405 ALA A O 1
ATOM 3287 N N . GLN A 1 406 ? 10.299 29.425 8.471 1.00 55.59 406 GLN A N 1
ATOM 3288 C CA . GLN A 1 406 ? 10.338 29.933 7.094 1.00 55.59 406 GLN A CA 1
ATOM 3289 C C . GLN A 1 406 ? 8.971 29.839 6.407 1.00 55.59 406 GLN A C 1
ATOM 3291 O O . GLN A 1 406 ? 8.542 30.784 5.745 1.00 55.59 406 GLN A O 1
ATOM 3296 N N . PHE A 1 407 ? 8.248 28.735 6.611 1.00 57.22 407 PHE A N 1
ATOM 3297 C CA . PHE A 1 407 ? 6.895 28.576 6.087 1.00 57.22 407 PHE A CA 1
ATOM 3298 C C . PHE A 1 407 ? 5.923 29.609 6.681 1.00 57.22 407 PHE A C 1
ATOM 3300 O O . PHE A 1 407 ? 5.173 30.241 5.939 1.00 57.22 407 PHE A O 1
ATOM 3307 N N . MET A 1 408 ? 5.974 29.848 7.995 1.00 57.72 408 MET A N 1
ATOM 3308 C CA . MET A 1 408 ? 5.134 30.858 8.654 1.00 57.72 408 MET A CA 1
ATOM 3309 C C . MET A 1 408 ? 5.427 32.280 8.154 1.00 57.72 408 MET A C 1
ATOM 3311 O O . MET A 1 408 ? 4.494 33.052 7.933 1.00 57.72 408 MET A O 1
ATOM 3315 N N . HIS A 1 409 ? 6.695 32.610 7.896 1.00 65.31 409 HIS A N 1
ATOM 3316 C CA . HIS A 1 409 ? 7.081 33.907 7.335 1.00 65.31 409 HIS A CA 1
ATOM 3317 C C . HIS A 1 409 ? 6.590 34.081 5.886 1.00 65.31 409 HIS A C 1
ATOM 3319 O O . HIS A 1 409 ? 6.159 35.166 5.492 1.00 65.31 409 HIS A O 1
ATOM 3325 N N . MET A 1 410 ? 6.606 33.009 5.089 1.00 56.91 410 MET A N 1
ATOM 3326 C CA . MET A 1 410 ? 6.044 33.016 3.736 1.00 56.91 410 MET A CA 1
ATOM 3327 C C . MET A 1 410 ? 4.521 33.216 3.765 1.00 56.91 410 MET A C 1
ATOM 3329 O O . MET A 1 410 ? 3.988 34.007 2.990 1.00 56.91 410 MET A O 1
ATOM 3333 N N . MET A 1 411 ? 3.820 32.563 4.696 1.00 52.66 411 MET A N 1
ATOM 3334 C CA . MET A 1 411 ? 2.369 32.708 4.857 1.00 52.66 411 MET A CA 1
ATOM 3335 C C . MET A 1 411 ? 1.959 34.107 5.335 1.00 52.66 411 MET A C 1
ATOM 3337 O O . MET A 1 411 ? 0.948 34.631 4.869 1.00 52.66 411 MET A O 1
ATOM 3341 N N . GLN A 1 412 ? 2.754 34.748 6.197 1.00 60.97 412 GLN A N 1
ATOM 3342 C CA . GLN A 1 412 ? 2.548 36.155 6.562 1.00 60.97 412 GLN A CA 1
ATOM 3343 C C . GLN A 1 412 ? 2.722 37.092 5.361 1.00 60.97 412 GLN A C 1
ATOM 3345 O O . GLN A 1 412 ? 1.897 37.983 5.176 1.00 60.97 412 GLN A O 1
ATOM 3350 N N . GLY A 1 413 ? 3.719 36.854 4.501 1.00 59.66 413 GLY A N 1
ATOM 3351 C CA . GLY A 1 413 ? 3.900 37.628 3.267 1.00 59.66 413 GLY A CA 1
ATOM 3352 C C . GLY A 1 413 ? 2.723 37.495 2.294 1.00 59.66 413 GLY A C 1
ATOM 3353 O O . GLY A 1 413 ? 2.301 38.480 1.691 1.00 59.66 413 GLY A O 1
ATOM 3354 N N . VAL A 1 414 ? 2.132 36.301 2.186 1.00 59.62 414 VAL A N 1
ATOM 3355 C CA . VAL A 1 414 ? 0.923 36.076 1.372 1.00 59.62 414 VAL A CA 1
ATOM 3356 C C . VAL A 1 414 ? -0.292 36.794 1.965 1.00 59.62 414 VAL A C 1
ATOM 3358 O O . VAL A 1 414 ? -1.043 37.420 1.221 1.00 59.62 414 VAL A O 1
ATOM 3361 N N . ALA A 1 415 ? -0.474 36.753 3.288 1.00 54.25 415 ALA A N 1
ATOM 3362 C CA . ALA A 1 415 ? -1.557 37.473 3.957 1.00 54.25 415 ALA A CA 1
ATOM 3363 C C . ALA A 1 415 ? -1.420 38.997 3.785 1.00 54.25 415 ALA A C 1
ATOM 3365 O O . ALA A 1 415 ? -2.398 39.674 3.478 1.00 54.25 415 ALA A O 1
ATOM 3366 N N . GLN A 1 416 ? -0.199 39.524 3.893 1.00 59.97 416 GLN A N 1
ATOM 3367 C CA . GLN A 1 416 ? 0.088 40.944 3.702 1.00 59.97 416 GLN A CA 1
ATOM 3368 C C . GLN A 1 416 ? -0.140 41.384 2.247 1.00 59.97 416 GLN A C 1
ATOM 3370 O O . GLN A 1 416 ? -0.799 42.394 2.012 1.00 59.97 416 GLN A O 1
ATOM 3375 N N . GLY A 1 417 ? 0.288 40.579 1.268 1.00 60.69 417 GLY A N 1
ATOM 3376 C CA . GLY A 1 417 ? -0.000 40.832 -0.147 1.00 60.69 417 GLY A CA 1
ATOM 3377 C C . GLY A 1 417 ? -1.497 40.788 -0.475 1.00 60.69 417 GLY A C 1
ATOM 3378 O O . GLY A 1 417 ? -1.972 41.558 -1.309 1.00 60.69 417 GLY A O 1
ATOM 3379 N N . GLN A 1 418 ? -2.271 39.936 0.206 1.00 53.88 418 GLN A N 1
ATOM 3380 C CA . GLN A 1 418 ? -3.730 39.918 0.076 1.00 53.88 418 GLN A CA 1
ATOM 3381 C C . GLN A 1 418 ? -4.393 41.162 0.680 1.00 53.88 418 GLN A C 1
ATOM 3383 O O . GLN A 1 418 ? -5.363 41.652 0.107 1.00 53.88 418 GLN A O 1
ATOM 3388 N N . GLU A 1 419 ? -3.876 41.689 1.790 1.00 65.56 419 GLU A N 1
ATOM 3389 C CA . GLU A 1 419 ? -4.365 42.929 2.407 1.00 65.56 419 GLU A CA 1
ATOM 3390 C C . GLU A 1 419 ? -4.080 44.149 1.512 1.00 65.56 419 GLU A C 1
ATOM 3392 O O . GLU A 1 419 ? -4.957 44.985 1.299 1.00 65.56 419 GLU A O 1
ATOM 3397 N N . GLU A 1 420 ? -2.891 44.213 0.905 1.00 64.75 420 GLU A N 1
ATOM 3398 C CA . GLU A 1 420 ? -2.508 45.266 -0.047 1.00 64.75 420 GLU A CA 1
ATOM 3399 C C . GLU A 1 420 ? -3.344 45.219 -1.332 1.00 64.75 420 GLU A C 1
ATOM 3401 O O . GLU A 1 420 ? -3.807 46.257 -1.811 1.00 64.75 420 GLU A O 1
ATOM 3406 N N . LEU A 1 421 ? -3.616 44.020 -1.859 1.00 54.19 421 LEU A N 1
ATOM 3407 C CA . LEU A 1 421 ? -4.546 43.821 -2.975 1.00 54.19 421 LEU A CA 1
ATOM 3408 C C . LEU A 1 421 ? -5.969 44.260 -2.613 1.00 54.19 421 LEU A C 1
ATOM 3410 O O . LEU A 1 421 ? -6.635 44.903 -3.422 1.00 54.19 421 LEU A O 1
ATOM 3414 N N . ARG A 1 422 ? -6.429 43.969 -1.391 1.00 67.56 422 ARG A N 1
ATOM 3415 C CA . ARG A 1 422 ? -7.751 44.385 -0.901 1.00 67.56 422 ARG A CA 1
ATOM 3416 C C . ARG A 1 422 ? -7.840 45.912 -0.769 1.00 67.56 422 ARG A C 1
ATOM 3418 O O . ARG A 1 422 ? -8.837 46.502 -1.178 1.00 67.56 422 ARG A O 1
ATOM 3425 N N . ALA A 1 423 ? -6.774 46.557 -0.296 1.00 69.38 423 ALA A N 1
ATOM 3426 C CA . ALA A 1 423 ? -6.666 48.013 -0.233 1.00 69.38 423 ALA A CA 1
ATOM 3427 C C . ALA A 1 423 ? -6.603 48.666 -1.628 1.00 69.38 423 ALA A C 1
ATOM 3429 O O . ALA A 1 423 ? -7.177 49.735 -1.835 1.00 69.38 423 ALA A O 1
ATOM 3430 N N . LEU A 1 424 ? -5.942 48.029 -2.601 1.00 65.69 424 LEU A N 1
ATOM 3431 C CA . LEU A 1 424 ? -5.906 48.480 -3.998 1.00 65.69 424 LEU A CA 1
ATOM 3432 C C . LEU A 1 424 ? -7.284 48.405 -4.660 1.00 65.69 424 LEU A C 1
ATOM 3434 O O . LEU A 1 424 ? -7.682 49.359 -5.325 1.00 65.69 424 LEU A O 1
ATOM 3438 N N . VAL A 1 425 ? -8.030 47.323 -4.429 1.00 65.31 425 VAL A N 1
ATOM 3439 C CA . VAL A 1 425 ? -9.401 47.159 -4.939 1.00 65.31 425 VAL A CA 1
ATOM 3440 C C . VAL A 1 425 ? -10.338 48.205 -4.333 1.00 65.31 425 VAL A C 1
ATOM 3442 O O . VAL A 1 425 ? -11.040 48.884 -5.075 1.00 65.31 425 VAL A O 1
ATOM 3445 N N . GLN A 1 426 ? -10.274 48.443 -3.019 1.00 69.12 426 GLN A N 1
ATOM 3446 C CA . GLN A 1 426 ? -11.084 49.485 -2.369 1.00 69.12 426 GLN A CA 1
ATOM 3447 C C . GLN A 1 426 ? -10.753 50.900 -2.866 1.00 69.12 426 GLN A C 1
ATOM 3449 O O . GLN A 1 426 ? -11.644 51.735 -3.016 1.00 69.12 426 GLN A O 1
ATOM 3454 N N . ARG A 1 427 ? -9.478 51.185 -3.167 1.00 67.94 427 ARG A N 1
ATOM 3455 C CA . ARG A 1 427 ? -9.078 52.459 -3.790 1.00 67.94 427 ARG A CA 1
ATOM 3456 C C . ARG A 1 427 ? -9.599 52.598 -5.218 1.00 67.94 427 ARG A C 1
ATOM 3458 O O . ARG A 1 427 ? -9.869 53.715 -5.641 1.00 67.94 427 ARG A O 1
ATOM 3465 N N . GLN A 1 428 ? -9.736 51.496 -5.951 1.00 56.00 428 GLN A N 1
ATOM 3466 C CA . GLN A 1 428 ? -10.264 51.488 -7.314 1.00 56.00 428 GLN A CA 1
ATOM 3467 C C . GLN A 1 428 ? -11.794 51.646 -7.330 1.00 56.00 428 GLN A C 1
ATOM 3469 O O . GLN A 1 428 ? -12.325 52.355 -8.181 1.00 56.00 428 GLN A O 1
ATOM 3474 N N . GLU A 1 429 ? -12.489 51.066 -6.348 1.00 53.91 429 GLU A N 1
ATOM 3475 C CA . GLU A 1 429 ? -13.936 51.223 -6.148 1.00 53.91 429 GLU A CA 1
ATOM 3476 C C . GLU A 1 429 ? -14.321 52.642 -5.691 1.00 53.91 429 GLU A C 1
ATOM 3478 O O . GLU A 1 429 ? -15.351 53.158 -6.112 1.00 53.91 429 GLU A O 1
ATOM 3483 N N . ALA A 1 430 ? -13.470 53.331 -4.921 1.00 55.09 430 ALA A N 1
ATOM 3484 C CA . ALA A 1 430 ? -13.701 54.722 -4.507 1.00 55.09 430 ALA A CA 1
ATOM 3485 C C . ALA A 1 430 ? -13.607 55.757 -5.654 1.00 55.09 430 ALA A C 1
ATOM 3487 O O . ALA A 1 430 ? -13.972 56.917 -5.465 1.00 55.09 430 ALA A O 1
ATOM 3488 N N . VAL A 1 431 ? -13.112 55.362 -6.834 1.00 55.41 431 VAL A N 1
ATOM 3489 C CA . VAL A 1 431 ? -12.928 56.242 -8.006 1.00 55.41 431 VAL A CA 1
ATOM 3490 C C . VAL A 1 431 ? -14.116 56.168 -8.984 1.00 55.41 431 VAL A C 1
ATOM 3492 O O . VAL A 1 431 ? -14.203 56.979 -9.904 1.00 55.41 431 VAL A O 1
ATOM 3495 N N . ILE A 1 432 ? -15.077 55.257 -8.778 1.00 50.62 432 ILE A N 1
ATOM 3496 C CA . ILE A 1 432 ? -16.234 55.073 -9.671 1.00 50.62 432 ILE A CA 1
ATOM 3497 C C . ILE A 1 432 ? -17.524 55.529 -8.959 1.00 50.62 432 ILE A C 1
ATOM 3499 O O . ILE A 1 432 ? -17.933 54.891 -7.991 1.00 50.62 432 ILE A O 1
ATOM 3503 N N . PRO A 1 433 ? -18.207 56.604 -9.405 1.00 45.34 433 PRO A N 1
ATOM 3504 C CA . PRO A 1 433 ? -19.464 57.025 -8.790 1.00 45.34 433 PRO A CA 1
ATOM 3505 C C . PRO A 1 433 ? -20.633 56.113 -9.224 1.00 45.34 433 PRO A C 1
ATOM 3507 O O . PRO A 1 433 ? -20.666 55.666 -10.374 1.00 45.34 433 PRO A O 1
ATOM 3510 N N . PRO A 1 434 ? -21.612 55.833 -8.339 1.00 44.22 434 PRO A N 1
ATOM 3511 C CA . PRO A 1 434 ? -22.680 54.880 -8.626 1.00 44.22 434 PRO A CA 1
ATOM 3512 C C . PRO A 1 434 ? -23.735 55.448 -9.587 1.00 44.22 434 PRO A C 1
ATOM 3514 O O . PRO A 1 434 ? -24.198 56.581 -9.447 1.00 44.22 434 PRO A O 1
ATOM 3517 N N . ALA A 1 435 ? -24.144 54.621 -10.551 1.00 38.59 435 ALA A N 1
ATOM 3518 C CA . ALA A 1 435 ? -25.252 54.887 -11.459 1.00 38.59 435 ALA A CA 1
ATOM 3519 C C . ALA A 1 435 ? -26.601 54.660 -10.751 1.00 38.59 435 ALA A C 1
ATOM 3521 O O . ALA A 1 435 ? -26.881 53.569 -10.257 1.00 38.59 435 ALA A O 1
ATOM 3522 N N . ASN A 1 436 ? -27.446 55.693 -10.727 1.00 42.75 436 ASN A N 1
ATOM 3523 C CA . ASN A 1 436 ? -28.832 55.623 -10.264 1.00 42.75 436 ASN A CA 1
ATOM 3524 C C . ASN A 1 436 ? -29.684 54.765 -11.211 1.00 42.75 436 ASN A C 1
ATOM 3526 O O . ASN A 1 436 ? -29.748 55.056 -12.406 1.00 42.75 436 ASN A O 1
ATOM 3530 N N . GLN A 1 437 ? -30.427 53.797 -10.672 1.00 39.19 437 GLN A N 1
ATOM 3531 C CA . GLN A 1 437 ? -31.602 53.233 -11.339 1.00 39.19 437 GLN A CA 1
ATOM 3532 C C . GLN A 1 437 ? -32.768 53.144 -10.353 1.00 39.19 437 GLN A C 1
ATOM 3534 O O . GLN A 1 437 ? -32.764 52.349 -9.417 1.00 39.19 437 GLN A O 1
ATOM 3539 N N . ALA A 1 438 ? -33.763 54.000 -10.586 1.00 34.88 438 ALA A N 1
ATOM 3540 C CA . ALA A 1 438 ? -35.100 53.890 -10.029 1.00 34.88 438 ALA A CA 1
ATOM 3541 C C . ALA A 1 438 ? -35.919 52.894 -10.872 1.00 34.88 438 ALA A C 1
ATOM 3543 O O . ALA A 1 438 ? -35.899 52.961 -12.101 1.00 34.88 438 ALA A O 1
ATOM 3544 N N . LEU A 1 439 ? -36.642 51.993 -10.208 1.00 40.09 439 LEU A N 1
ATOM 3545 C CA . LEU A 1 439 ? -37.737 51.205 -10.786 1.00 40.09 439 LEU A CA 1
ATOM 3546 C C . LEU A 1 439 ? -39.039 52.024 -10.791 1.00 40.09 439 LEU A C 1
ATOM 3548 O O . LEU A 1 439 ? -39.222 52.859 -9.903 1.00 40.09 439 LEU A O 1
ATOM 3552 N N . PRO A 1 440 ? -40.000 51.681 -11.668 1.00 43.28 440 PRO A N 1
ATOM 3553 C CA . PRO A 1 440 ? -41.407 51.815 -11.324 1.00 43.28 440 PRO A CA 1
ATOM 3554 C C . PRO A 1 440 ? -42.165 50.477 -11.335 1.00 43.28 440 PRO A C 1
ATOM 3556 O O . PRO A 1 440 ? -41.805 49.513 -12.010 1.00 43.28 440 PRO A O 1
ATOM 3559 N N . GLU A 1 441 ? -43.215 50.478 -10.517 1.00 36.78 441 GLU A N 1
ATOM 3560 C CA . GLU A 1 441 ? -44.157 49.414 -10.166 1.00 36.78 441 GLU A CA 1
ATOM 3561 C C . GLU A 1 441 ? -45.150 49.032 -11.285 1.00 36.78 441 GLU A C 1
ATOM 3563 O O . GLU A 1 441 ? -45.439 49.841 -12.166 1.00 36.78 441 GLU A O 1
ATOM 3568 N N . GLY A 1 442 ? -45.793 47.858 -11.143 1.00 32.28 442 GLY A N 1
ATOM 3569 C CA . GLY A 1 442 ? -47.217 47.706 -11.494 1.00 32.28 442 GLY A CA 1
ATOM 3570 C C . GLY A 1 442 ? -47.663 46.439 -12.244 1.00 32.28 442 GLY A C 1
ATOM 3571 O O . GLY A 1 442 ? -47.640 46.416 -13.466 1.00 32.28 442 GLY A O 1
ATOM 3572 N N . GLY A 1 443 ? -48.238 45.478 -11.505 1.00 28.33 443 GLY A N 1
ATOM 3573 C CA . GLY A 1 443 ? -49.494 44.779 -11.861 1.00 28.33 443 GLY A CA 1
ATOM 3574 C C . GLY A 1 443 ? -49.483 43.563 -12.821 1.00 28.33 443 GLY A C 1
ATOM 3575 O O . GLY A 1 443 ? -48.583 43.435 -13.637 1.00 28.33 443 GLY A O 1
ATOM 3576 N N . PRO A 1 444 ? -50.475 42.642 -12.712 1.00 57.28 444 PRO A N 1
ATOM 3577 C CA . PRO A 1 444 ? -50.350 41.214 -13.062 1.00 57.28 444 PRO A CA 1
ATOM 3578 C C . PRO A 1 444 ? -51.135 40.805 -14.332 1.00 57.28 444 PRO A C 1
ATOM 3580 O O . PRO A 1 444 ? -51.837 41.653 -14.873 1.00 57.28 444 PRO A O 1
ATOM 3583 N N . ILE A 1 445 ? -51.067 39.516 -14.750 1.00 30.88 445 ILE A N 1
ATOM 3584 C CA . ILE A 1 445 ? -52.180 38.646 -15.254 1.00 30.88 445 ILE A CA 1
ATOM 3585 C C . ILE A 1 445 ? -51.710 37.496 -16.209 1.00 30.88 445 ILE A C 1
ATOM 3587 O O . ILE A 1 445 ? -51.044 37.740 -17.208 1.00 30.88 445 ILE A O 1
ATOM 3591 N N . ASN A 1 446 ? -52.187 36.273 -15.897 1.00 30.38 446 ASN A N 1
ATOM 3592 C CA . ASN A 1 446 ? -52.497 35.067 -16.712 1.00 30.38 446 ASN A CA 1
ATOM 3593 C C . ASN A 1 446 ? -51.429 34.149 -17.371 1.00 30.38 446 ASN A C 1
ATOM 3595 O O . ASN A 1 446 ? -50.747 34.503 -18.325 1.00 30.38 446 ASN A O 1
ATOM 3599 N N . GLU A 1 447 ? -51.473 32.872 -16.958 1.00 31.27 447 GLU A N 1
ATOM 3600 C CA . GLU A 1 447 ? -51.322 31.651 -17.789 1.00 31.27 447 GLU A CA 1
ATOM 3601 C C . GLU A 1 447 ? -52.562 31.467 -18.721 1.00 31.27 447 GLU A C 1
ATOM 3603 O O . GLU A 1 447 ? -53.594 32.054 -18.375 1.00 31.27 447 GLU A O 1
ATOM 3608 N N . PRO A 1 448 ? -52.580 30.657 -19.826 1.00 43.88 448 PRO A N 1
ATOM 3609 C CA . PRO A 1 448 ? -51.983 29.308 -19.892 1.0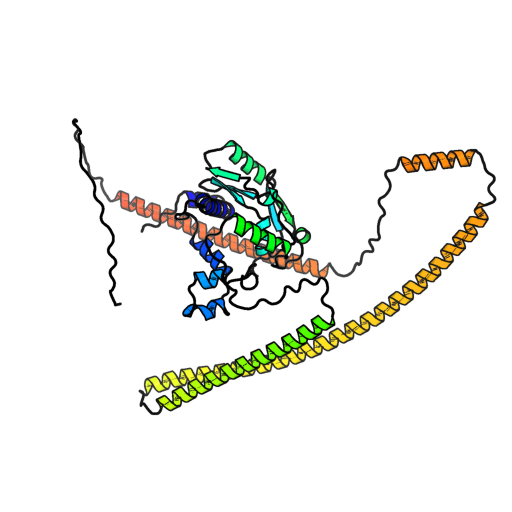0 43.88 448 PRO A CA 1
ATOM 3610 C C . PRO A 1 448 ? -51.542 28.723 -21.276 1.00 43.88 448 PRO A C 1
ATOM 3612 O O . PRO A 1 448 ? -51.797 29.266 -22.345 1.00 43.88 448 PRO A O 1
ATOM 3615 N N . ALA A 1 449 ? -50.982 27.505 -21.181 1.00 30.12 449 ALA A N 1
ATOM 3616 C CA . ALA A 1 449 ? -51.161 26.319 -22.046 1.00 30.12 449 ALA A CA 1
ATOM 3617 C C . ALA A 1 449 ? -50.309 26.054 -23.325 1.00 30.12 449 ALA A C 1
ATOM 3619 O O . ALA A 1 449 ? -50.400 26.728 -24.344 1.00 30.12 449 ALA A O 1
ATOM 3620 N N . THR A 1 450 ? -49.666 24.868 -23.275 1.00 27.59 450 THR A N 1
ATOM 3621 C CA . THR A 1 450 ? -49.485 23.810 -24.311 1.00 27.59 450 THR A CA 1
ATOM 3622 C C . THR A 1 450 ? -48.635 24.046 -25.570 1.00 27.59 450 THR A C 1
ATOM 3624 O O . THR A 1 450 ? -49.047 24.773 -26.461 1.00 27.59 450 THR A O 1
ATOM 3627 N N . ALA A 1 451 ? -47.566 23.242 -25.743 1.00 27.69 451 ALA A N 1
ATOM 3628 C CA . ALA A 1 451 ? -47.522 22.114 -26.705 1.00 27.69 451 ALA A CA 1
ATOM 3629 C C . ALA A 1 451 ? -46.121 21.447 -26.841 1.00 27.69 451 ALA A C 1
ATOM 3631 O O . ALA A 1 451 ? -45.107 22.112 -27.008 1.00 27.69 451 ALA A O 1
ATOM 3632 N N . ALA A 1 452 ? -46.131 20.108 -26.771 1.00 26.73 452 ALA A N 1
ATOM 3633 C CA . ALA A 1 452 ? -45.320 19.079 -27.454 1.00 26.73 452 ALA A CA 1
ATOM 3634 C C . ALA A 1 452 ? -43.864 19.331 -27.963 1.00 26.73 452 ALA A C 1
ATOM 3636 O O . ALA A 1 452 ? -43.633 20.033 -28.938 1.00 26.73 452 ALA A O 1
ATOM 3637 N N . VAL A 1 453 ? -42.912 18.602 -27.346 1.00 31.83 453 VAL A N 1
ATOM 3638 C CA . VAL A 1 453 ? -41.906 17.622 -27.886 1.00 31.83 453 VAL A CA 1
ATOM 3639 C C . VAL A 1 453 ? -41.842 17.498 -29.439 1.00 31.83 453 VAL A C 1
ATOM 3641 O O . VAL A 1 453 ? -42.915 17.343 -30.020 1.00 31.83 453 VAL A O 1
ATOM 3644 N N . PRO A 1 454 ? -40.660 17.442 -30.134 1.00 37.00 454 PRO A N 1
ATOM 3645 C CA . PRO A 1 454 ? -39.725 16.308 -29.997 1.00 37.00 454 PRO A CA 1
ATOM 3646 C C . PRO A 1 454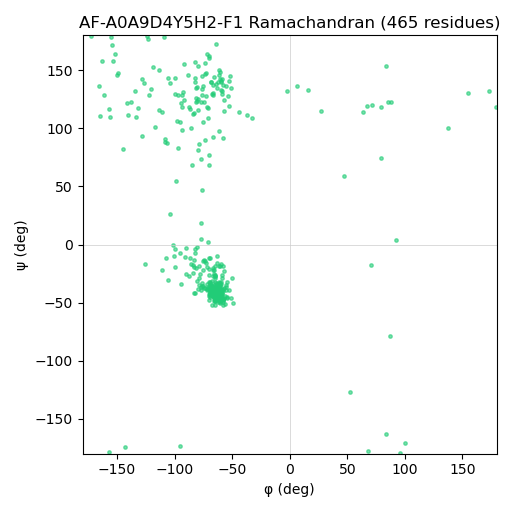 ? -38.200 16.463 -30.243 1.00 37.00 454 PRO A C 1
ATOM 3648 O O . PRO A 1 454 ? -37.699 17.327 -30.951 1.00 37.00 454 PRO A O 1
ATOM 3651 N N . ILE A 1 455 ? -37.507 15.501 -29.619 1.00 31.41 455 ILE A N 1
ATOM 3652 C CA . ILE A 1 455 ? -36.302 14.714 -29.968 1.00 31.41 455 ILE A CA 1
ATOM 3653 C C . ILE A 1 455 ? -35.655 14.949 -31.357 1.00 31.41 455 ILE A C 1
ATOM 3655 O O . ILE A 1 455 ? -36.318 14.795 -32.375 1.00 31.41 455 ILE A O 1
ATOM 3659 N N . ASN A 1 456 ? -34.322 15.134 -31.373 1.00 27.14 456 ASN A N 1
ATOM 3660 C CA . ASN A 1 456 ? -33.347 14.590 -32.351 1.00 27.14 456 ASN A CA 1
ATOM 3661 C C . ASN A 1 456 ? -31.922 14.745 -31.762 1.00 27.14 456 ASN A C 1
ATOM 3663 O O . ASN A 1 456 ? -31.540 15.842 -31.373 1.00 27.14 456 ASN A O 1
ATOM 3667 N N . ASN A 1 457 ? -31.219 13.674 -31.378 1.00 26.14 457 ASN A N 1
ATOM 3668 C CA . ASN A 1 457 ? -30.358 12.774 -32.169 1.00 26.14 457 ASN A CA 1
ATOM 3669 C C . ASN A 1 457 ? -29.099 13.407 -32.806 1.00 26.14 457 ASN A C 1
ATOM 3671 O O . ASN A 1 457 ? -29.182 14.232 -33.704 1.00 26.14 457 ASN A O 1
ATOM 3675 N N . PHE A 1 458 ? -27.957 12.922 -32.296 1.00 26.55 458 PHE A N 1
ATOM 3676 C CA . PHE A 1 458 ? -26.617 12.713 -32.868 1.00 26.55 458 PHE A CA 1
ATOM 3677 C C . PHE A 1 458 ? -26.207 13.398 -34.184 1.00 26.55 458 PHE A C 1
ATOM 3679 O O . PHE A 1 458 ? -26.813 13.186 -35.228 1.00 26.55 458 PHE A O 1
ATOM 3686 N N . ALA A 1 459 ? -25.008 13.992 -34.158 1.00 26.69 459 ALA A N 1
ATOM 3687 C CA . ALA A 1 459 ? -24.107 14.030 -35.307 1.00 26.69 459 ALA A CA 1
ATOM 3688 C C . ALA A 1 459 ? -22.687 13.614 -34.876 1.00 26.69 459 ALA A C 1
ATOM 3690 O O . ALA A 1 459 ? -22.063 14.244 -34.023 1.00 26.69 459 ALA A O 1
ATOM 3691 N N . VAL A 1 460 ? -22.222 12.512 -35.464 1.00 30.75 460 VAL A N 1
ATOM 3692 C CA . VAL A 1 460 ? -20.815 12.119 -35.619 1.00 30.75 460 VAL A CA 1
ATOM 3693 C C . VAL A 1 460 ? -20.277 12.856 -36.849 1.00 30.75 460 VAL A C 1
ATOM 3695 O O . VAL A 1 460 ? -21.006 12.986 -37.831 1.00 30.75 460 VAL A O 1
ATOM 3698 N N . GLY A 1 461 ? -19.020 13.300 -36.828 1.00 28.20 461 GLY A N 1
ATOM 3699 C CA . GLY A 1 461 ? -18.357 13.845 -38.013 1.00 28.20 461 GLY A CA 1
ATOM 3700 C C . GLY A 1 461 ? -16.929 14.305 -37.740 1.00 28.20 461 GLY A C 1
ATOM 3701 O O . GLY A 1 461 ? -16.713 15.179 -36.909 1.00 28.20 461 GLY A O 1
ATOM 3702 N N . ASP A 1 462 ? -15.999 13.662 -38.436 1.00 30.78 462 ASP A N 1
ATOM 3703 C CA . ASP A 1 462 ? -14.546 13.813 -38.421 1.00 30.78 462 ASP A CA 1
ATOM 3704 C C . ASP A 1 462 ? -13.999 15.176 -38.892 1.00 30.78 462 ASP A C 1
ATOM 3706 O O . ASP A 1 462 ? -14.689 15.989 -39.499 1.00 30.78 462 ASP A O 1
ATOM 3710 N N . GLU A 1 463 ? -12.679 15.287 -38.697 1.00 30.97 463 GLU A N 1
ATOM 3711 C CA . GLU A 1 463 ? -11.705 16.178 -39.337 1.00 30.97 463 GLU A CA 1
ATOM 3712 C C . GLU A 1 463 ? -11.647 17.629 -38.840 1.00 30.97 463 GLU A C 1
ATOM 3714 O O . GLU A 1 463 ? -12.566 18.413 -39.020 1.00 30.97 463 GLU A O 1
ATOM 3719 N N . LEU A 1 464 ? -10.480 18.018 -38.305 1.00 31.62 464 LEU A N 1
ATOM 3720 C CA . LEU A 1 464 ? -9.654 19.072 -38.904 1.00 31.62 464 LEU A CA 1
ATOM 3721 C C . LEU A 1 464 ? -8.203 19.009 -38.380 1.00 31.62 464 LEU A C 1
ATOM 3723 O O . LEU A 1 464 ? -7.932 18.938 -37.183 1.00 31.62 464 LEU A O 1
ATOM 3727 N N . ARG A 1 465 ? -7.283 18.995 -39.350 1.00 28.70 465 ARG A N 1
ATOM 3728 C CA . ARG A 1 465 ? -5.817 19.085 -39.269 1.00 28.70 465 ARG A CA 1
ATOM 3729 C C . ARG A 1 465 ? -5.355 20.511 -38.924 1.00 28.70 465 ARG A C 1
ATOM 3731 O O . ARG A 1 465 ? -6.008 21.461 -39.336 1.00 28.70 465 ARG A O 1
ATOM 3738 N N . GLY A 1 466 ? -4.149 20.622 -38.350 1.00 31.27 466 GLY A N 1
ATOM 3739 C CA . GLY A 1 466 ? -3.363 21.862 -38.181 1.00 31.27 466 GLY A CA 1
ATOM 3740 C C . GLY A 1 466 ? -3.762 22.631 -36.919 1.00 31.27 466 GLY A C 1
ATOM 3741 O O . GLY A 1 466 ? -4.931 22.940 -36.743 1.00 31.27 466 GLY A O 1
ATOM 3742 N N . ILE A 1 467 ? -2.871 22.927 -35.970 1.00 32.66 467 ILE A N 1
ATOM 3743 C CA . ILE A 1 467 ? -1.529 23.540 -36.049 1.00 32.66 467 ILE A CA 1
ATOM 3744 C C . ILE A 1 467 ? -0.632 22.955 -34.955 1.00 32.66 467 ILE A C 1
ATOM 3746 O O . ILE A 1 467 ? -1.164 22.701 -33.849 1.00 32.66 467 ILE A O 1
#

Mean predicted aligned error: 21.82 Å

Radius of gyration: 37.85 Å; Cα contacts (8 Å, |Δi|>4): 272; chains: 1; bounding box: 91×97×116 Å

Foldseek 3Di:
DDPDDDPQNVVCVVVPHNVLQLVFLQVLQVVVCQVPHDDRPGPVVVVVVVVVVFAAPDDLLVVCPVPDDNVLSVLQDDPVRTPLEDPPQQDFKDFQFFAPQRFQWGQYPFFIWTDLCLVSVLSSQFEAEADDDCSSVDGPTDDTHPPCVPVVVVSVNRNVGTDMDGNVRSPDRHSDYDPRHVVVVVVVCVVSVDVDDRHHHSDDDDPPPPDPDDPVVVVVVVVVVVVVVVVVVVVVVVVVVVVVVVVVVVVVVVCVVPDDDPVVVVVVVVVVVVVVVVVVVVVVVVVVVVVVVVVVVVVVVVVVVVVVVVVVVVVVVVVVVVVVVVVVVVVVVVVVVVVVVVVPPDPDDVVVVVVVVVVVVVVVVDPDDDDPDDDDDPDDDDPVVVVVVVVVVVVVVVVVVVVVVVVVVVVVVVVVVVVVVVVVVVVVVVVDDDDDDDDDDDDDDDDDDDDDDDDDDDDDDDDDDDD